Protein AF-A0A177FBN2-F1 (afdb_monomer_lite)

Structure (mmCIF, N/CA/C/O backbone):
data_AF-A0A177FBN2-F1
#
_entry.id   AF-A0A177FBN2-F1
#
loop_
_atom_site.group_PDB
_atom_site.id
_atom_site.type_symbol
_atom_site.label_atom_id
_atom_site.label_alt_id
_atom_site.label_comp_id
_atom_site.label_asym_id
_atom_site.label_entity_id
_atom_site.label_seq_id
_atom_site.pdbx_PDB_ins_code
_atom_site.Cartn_x
_atom_site.Cartn_y
_atom_site.Cartn_z
_atom_site.occupancy
_atom_site.B_iso_or_equiv
_atom_site.auth_seq_id
_atom_site.auth_comp_id
_atom_site.auth_asym_id
_atom_site.auth_atom_id
_atom_site.pdbx_PDB_model_num
ATOM 1 N N . MET A 1 1 ? -65.971 -14.114 -20.742 1.00 37.38 1 MET A N 1
ATOM 2 C CA . MET A 1 1 ? -65.536 -14.608 -22.069 1.00 37.38 1 MET A CA 1
ATOM 3 C C . MET A 1 1 ? -64.655 -13.515 -22.660 1.00 37.38 1 MET A C 1
ATOM 5 O O . MET A 1 1 ? -65.211 -12.532 -23.110 1.00 37.38 1 MET A O 1
ATOM 9 N N . PHE A 1 2 ? -63.348 -13.408 -22.409 1.00 27.00 2 PHE A N 1
ATOM 10 C CA . PHE A 1 2 ? -62.204 -14.331 -22.541 1.00 27.00 2 PHE A CA 1
ATOM 11 C C . PHE A 1 2 ? -61.881 -14.776 -23.981 1.00 27.00 2 PHE A C 1
ATOM 13 O O . PHE A 1 2 ? -62.728 -15.379 -24.631 1.00 27.00 2 PHE A O 1
ATOM 20 N N . LEU A 1 3 ? -60.601 -14.549 -24.332 1.00 24.91 3 LEU A N 1
ATOM 21 C CA . LEU A 1 3 ? -59.779 -14.965 -25.489 1.00 24.91 3 LEU A CA 1
ATOM 22 C C . LEU A 1 3 ? -59.923 -14.142 -26.793 1.00 24.91 3 LEU A C 1
ATOM 24 O O . LEU A 1 3 ? -61.030 -13.845 -27.205 1.00 24.91 3 LEU A O 1
ATOM 28 N N . SER A 1 4 ? -58.847 -13.750 -27.499 1.00 26.38 4 SER A N 1
ATOM 29 C CA . SER A 1 4 ? -57.495 -14.338 -27.543 1.00 26.38 4 SER A CA 1
ATOM 30 C C . SER A 1 4 ? -56.337 -13.319 -27.594 1.00 26.38 4 SER A C 1
ATOM 32 O O . SER A 1 4 ? -56.206 -12.544 -28.540 1.00 26.38 4 SER A O 1
ATOM 34 N N . LEU A 1 5 ? -55.447 -13.434 -26.603 1.00 25.95 5 LEU A N 1
ATOM 35 C CA . LEU A 1 5 ? -54.017 -13.112 -26.645 1.00 25.95 5 LEU A CA 1
ATOM 36 C C . LEU A 1 5 ? -53.255 -14.399 -27.022 1.00 25.95 5 LEU A C 1
ATOM 38 O O . LEU A 1 5 ? -53.471 -15.408 -26.359 1.00 25.95 5 LEU A O 1
ATOM 42 N N . LEU A 1 6 ? -52.371 -14.356 -28.022 1.00 25.41 6 LEU A N 1
ATOM 43 C CA . LEU A 1 6 ? -51.267 -15.296 -28.339 1.00 25.41 6 LEU A CA 1
ATOM 44 C C . LEU A 1 6 ? -50.594 -14.703 -29.597 1.00 25.41 6 LEU A C 1
ATOM 46 O O . LEU A 1 6 ? -51.305 -14.321 -30.512 1.00 25.41 6 LEU A O 1
ATOM 50 N N . MET A 1 7 ? -49.290 -14.540 -29.785 1.00 26.50 7 MET A N 1
ATOM 51 C CA . MET A 1 7 ? -48.069 -14.848 -29.054 1.00 26.50 7 MET A CA 1
ATOM 52 C C . MET A 1 7 ? -47.031 -13.813 -29.490 1.00 26.50 7 MET A C 1
ATOM 54 O O . MET A 1 7 ? -46.873 -13.593 -30.687 1.00 26.50 7 MET A O 1
ATOM 58 N N . SER A 1 8 ? -46.285 -13.240 -28.550 1.00 24.89 8 SER A N 1
ATOM 59 C CA . SER A 1 8 ? -44.907 -12.762 -28.756 1.00 24.89 8 SER A CA 1
ATOM 60 C C . SER A 1 8 ? -44.283 -12.527 -27.379 1.00 24.89 8 SER A C 1
ATOM 62 O O . SER A 1 8 ? -43.926 -11.414 -27.009 1.00 24.89 8 SER A O 1
ATOM 64 N N . LEU A 1 9 ? -44.209 -13.596 -26.580 1.00 24.64 9 LEU A N 1
ATOM 65 C CA . LEU A 1 9 ? -43.276 -13.656 -25.458 1.00 24.64 9 LEU A CA 1
ATOM 66 C C . LEU A 1 9 ? -41.882 -13.860 -26.057 1.00 24.64 9 LEU A C 1
ATOM 68 O O . LEU A 1 9 ? -41.428 -14.987 -26.241 1.00 24.64 9 LEU A O 1
ATOM 72 N N . VAL A 1 10 ? -41.204 -12.757 -26.369 1.00 27.52 10 VAL A N 1
ATOM 73 C CA . VAL A 1 10 ? -39.744 -12.753 -26.331 1.00 27.52 10 VAL A CA 1
ATOM 74 C C . VAL A 1 10 ? -39.397 -12.810 -24.850 1.00 27.52 10 VAL A C 1
ATOM 76 O O . VAL A 1 10 ? -39.456 -11.808 -24.141 1.00 27.52 10 VAL A O 1
ATOM 79 N N . PHE A 1 11 ? -39.106 -14.017 -24.370 1.00 25.59 11 PHE A N 1
ATOM 80 C CA . PHE A 1 11 ? -38.281 -14.211 -23.188 1.00 25.59 11 PHE A CA 1
ATOM 81 C C . PHE A 1 11 ? -36.959 -13.475 -23.454 1.00 25.59 11 PHE A C 1
ATOM 83 O O . PHE A 1 11 ? -36.039 -14.031 -24.048 1.00 25.59 11 PHE A O 1
ATOM 90 N N . MET A 1 12 ? -36.863 -12.202 -23.063 1.00 27.52 12 MET A N 1
ATOM 91 C CA . MET A 1 12 ? -35.560 -11.623 -22.772 1.00 27.52 12 MET A CA 1
ATOM 92 C C . MET A 1 12 ? -35.062 -12.385 -21.552 1.00 27.52 12 MET A C 1
ATOM 94 O O . MET A 1 12 ? -35.533 -12.174 -20.436 1.00 27.52 12 MET A O 1
ATOM 98 N N . CYS A 1 13 ? -34.181 -13.352 -21.795 1.00 26.28 13 CYS A N 1
ATOM 99 C CA . CYS A 1 13 ? -33.355 -13.953 -20.766 1.00 26.28 13 CYS A CA 1
ATOM 100 C C . CYS A 1 13 ? -32.630 -12.811 -20.050 1.00 26.28 13 CYS A C 1
ATOM 102 O O . CYS A 1 13 ? -31.662 -12.261 -20.566 1.00 26.28 13 CYS A O 1
ATOM 104 N N . PHE A 1 14 ? -33.152 -12.410 -18.894 1.00 32.56 14 PHE A N 1
ATOM 105 C CA . PHE A 1 14 ? -32.469 -11.489 -18.002 1.00 32.56 14 PHE A CA 1
ATOM 106 C C . PHE A 1 14 ? -31.128 -12.123 -17.617 1.00 32.56 14 PHE A C 1
ATOM 108 O O . PHE A 1 14 ? -31.117 -13.318 -17.292 1.00 32.56 14 PHE A O 1
ATOM 115 N N . PRO A 1 15 ? -30.009 -11.377 -17.625 1.00 34.72 15 PRO A N 1
ATOM 116 C CA . PRO A 1 15 ? -28.814 -11.861 -16.964 1.00 34.72 15 PRO A CA 1
ATOM 117 C C . PRO A 1 15 ? -29.203 -12.073 -15.502 1.00 34.72 15 PRO A C 1
ATOM 119 O O . PRO A 1 15 ? -29.602 -11.144 -14.797 1.00 34.72 15 PRO A O 1
ATOM 122 N N . ARG A 1 16 ? -29.186 -13.337 -15.065 1.00 33.78 16 ARG A N 1
ATOM 123 C CA . ARG A 1 16 ? -29.132 -13.661 -13.643 1.00 33.78 16 ARG A CA 1
ATOM 124 C C . ARG A 1 16 ? -27.975 -12.833 -13.099 1.00 33.78 16 ARG A C 1
ATOM 126 O O . ARG A 1 16 ? -26.845 -13.094 -13.492 1.00 33.78 16 ARG A O 1
ATOM 133 N N . VAL A 1 17 ? -28.251 -11.884 -12.206 1.00 38.69 17 VAL A N 1
ATOM 134 C CA . VAL A 1 17 ? -27.228 -11.408 -11.274 1.00 38.69 17 VAL A CA 1
ATOM 135 C C . VAL A 1 17 ? -26.750 -12.672 -10.575 1.00 38.69 17 VAL A C 1
ATOM 137 O O . VAL A 1 17 ? -27.493 -13.281 -9.798 1.00 38.69 17 VAL A O 1
ATOM 140 N N . SER A 1 18 ? -25.585 -13.164 -10.983 1.00 35.69 18 SER A N 1
ATOM 141 C CA . SER A 1 18 ? -24.995 -14.359 -10.413 1.00 35.69 18 SER A CA 1
ATOM 142 C C . SER A 1 18 ? -24.556 -13.979 -9.009 1.00 35.69 18 SER A C 1
ATOM 144 O O . SER A 1 18 ? -23.452 -13.502 -8.779 1.00 35.69 18 SER A O 1
ATOM 146 N N . LEU A 1 19 ? -25.458 -14.143 -8.043 1.00 41.44 19 LEU A N 1
ATOM 147 C CA . LEU A 1 19 ? -25.104 -14.169 -6.633 1.00 41.44 19 LEU A CA 1
ATOM 148 C C . LEU A 1 19 ? -24.322 -15.466 -6.407 1.00 41.44 19 LEU A C 1
ATOM 150 O O . LEU A 1 19 ? -24.864 -16.458 -5.919 1.00 41.44 19 LEU A O 1
ATOM 154 N N . GLY A 1 20 ? -23.050 -15.471 -6.811 1.00 39.94 20 GLY A N 1
ATOM 155 C CA . GLY A 1 20 ? -22.091 -16.462 -6.354 1.00 39.94 20 GLY A CA 1
ATOM 156 C C . GLY A 1 20 ? -22.155 -16.481 -4.831 1.00 39.94 20 GLY A C 1
ATOM 157 O O . GLY A 1 20 ? -21.970 -15.449 -4.178 1.00 39.94 20 GLY A O 1
ATOM 158 N N . ALA A 1 21 ? -22.531 -17.628 -4.265 1.00 34.75 21 ALA A N 1
ATOM 159 C CA . ALA A 1 21 ? -22.763 -17.778 -2.838 1.00 34.75 21 ALA A CA 1
ATOM 160 C C . ALA A 1 21 ? -21.523 -17.317 -2.058 1.00 34.75 21 ALA A C 1
ATOM 162 O O . ALA A 1 21 ? -20.511 -17.998 -2.103 1.00 34.75 21 ALA A O 1
ATOM 163 N N . GLY A 1 22 ? -21.624 -16.173 -1.365 1.00 42.03 22 GLY A N 1
ATOM 164 C CA . GLY A 1 22 ? -20.609 -15.608 -0.464 1.00 42.03 22 GLY A CA 1
ATOM 165 C C . GLY A 1 22 ? -19.814 -14.391 -0.966 1.00 42.03 22 GLY A C 1
ATOM 166 O O . GLY A 1 22 ? -18.918 -13.926 -0.269 1.00 42.03 22 GLY A O 1
ATOM 167 N N . ILE A 1 23 ? -20.212 -13.762 -2.077 1.00 53.28 23 ILE A N 1
ATOM 168 C CA . ILE A 1 23 ? -19.689 -12.439 -2.496 1.00 53.28 23 ILE A CA 1
ATOM 169 C C . ILE A 1 23 ? -20.241 -11.277 -1.617 1.00 53.28 23 ILE A C 1
ATOM 171 O O . ILE A 1 23 ? -19.756 -10.146 -1.666 1.00 53.28 23 ILE A O 1
ATOM 175 N N . GLY A 1 24 ? -21.178 -11.570 -0.706 1.00 50.56 24 GLY A N 1
ATOM 176 C CA . GLY A 1 24 ? -21.883 -10.595 0.137 1.00 50.56 24 GLY A CA 1
ATOM 177 C C . GLY A 1 24 ? -23.186 -10.124 -0.517 1.00 50.56 24 GLY A C 1
ATOM 178 O O . GLY A 1 24 ? -23.316 -10.145 -1.738 1.00 50.56 24 GLY A O 1
ATOM 179 N N . ALA A 1 25 ? -24.185 -9.750 0.289 1.00 49.19 25 ALA A N 1
ATOM 180 C CA . ALA A 1 25 ? -25.454 -9.247 -0.236 1.00 49.19 25 ALA A CA 1
ATOM 181 C C . ALA A 1 25 ? -25.237 -7.876 -0.898 1.00 49.19 25 ALA A C 1
ATOM 183 O O . ALA A 1 25 ? -24.783 -6.937 -0.244 1.00 49.19 25 ALA A O 1
ATOM 184 N N . GLN A 1 26 ? -25.556 -7.774 -2.188 1.00 55.19 26 GLN A N 1
ATOM 185 C CA . GLN A 1 26 ? -25.648 -6.495 -2.888 1.00 55.19 26 GLN A CA 1
ATOM 186 C C . GLN A 1 26 ? -26.871 -5.721 -2.369 1.00 55.19 26 GLN A C 1
ATOM 188 O O . GLN A 1 26 ? -27.867 -6.349 -1.999 1.00 55.19 26 GLN A O 1
ATOM 193 N N . PRO A 1 27 ? -26.824 -4.380 -2.318 1.00 54.41 27 PRO A N 1
ATOM 194 C CA . PRO A 1 27 ? -28.021 -3.597 -2.038 1.00 54.41 27 PRO A CA 1
ATOM 195 C C . PRO A 1 27 ? -29.106 -3.894 -3.083 1.00 54.41 27 PRO A C 1
ATOM 197 O O . PRO A 1 27 ? -28.801 -4.052 -4.264 1.00 54.41 27 PRO A O 1
ATOM 200 N N . ASP A 1 28 ? -30.371 -3.918 -2.661 1.00 52.78 28 ASP A N 1
ATOM 201 C CA . ASP A 1 28 ? -31.498 -3.924 -3.595 1.00 52.78 28 ASP A CA 1
ATOM 202 C C . ASP A 1 28 ? -31.496 -2.596 -4.364 1.00 52.78 28 ASP A C 1
ATOM 204 O O . ASP A 1 28 ? -31.909 -1.550 -3.856 1.00 52.78 28 ASP A O 1
ATOM 208 N N . LEU A 1 29 ? -30.971 -2.619 -5.588 1.00 56.66 29 LEU A N 1
ATOM 209 C CA . LEU A 1 29 ? -30.950 -1.458 -6.468 1.00 56.66 29 LEU A CA 1
ATOM 210 C C . LEU A 1 29 ? -32.233 -1.388 -7.288 1.00 56.66 29 LEU A C 1
ATOM 212 O O . LEU A 1 29 ? -32.781 -2.401 -7.724 1.00 56.66 29 LEU A O 1
ATOM 216 N N . SER A 1 30 ? -32.698 -0.166 -7.554 1.00 56.22 30 SER A N 1
ATOM 217 C CA . SER A 1 30 ? -33.786 0.020 -8.513 1.00 56.22 30 SER A CA 1
ATOM 218 C C . SER A 1 30 ? -33.363 -0.496 -9.893 1.00 56.22 30 SER A C 1
ATOM 220 O O . SER A 1 30 ? -32.233 -0.268 -10.332 1.00 56.22 30 SER A O 1
ATOM 222 N N . LEU A 1 31 ? -34.287 -1.150 -10.604 1.00 57.41 31 LEU A N 1
ATOM 223 C CA . LEU A 1 31 ? -34.055 -1.655 -11.964 1.00 57.41 31 LEU A CA 1
ATOM 224 C C . LEU A 1 31 ? -33.533 -0.564 -12.911 1.00 57.41 31 LEU A C 1
ATOM 226 O O . LEU A 1 31 ? -32.680 -0.834 -13.751 1.00 57.41 31 LEU A O 1
ATOM 230 N N . THR A 1 32 ? -34.004 0.672 -12.745 1.00 66.38 32 THR A N 1
ATOM 231 C CA . THR A 1 32 ? -33.563 1.827 -13.535 1.00 66.38 32 THR A CA 1
ATOM 232 C C . THR A 1 32 ? -32.079 2.130 -13.332 1.00 66.38 32 THR A C 1
ATOM 234 O O . THR A 1 32 ? -31.371 2.387 -14.303 1.00 66.38 32 THR A O 1
ATOM 237 N N . LEU A 1 33 ? -31.594 2.069 -12.088 1.00 67.25 33 LEU A N 1
ATOM 238 C CA . LEU A 1 33 ? -30.191 2.329 -11.764 1.00 67.25 33 LEU A CA 1
ATOM 239 C C . LEU A 1 33 ? -29.288 1.192 -12.259 1.00 67.25 33 LEU A C 1
ATOM 241 O O . LEU A 1 33 ? -28.255 1.452 -12.866 1.00 67.25 33 LEU A O 1
ATOM 245 N N . LEU A 1 34 ? -29.723 -0.063 -12.100 1.00 68.19 34 LEU A N 1
ATOM 246 C CA . LEU A 1 34 ? -29.026 -1.230 -12.657 1.00 68.19 34 LEU A CA 1
ATOM 247 C C . LEU A 1 34 ? -28.831 -1.102 -14.175 1.00 68.19 34 LEU A C 1
ATOM 249 O O . LEU A 1 34 ? -27.730 -1.284 -14.685 1.00 68.19 34 LEU A O 1
ATOM 253 N N . GLN A 1 35 ? -29.894 -0.739 -14.895 1.00 72.00 35 GLN A N 1
ATOM 254 C CA . GLN A 1 35 ? -29.862 -0.593 -16.352 1.00 72.00 35 GLN A CA 1
ATOM 255 C C . GLN A 1 35 ? -29.018 0.592 -16.827 1.00 72.00 35 GLN A C 1
ATOM 257 O O . GLN A 1 35 ? -28.449 0.530 -17.917 1.00 72.00 35 GLN A O 1
ATOM 262 N N . ALA A 1 36 ? -28.961 1.682 -16.057 1.00 80.00 36 ALA A N 1
ATOM 263 C CA . ALA A 1 36 ? -28.166 2.858 -16.402 1.00 80.00 36 ALA A CA 1
ATOM 264 C C . ALA A 1 36 ? -26.655 2.580 -16.330 1.00 80.00 36 ALA A C 1
ATOM 266 O O . ALA A 1 36 ? -25.904 3.124 -17.136 1.00 80.00 36 ALA A O 1
ATOM 267 N N . HIS A 1 37 ? -26.235 1.691 -15.425 1.00 85.12 37 HIS A N 1
ATOM 268 C CA . HIS A 1 37 ? -24.829 1.374 -15.157 1.00 85.12 37 HIS A CA 1
ATOM 269 C C . HIS A 1 37 ? -24.381 0.007 -15.702 1.00 85.12 37 HIS A C 1
ATOM 271 O O . HIS A 1 37 ? -23.349 -0.514 -15.280 1.00 85.12 37 HIS A O 1
ATOM 277 N N . GLN A 1 38 ? -25.131 -0.582 -16.640 1.00 86.81 38 GLN A N 1
ATOM 278 C CA . GLN A 1 38 ? -24.740 -1.821 -17.313 1.00 86.81 38 GLN A CA 1
ATOM 279 C C . GLN A 1 38 ? -23.838 -1.525 -18.518 1.00 86.81 38 GLN A C 1
ATOM 281 O O . GLN A 1 38 ? -24.274 -0.933 -19.507 1.00 86.81 38 GLN A O 1
ATOM 286 N N . VAL A 1 39 ? -22.585 -1.962 -18.455 1.00 87.69 39 VAL A N 1
ATOM 287 C CA . VAL A 1 39 ? -21.543 -1.732 -19.463 1.00 87.69 39 VAL A CA 1
ATOM 288 C C . VAL A 1 39 ? -21.314 -3.027 -20.256 1.00 87.69 39 VAL A C 1
ATOM 290 O O . VAL A 1 39 ? -21.358 -4.103 -19.673 1.00 87.69 39 VAL A O 1
ATOM 293 N N . PRO A 1 40 ? -21.121 -2.968 -21.588 1.00 84.12 40 PRO A N 1
ATOM 294 C CA . PRO A 1 40 ? -21.074 -1.788 -22.452 1.00 84.12 40 PRO A CA 1
ATOM 295 C C . PRO A 1 40 ? -22.442 -1.386 -23.023 1.00 84.12 40 PRO A C 1
ATOM 297 O O . PRO A 1 40 ? -22.502 -0.525 -23.900 1.00 84.12 40 PRO A O 1
ATOM 300 N N . LEU A 1 41 ? -23.543 -2.004 -22.570 1.00 84.12 41 LEU A N 1
ATOM 301 C CA . LEU A 1 41 ? -24.893 -1.710 -23.073 1.00 84.12 41 LEU A CA 1
ATOM 302 C C . LEU A 1 41 ? -25.222 -0.210 -22.980 1.00 84.12 41 LEU A C 1
ATOM 304 O O . LEU A 1 41 ? -25.883 0.354 -23.857 1.00 84.12 41 LEU A O 1
ATOM 308 N N . ARG A 1 42 ? -24.732 0.440 -21.925 1.00 87.88 42 ARG A N 1
ATOM 309 C CA . ARG A 1 42 ? -24.698 1.888 -21.750 1.00 87.88 42 ARG A CA 1
ATOM 310 C C . ARG A 1 42 ? -23.252 2.391 -21.729 1.00 87.88 42 ARG A C 1
ATOM 312 O O . ARG A 1 42 ? -22.348 1.655 -21.330 1.00 87.88 42 ARG A O 1
ATOM 319 N N . PRO A 1 43 ? -23.017 3.653 -22.141 1.00 87.75 43 PRO A N 1
ATOM 320 C CA . PRO A 1 43 ? -21.713 4.279 -21.976 1.00 87.75 43 PRO A CA 1
ATOM 321 C C . PRO A 1 43 ? -21.295 4.251 -20.506 1.00 87.75 43 PRO A C 1
ATOM 323 O O . PRO A 1 43 ? -22.067 4.669 -19.646 1.00 87.75 43 PRO A O 1
ATOM 326 N N . ILE A 1 44 ? -20.069 3.803 -20.233 1.00 91.94 44 ILE A N 1
ATOM 327 C CA . ILE A 1 44 ? -19.509 3.878 -18.885 1.00 91.94 44 ILE A CA 1
ATOM 328 C C . ILE A 1 44 ? -19.459 5.336 -18.416 1.00 91.94 44 ILE A C 1
ATOM 330 O O . ILE A 1 44 ? -19.057 6.235 -19.163 1.00 91.94 44 ILE A O 1
ATOM 334 N N . GLN A 1 45 ? -19.859 5.567 -17.169 1.00 92.06 45 GLN A N 1
ATOM 335 C CA . GLN A 1 45 ? -19.662 6.845 -16.507 1.00 92.06 45 GLN A CA 1
ATOM 336 C C . GLN A 1 45 ? -18.331 6.823 -15.762 1.00 92.06 45 GLN A C 1
ATOM 338 O O . GLN A 1 45 ? -18.088 5.966 -14.914 1.00 92.06 45 GLN A O 1
ATOM 343 N N . LEU A 1 46 ? -17.475 7.784 -16.096 1.00 93.00 46 LEU A N 1
ATOM 344 C CA . LEU A 1 46 ? -16.198 8.006 -15.438 1.00 93.00 46 LEU A CA 1
ATOM 345 C C . LEU A 1 46 ? -16.059 9.483 -15.079 1.00 93.00 46 LEU A C 1
ATOM 347 O O . LEU A 1 46 ? -16.616 10.345 -15.765 1.00 93.00 46 LEU A O 1
ATOM 351 N N . ARG A 1 47 ? -15.283 9.765 -14.037 1.00 92.69 47 ARG A N 1
ATOM 352 C CA . ARG A 1 47 ? -14.859 11.116 -13.651 1.00 92.69 47 ARG A CA 1
ATOM 353 C C . ARG A 1 47 ? -13.345 11.171 -13.473 1.00 92.69 47 ARG A C 1
ATOM 355 O O . ARG A 1 47 ? -12.710 10.135 -13.306 1.00 92.69 47 ARG A O 1
ATOM 362 N N . THR A 1 48 ? -12.767 12.366 -13.478 1.00 92.38 48 THR A N 1
ATOM 363 C CA . THR A 1 48 ? -11.411 12.543 -12.949 1.00 92.38 48 THR A CA 1
ATOM 364 C C . THR A 1 48 ? -11.436 12.471 -11.415 1.00 92.38 48 THR A C 1
ATOM 366 O O . THR A 1 48 ? -12.478 12.770 -10.816 1.00 92.38 48 THR A O 1
ATOM 369 N N . PRO A 1 49 ? -10.350 12.006 -10.763 1.00 91.25 49 PRO A N 1
ATOM 370 C CA . PRO A 1 49 ? -10.261 11.984 -9.309 1.00 91.25 49 PRO A CA 1
ATOM 371 C C . PRO A 1 49 ? -10.551 13.374 -8.730 1.00 91.25 49 PRO A C 1
ATOM 373 O O . PRO A 1 49 ? -9.949 14.346 -9.199 1.00 91.25 49 PRO A O 1
ATOM 376 N N . PRO A 1 50 ? -11.440 13.498 -7.730 1.00 88.06 50 PRO A N 1
ATOM 377 C CA . PRO A 1 50 ? -11.648 14.745 -6.995 1.00 88.06 50 PRO A CA 1
ATOM 378 C C . PRO A 1 50 ? -10.358 15.471 -6.577 1.00 88.06 50 PRO A C 1
ATOM 380 O O . PRO A 1 50 ? -10.316 16.696 -6.657 1.00 88.06 50 PRO A O 1
ATOM 383 N N . THR A 1 51 ? -9.284 14.750 -6.236 1.00 87.25 51 THR A N 1
ATOM 384 C CA . THR A 1 51 ? -7.964 15.324 -5.906 1.00 87.25 51 THR A CA 1
ATOM 385 C C . THR A 1 51 ? -7.376 16.207 -7.015 1.00 87.25 51 THR A C 1
ATOM 387 O O . THR A 1 51 ? -6.586 17.110 -6.735 1.00 87.25 51 THR A O 1
ATOM 390 N N . PHE A 1 52 ? -7.755 16.003 -8.280 1.00 87.31 52 PHE A N 1
ATOM 391 C CA . PHE A 1 52 ? -7.278 16.835 -9.390 1.00 87.31 52 PHE A CA 1
ATOM 392 C C . PHE A 1 52 ? -7.969 18.203 -9.463 1.00 87.31 52 PHE A C 1
ATOM 394 O O . PHE A 1 52 ? -7.515 19.062 -10.215 1.00 87.31 52 PHE A O 1
ATOM 401 N N . ASN A 1 53 ? -9.017 18.439 -8.661 1.00 83.44 53 ASN A N 1
ATOM 402 C CA . ASN A 1 53 ? -9.758 19.703 -8.593 1.00 83.44 53 ASN A CA 1
ATOM 403 C C . ASN A 1 53 ? -10.249 20.206 -9.966 1.00 83.44 53 ASN A C 1
ATOM 405 O O . ASN A 1 53 ? -10.324 21.410 -10.217 1.00 83.44 53 ASN A O 1
ATOM 409 N N . GLU A 1 54 ? -10.587 19.283 -10.866 1.00 83.25 54 GLU A N 1
ATOM 410 C CA . GLU A 1 54 ? -11.125 19.600 -12.185 1.00 83.25 54 GLU A CA 1
ATOM 411 C C . GLU A 1 54 ? -12.654 19.718 -12.145 1.00 83.25 54 GLU A C 1
ATOM 413 O O . GLU A 1 54 ? -13.345 18.961 -11.459 1.00 83.25 54 GLU A O 1
ATOM 418 N N . THR A 1 55 ? -13.209 20.650 -12.922 1.00 77.69 55 THR A N 1
ATOM 419 C CA . THR A 1 55 ? -14.663 20.786 -13.058 1.00 77.69 55 THR A CA 1
ATOM 420 C C . THR A 1 55 ? -15.227 19.590 -13.833 1.00 77.69 55 THR A C 1
ATOM 422 O O . THR A 1 55 ? -14.836 19.388 -14.988 1.00 77.69 55 THR A O 1
ATOM 425 N N . PRO A 1 56 ? -16.180 18.819 -13.274 1.00 73.56 56 PRO A N 1
ATOM 426 C CA . PRO A 1 56 ? -16.767 17.689 -13.981 1.00 73.56 56 PRO A CA 1
ATOM 427 C C . PRO A 1 56 ? -17.458 18.145 -15.269 1.00 73.56 56 PRO A C 1
ATOM 429 O O . PRO A 1 56 ? -18.280 19.061 -15.257 1.00 73.56 56 PRO A O 1
ATOM 432 N N . SER A 1 57 ? -17.176 17.471 -16.385 1.00 71.19 57 SER A N 1
ATOM 433 C CA . SER A 1 57 ? -17.854 17.734 -17.665 1.00 71.19 57 SER A CA 1
ATOM 434 C C . SER A 1 57 ? -19.320 17.283 -17.667 1.00 71.19 57 SER A C 1
ATOM 436 O O . SER A 1 57 ? -20.117 17.743 -18.487 1.00 71.19 57 SER A O 1
ATOM 438 N N . LYS A 1 58 ? -19.685 16.381 -16.748 1.00 78.69 58 LYS A N 1
ATOM 439 C CA . LYS A 1 58 ? -21.041 15.882 -16.505 1.00 78.69 58 LYS A CA 1
ATOM 440 C C . LYS A 1 58 ? -21.267 15.687 -15.002 1.00 78.69 58 LYS A C 1
ATOM 442 O O . LYS A 1 58 ? -20.298 15.416 -14.291 1.00 78.69 58 LYS A O 1
ATOM 447 N N . PRO A 1 59 ? -22.521 15.769 -14.521 1.00 83.62 59 PRO A N 1
ATOM 448 C CA . PRO A 1 59 ? -22.863 15.337 -13.171 1.00 83.62 59 PRO A CA 1
ATOM 449 C C . PRO A 1 59 ? -22.407 13.893 -12.921 1.00 83.62 59 PRO A C 1
ATOM 451 O O . PRO A 1 59 ? -22.515 13.037 -13.803 1.00 83.62 59 PRO A O 1
ATOM 454 N N . TRP A 1 60 ? -21.868 13.652 -11.729 1.00 86.56 60 TRP A N 1
ATOM 455 C CA . TRP A 1 60 ? -21.457 12.329 -11.269 1.00 86.56 60 TRP A CA 1
ATOM 456 C C . TRP A 1 60 ? -22.629 11.630 -10.589 1.00 86.56 60 TRP A C 1
ATOM 458 O O . TRP A 1 60 ? -23.200 12.197 -9.655 1.00 86.56 60 TRP A O 1
ATOM 468 N N . ASP A 1 61 ? -22.940 10.404 -11.009 1.00 87.75 61 ASP A N 1
ATOM 469 C CA . ASP A 1 61 ? -23.904 9.570 -10.300 1.00 87.75 61 ASP A CA 1
ATOM 470 C C . ASP A 1 61 ? -23.171 8.807 -9.183 1.00 87.75 61 ASP A C 1
ATOM 472 O O . ASP A 1 61 ? -22.312 7.955 -9.455 1.00 87.75 61 ASP A O 1
ATOM 476 N N . PRO A 1 62 ? -23.451 9.125 -7.904 1.00 83.50 62 PRO A N 1
ATOM 477 C CA . PRO A 1 62 ? -22.772 8.488 -6.789 1.00 83.50 62 PRO A CA 1
ATOM 478 C C . PRO A 1 62 ? -23.130 7.004 -6.714 1.00 83.50 62 PRO A C 1
ATOM 480 O O . PRO A 1 62 ? -24.241 6.596 -7.060 1.00 83.50 62 PRO A O 1
ATOM 483 N N . MET A 1 63 ? -22.199 6.200 -6.193 1.00 84.12 63 MET A N 1
ATOM 484 C CA . MET A 1 63 ? -22.487 4.797 -5.912 1.00 84.12 63 MET A CA 1
ATOM 485 C C . MET A 1 63 ? -23.681 4.672 -4.958 1.00 84.12 63 MET A C 1
ATOM 487 O O . MET A 1 63 ? -23.802 5.461 -4.012 1.00 84.12 63 MET A O 1
ATOM 491 N N . PRO A 1 64 ? -24.525 3.647 -5.139 1.00 77.81 64 PRO A N 1
ATOM 492 C CA . PRO A 1 64 ? -25.595 3.361 -4.207 1.00 77.81 64 PRO A CA 1
ATOM 493 C C . PRO A 1 64 ? -25.054 3.081 -2.801 1.00 77.81 64 PRO A C 1
ATOM 495 O O . PRO A 1 64 ? -23.957 2.523 -2.657 1.00 77.81 64 PRO A O 1
ATOM 498 N N . PRO A 1 65 ? -25.842 3.361 -1.750 1.00 74.38 65 PRO A N 1
ATOM 499 C CA . PRO A 1 65 ? -25.510 2.916 -0.406 1.00 74.38 65 PRO A CA 1
ATOM 500 C C . PRO A 1 65 ? -25.196 1.416 -0.392 1.00 74.38 65 PRO A C 1
ATOM 502 O O . PRO A 1 65 ? -25.921 0.620 -0.986 1.00 74.38 65 PRO A O 1
ATOM 505 N N . ASN A 1 66 ? -24.137 1.031 0.320 1.00 74.19 66 ASN A N 1
ATOM 506 C CA . ASN A 1 66 ? -23.672 -0.355 0.475 1.00 74.19 66 ASN A CA 1
ATOM 507 C C . ASN A 1 66 ? -23.080 -1.027 -0.765 1.00 74.19 66 ASN A C 1
ATOM 509 O O . ASN A 1 66 ? -22.733 -2.203 -0.673 1.00 74.19 66 ASN A O 1
ATOM 513 N N . TRP A 1 67 ? -22.918 -0.319 -1.886 1.00 79.31 67 TRP A N 1
ATOM 514 C CA . TRP A 1 67 ? -22.311 -0.879 -3.097 1.00 79.31 67 TRP A CA 1
ATOM 515 C C . TRP A 1 67 ? -20.999 -1.621 -2.816 1.00 79.31 67 TRP A C 1
ATOM 517 O O . TRP A 1 67 ? -20.775 -2.731 -3.300 1.00 79.31 67 TRP A O 1
ATOM 527 N N . PHE A 1 68 ? -20.164 -1.025 -1.966 1.00 83.19 68 PHE A N 1
ATOM 528 C CA . PHE A 1 68 ? -18.863 -1.553 -1.592 1.00 83.19 68 PHE A CA 1
ATOM 529 C C . PHE A 1 68 ? -18.889 -2.762 -0.653 1.00 83.19 68 PHE A C 1
ATOM 531 O O . PHE A 1 68 ? -17.885 -3.458 -0.577 1.00 83.19 68 PHE A O 1
ATOM 538 N N . LEU A 1 69 ? -19.990 -3.066 0.041 1.00 85.25 69 LEU A N 1
ATOM 539 C CA . LEU A 1 69 ? -19.989 -4.144 1.036 1.00 85.25 69 LEU A CA 1
ATOM 540 C C . LEU A 1 69 ? -19.798 -5.527 0.397 1.00 85.25 69 LEU A C 1
ATOM 542 O O . LEU A 1 69 ? -20.364 -5.835 -0.648 1.00 85.25 69 LEU A O 1
ATOM 546 N N . GLY A 1 70 ? -19.054 -6.401 1.063 1.00 87.50 70 GLY A N 1
ATOM 547 C CA . GLY A 1 70 ? -18.752 -7.756 0.612 1.00 87.50 70 GLY A CA 1
ATOM 548 C C . GLY A 1 70 ? -17.376 -7.876 -0.037 1.00 87.50 70 GLY A C 1
ATOM 549 O O . GLY A 1 70 ? -16.492 -7.059 0.205 1.00 87.50 70 GLY A O 1
ATOM 550 N N . ASN A 1 71 ? -17.206 -8.933 -0.825 1.00 90.56 71 ASN A N 1
ATOM 551 C CA . ASN A 1 71 ? -15.925 -9.328 -1.401 1.00 90.56 71 ASN A CA 1
ATOM 552 C C . ASN A 1 71 ? -15.702 -8.692 -2.775 1.00 90.56 71 ASN A C 1
ATOM 554 O O . ASN A 1 71 ? -16.591 -8.735 -3.630 1.00 90.56 71 ASN A O 1
ATOM 558 N N . TRP A 1 72 ? -14.503 -8.156 -2.978 1.00 93.62 72 TRP A N 1
ATOM 559 C CA . TRP A 1 72 ? -14.009 -7.594 -4.228 1.00 93.62 72 TRP A CA 1
ATOM 560 C C . TRP A 1 72 ? -12.647 -8.184 -4.557 1.00 93.62 72 TRP A C 1
ATOM 562 O O . TRP A 1 72 ? -11.767 -8.252 -3.708 1.00 93.62 72 TRP A O 1
ATOM 572 N N . PHE A 1 73 ? -12.448 -8.578 -5.802 1.00 94.06 73 PHE A N 1
ATOM 573 C CA . PHE A 1 73 ? -11.154 -9.005 -6.302 1.00 94.06 73 PHE A CA 1
ATOM 574 C C . PHE A 1 73 ? -10.439 -7.813 -6.898 1.00 94.06 73 PHE A C 1
ATOM 576 O O . PHE A 1 73 ? -10.969 -7.168 -7.803 1.00 94.06 73 PHE A O 1
ATOM 583 N N . ILE A 1 74 ? -9.222 -7.551 -6.434 1.00 95.31 74 ILE A N 1
ATOM 584 C CA . ILE A 1 74 ? -8.355 -6.569 -7.078 1.00 95.31 74 ILE A CA 1
ATOM 585 C C . ILE A 1 74 ? -7.766 -7.254 -8.301 1.00 95.31 74 ILE A C 1
ATOM 587 O O . ILE A 1 74 ? -6.931 -8.141 -8.149 1.00 95.31 74 ILE A O 1
ATOM 591 N N . THR A 1 75 ? -8.268 -6.915 -9.490 1.00 96.50 75 THR A N 1
ATOM 592 C CA . THR A 1 75 ? -8.071 -7.710 -10.722 1.00 96.50 75 THR A CA 1
ATOM 593 C C . THR A 1 75 ? -7.119 -7.068 -11.716 1.00 96.50 75 THR A C 1
ATOM 595 O O . THR A 1 75 ? -6.448 -7.777 -12.464 1.00 96.50 75 THR A O 1
ATOM 598 N N . TYR A 1 76 ? -7.020 -5.740 -11.709 1.00 97.88 76 TYR A N 1
ATOM 599 C CA . TYR A 1 76 ? -6.029 -4.999 -12.479 1.00 97.88 76 TYR A CA 1
ATOM 600 C C . TYR A 1 76 ? -5.484 -3.857 -11.637 1.00 97.88 76 TYR A C 1
ATOM 602 O O . TYR A 1 76 ? -6.230 -3.261 -10.863 1.00 97.88 76 TYR A O 1
ATOM 610 N N . SER A 1 77 ? -4.195 -3.577 -11.779 1.00 95.81 77 SER A N 1
ATOM 611 C CA . SER A 1 77 ? -3.504 -2.546 -11.015 1.00 95.81 77 SER A CA 1
ATOM 612 C C . SER A 1 77 ? -2.156 -2.219 -11.653 1.00 95.81 77 SER A C 1
ATOM 614 O O . SER A 1 77 ? -1.502 -3.110 -12.199 1.00 95.81 77 SER A O 1
ATOM 616 N N . ASN A 1 78 ? -1.714 -0.968 -11.551 1.00 93.75 78 ASN A N 1
ATOM 617 C CA . ASN A 1 78 ? -0.318 -0.582 -11.787 1.00 93.75 78 ASN A CA 1
ATOM 618 C C . ASN A 1 78 ? 0.500 -0.474 -10.477 1.00 93.75 78 ASN A C 1
ATOM 620 O O . ASN A 1 78 ? 1.677 -0.123 -10.511 1.00 93.75 78 ASN A O 1
ATOM 624 N N . GLN A 1 79 ? -0.091 -0.780 -9.318 1.00 88.50 79 GLN A N 1
ATOM 625 C CA . GLN A 1 79 ? 0.599 -0.823 -8.031 1.00 88.50 79 GLN A CA 1
ATOM 626 C C . GLN A 1 79 ? 1.537 -2.038 -7.989 1.00 88.50 79 GLN A C 1
ATOM 628 O O . GLN A 1 79 ? 1.094 -3.187 -7.914 1.00 88.50 79 GLN A O 1
ATOM 633 N N . GLU A 1 80 ? 2.851 -1.799 -7.967 1.00 83.81 80 GLU A N 1
ATOM 634 C CA . GLU A 1 80 ? 3.872 -2.862 -7.943 1.00 83.81 80 GLU A CA 1
ATOM 635 C C . GLU A 1 80 ? 3.671 -3.858 -6.789 1.00 83.81 80 GLU A C 1
ATOM 637 O O . GLU A 1 80 ? 3.915 -5.058 -6.931 1.00 83.81 80 GLU A O 1
ATOM 642 N N . LEU A 1 81 ? 3.190 -3.377 -5.637 1.00 82.12 81 LEU A N 1
ATOM 643 C CA . LEU A 1 81 ? 2.933 -4.223 -4.474 1.00 82.12 81 LEU A CA 1
ATOM 644 C C . LEU A 1 81 ? 1.821 -5.248 -4.741 1.00 82.12 81 LEU A C 1
ATOM 646 O O . LEU A 1 81 ? 1.895 -6.369 -4.247 1.00 82.12 81 LEU A O 1
ATOM 650 N N . TYR A 1 82 ? 0.810 -4.906 -5.537 1.00 88.25 82 TYR A N 1
ATOM 651 C CA . TYR A 1 82 ? -0.289 -5.829 -5.828 1.00 88.25 82 TYR A CA 1
ATOM 652 C C . TYR A 1 82 ? 0.157 -6.954 -6.770 1.00 88.25 82 TYR A C 1
ATOM 654 O O . TYR A 1 82 ? -0.439 -8.026 -6.762 1.00 88.25 82 TYR A O 1
ATOM 662 N N . GLN A 1 83 ? 1.264 -6.767 -7.497 1.00 88.31 83 GLN A N 1
ATOM 663 C CA . GLN A 1 83 ? 1.834 -7.778 -8.395 1.00 88.31 83 GLN A CA 1
ATOM 664 C C . GLN A 1 83 ? 2.575 -8.904 -7.662 1.00 88.31 83 GLN A C 1
ATOM 666 O O . GLN A 1 83 ? 2.783 -9.976 -8.226 1.00 88.31 83 GLN A O 1
ATOM 671 N N . ILE A 1 84 ? 2.962 -8.700 -6.397 1.00 85.50 84 ILE A N 1
ATOM 672 C CA . ILE A 1 84 ? 3.542 -9.771 -5.568 1.00 85.50 84 ILE A CA 1
ATOM 673 C C . ILE A 1 84 ? 2.477 -10.574 -4.807 1.00 85.50 84 ILE A C 1
ATOM 675 O O . ILE A 1 84 ? 2.805 -11.564 -4.143 1.00 85.50 84 ILE A O 1
ATOM 679 N N . PHE A 1 85 ? 1.214 -10.155 -4.903 1.00 89.94 85 PHE A N 1
ATOM 680 C CA . PHE A 1 85 ? 0.063 -10.817 -4.307 1.00 89.94 85 PHE A CA 1
ATOM 681 C C . PHE A 1 85 ? -0.679 -11.629 -5.365 1.00 89.94 85 PHE A C 1
ATOM 683 O O . PHE A 1 85 ? -0.837 -11.194 -6.499 1.00 89.94 85 PHE A O 1
ATOM 690 N N . ARG A 1 86 ? -1.161 -12.811 -4.983 1.00 92.31 86 ARG A N 1
ATOM 691 C CA . ARG A 1 86 ? -2.085 -13.615 -5.781 1.00 92.31 86 ARG A CA 1
ATOM 692 C C . ARG A 1 86 ? -3.365 -13.901 -5.019 1.00 92.31 86 ARG A C 1
ATOM 694 O O . ARG A 1 86 ? -3.352 -13.956 -3.786 1.00 92.31 86 ARG A O 1
ATOM 701 N N . ASN A 1 87 ? -4.457 -14.093 -5.753 1.00 92.06 87 ASN A N 1
ATOM 702 C CA . ASN A 1 87 ? -5.785 -14.350 -5.190 1.00 92.06 87 ASN A CA 1
ATOM 703 C C . ASN A 1 87 ? -6.182 -13.286 -4.149 1.00 92.06 87 ASN A C 1
ATOM 705 O O . ASN A 1 87 ? -6.594 -13.601 -3.026 1.00 92.06 87 ASN A O 1
ATOM 709 N N . PHE A 1 88 ? -5.965 -12.022 -4.523 1.00 92.88 88 PHE A N 1
ATOM 710 C CA . PHE A 1 88 ? -6.112 -10.857 -3.660 1.00 92.88 88 PHE A CA 1
ATOM 711 C C . PHE A 1 88 ? -7.582 -10.413 -3.597 1.00 92.88 88 PHE A C 1
ATOM 713 O O . PHE A 1 88 ? -8.167 -9.981 -4.592 1.00 92.88 88 PHE A O 1
ATOM 720 N N . ILE A 1 89 ? -8.167 -10.545 -2.406 1.00 92.75 89 ILE A N 1
ATOM 721 C CA . ILE A 1 89 ? -9.559 -10.227 -2.096 1.00 92.75 89 ILE A CA 1
ATOM 722 C C . ILE A 1 89 ? -9.612 -9.120 -1.045 1.00 92.75 89 ILE A C 1
ATOM 724 O O . ILE A 1 89 ? -8.989 -9.221 0.014 1.00 92.75 89 ILE A O 1
ATOM 728 N N . TRP A 1 90 ? -10.416 -8.104 -1.323 1.00 92.00 90 TRP A N 1
ATOM 729 C CA . TRP A 1 90 ? -10.724 -6.973 -0.470 1.00 92.00 90 TRP A CA 1
ATOM 730 C C . TRP A 1 90 ? -12.172 -7.079 0.020 1.00 92.00 90 TRP A C 1
ATOM 732 O O . TRP A 1 90 ? -13.110 -7.119 -0.773 1.00 92.00 90 TRP A O 1
ATOM 742 N N . THR A 1 91 ? -12.356 -7.196 1.333 1.00 90.94 91 THR A N 1
ATOM 743 C CA . THR A 1 91 ? -13.652 -7.493 1.958 1.00 90.94 91 THR A CA 1
ATOM 744 C C . THR A 1 91 ? -14.096 -6.322 2.811 1.00 90.94 91 THR A C 1
ATOM 746 O O . THR A 1 91 ? -13.473 -6.061 3.837 1.00 90.94 91 THR A O 1
ATOM 749 N N . LEU A 1 92 ? -15.190 -5.657 2.446 1.00 88.06 92 LEU A N 1
ATOM 750 C CA . LEU A 1 92 ? -15.708 -4.521 3.208 1.00 88.06 92 LEU A CA 1
ATOM 751 C C . LEU A 1 92 ? -16.966 -4.901 3.972 1.00 88.06 92 LEU A C 1
ATOM 753 O O . LEU A 1 92 ? -17.880 -5.545 3.453 1.00 88.06 92 LEU A O 1
ATOM 757 N N . THR A 1 93 ? -17.046 -4.461 5.217 1.00 84.88 93 THR A N 1
ATOM 758 C CA . THR A 1 93 ? -18.212 -4.663 6.070 1.00 84.88 93 THR A CA 1
ATOM 759 C C . THR A 1 93 ? -18.530 -3.404 6.855 1.00 84.88 93 THR A C 1
ATOM 761 O O . THR A 1 93 ? -17.717 -2.488 6.971 1.00 84.88 93 THR A O 1
ATOM 764 N N . ARG A 1 94 ? -19.735 -3.362 7.419 1.00 80.06 94 ARG A N 1
ATOM 765 C CA . ARG A 1 94 ? -20.058 -2.343 8.411 1.00 80.06 94 ARG A CA 1
ATOM 766 C C . ARG A 1 94 ? -19.293 -2.656 9.694 1.00 80.06 94 ARG A C 1
ATOM 768 O O . ARG A 1 94 ? -19.350 -3.811 10.125 1.00 80.06 94 ARG A O 1
ATOM 775 N N . PRO A 1 95 ? -18.650 -1.663 10.324 1.00 72.50 95 PRO A N 1
ATOM 776 C CA . PRO A 1 95 ? -18.142 -1.848 11.669 1.00 72.50 95 PRO A CA 1
ATOM 777 C C . PRO A 1 95 ? -19.300 -2.232 12.603 1.00 72.50 95 PRO A C 1
ATOM 779 O O . PRO A 1 95 ? -20.449 -1.821 12.394 1.00 72.50 95 PRO A O 1
ATOM 782 N N . CYS A 1 96 ? -19.021 -3.029 13.627 1.00 65.94 96 CYS A N 1
ATOM 783 C CA . CYS A 1 96 ? -19.996 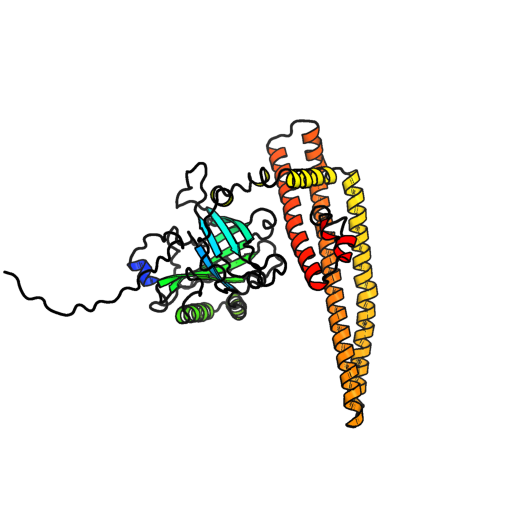-3.443 14.627 1.00 65.94 96 CYS A CA 1
ATOM 784 C C . CYS A 1 96 ? -19.357 -3.483 16.012 1.00 65.94 96 CYS A C 1
ATOM 786 O O . CYS A 1 96 ? -18.281 -4.045 16.177 1.00 65.94 96 CYS A O 1
ATOM 788 N N . ALA A 1 97 ? -20.054 -2.956 17.014 1.00 61.16 97 ALA A N 1
ATOM 789 C CA . ALA A 1 97 ? -19.671 -3.041 18.417 1.00 61.16 97 ALA A CA 1
ATOM 790 C C . ALA A 1 97 ? -20.769 -3.786 19.187 1.00 61.16 97 ALA A C 1
ATOM 792 O O . ALA A 1 97 ? -21.945 -3.453 19.051 1.00 61.16 97 ALA A O 1
ATOM 793 N N . ASN A 1 98 ? -20.401 -4.793 19.988 1.00 57.88 98 ASN A N 1
ATOM 794 C CA . ASN A 1 98 ? -21.334 -5.578 20.816 1.00 57.88 98 ASN A CA 1
ATOM 795 C C . ASN A 1 98 ? -22.574 -6.067 20.037 1.00 57.88 98 ASN A C 1
ATOM 797 O O . ASN A 1 98 ? -23.710 -5.778 20.410 1.00 57.88 98 ASN A O 1
ATOM 801 N N . ASP A 1 99 ? -22.341 -6.732 18.900 1.00 61.47 99 ASP A N 1
ATOM 802 C CA . ASP A 1 99 ? -23.365 -7.244 17.970 1.00 61.47 99 ASP A CA 1
ATOM 803 C C . ASP A 1 99 ? -24.298 -6.187 17.344 1.00 61.47 99 ASP A C 1
ATOM 805 O O . ASP A 1 99 ? -25.191 -6.519 16.564 1.00 61.47 99 ASP A O 1
ATOM 809 N N . SER A 1 100 ? -24.049 -4.902 17.603 1.00 62.00 100 SER A N 1
ATOM 810 C CA . SER A 1 100 ? -24.745 -3.773 16.990 1.00 62.00 100 SER A CA 1
ATOM 811 C C . SER A 1 100 ? -23.857 -3.133 15.929 1.00 62.00 100 SER A C 1
ATOM 813 O O . SER A 1 100 ? -22.807 -2.562 16.222 1.00 62.00 100 SER A O 1
ATOM 815 N N . CYS A 1 101 ? -24.263 -3.246 14.668 1.00 68.69 101 CYS A N 1
ATOM 816 C CA . CYS A 1 101 ? -23.529 -2.645 13.559 1.00 68.69 101 CYS A CA 1
ATOM 817 C C . CYS A 1 101 ? -23.873 -1.168 13.396 1.00 68.69 101 CYS A C 1
ATOM 819 O O . CYS A 1 101 ? -25.032 -0.775 13.554 1.00 68.69 101 CYS A O 1
ATOM 821 N N . TYR A 1 102 ? -22.874 -0.365 13.032 1.00 64.56 102 TYR A N 1
ATOM 822 C CA . TYR A 1 102 ? -23.084 1.043 12.730 1.00 64.56 102 TYR A CA 1
ATOM 823 C C . TYR A 1 102 ? -24.122 1.199 11.597 1.00 64.56 102 TYR A C 1
ATOM 825 O O . TYR A 1 102 ? -24.254 0.321 10.726 1.00 64.56 102 TYR A O 1
ATOM 833 N N . PRO A 1 103 ? -24.914 2.288 11.617 1.00 61.69 103 PRO A N 1
ATOM 834 C CA . PRO A 1 103 ? -25.942 2.529 10.612 1.00 61.69 103 PRO A CA 1
ATOM 835 C C . PRO A 1 103 ? -25.338 2.637 9.206 1.00 61.69 103 PRO A C 1
ATOM 837 O O . PRO A 1 103 ? -24.170 2.961 9.039 1.00 61.69 103 PRO A O 1
ATOM 840 N N . LEU A 1 104 ? -26.152 2.403 8.172 1.00 57.47 104 LEU A N 1
ATOM 841 C CA . LEU A 1 104 ? -25.719 2.425 6.759 1.00 57.47 104 LEU A CA 1
ATOM 842 C C . LEU A 1 104 ? -25.185 3.793 6.299 1.00 57.47 104 LEU A C 1
ATOM 844 O O . LEU A 1 104 ? -24.494 3.884 5.294 1.00 57.47 104 LEU A O 1
ATOM 848 N N . GLN A 1 105 ? -25.540 4.850 7.029 1.00 55.72 105 GLN A N 1
ATOM 849 C CA . GLN A 1 105 ? -25.090 6.225 6.809 1.00 55.72 105 GLN A CA 1
ATOM 850 C C . GLN A 1 105 ? -23.739 6.510 7.479 1.00 55.72 105 GLN A C 1
ATOM 852 O O . GLN A 1 105 ? -23.251 7.634 7.401 1.00 55.72 105 GLN A O 1
ATOM 857 N N . ALA A 1 106 ? -23.162 5.532 8.184 1.00 56.88 106 ALA A N 1
ATOM 858 C CA . ALA A 1 106 ? -21.868 5.695 8.816 1.00 56.88 106 ALA A CA 1
ATOM 859 C C . ALA A 1 106 ? -20.802 5.983 7.759 1.00 56.88 106 ALA A C 1
ATOM 861 O O . ALA A 1 106 ? -20.728 5.339 6.715 1.00 56.88 106 ALA A O 1
ATOM 862 N N . THR A 1 107 ? -19.934 6.930 8.084 1.00 70.62 107 THR A N 1
ATOM 863 C CA . THR A 1 107 ? -18.777 7.330 7.286 1.00 70.62 107 THR A CA 1
ATOM 864 C C . THR A 1 107 ? -17.654 6.299 7.323 1.00 70.62 107 THR A C 1
ATOM 866 O O . THR A 1 107 ? -16.570 6.598 6.856 1.00 70.62 107 THR A O 1
ATOM 869 N N . HIS A 1 108 ? -17.861 5.104 7.880 1.00 77.94 108 HIS A N 1
ATOM 870 C CA . HIS A 1 108 ? -16.788 4.150 8.147 1.00 77.94 108 HIS A CA 1
ATOM 871 C C . HIS A 1 108 ? -17.101 2.756 7.600 1.00 77.94 108 HIS A C 1
ATOM 873 O O . HIS A 1 108 ? -18.207 2.243 7.788 1.00 77.94 108 HIS A O 1
ATOM 879 N N . LEU A 1 109 ? -16.100 2.123 6.990 1.00 84.75 109 LEU A N 1
ATOM 880 C CA . LEU A 1 109 ? -16.116 0.729 6.555 1.00 84.75 109 LEU A CA 1
ATOM 881 C C . LEU A 1 109 ? -14.956 -0.020 7.218 1.00 84.75 109 LEU A C 1
ATOM 883 O O . LEU A 1 109 ? -13.836 0.477 7.296 1.00 84.75 109 LEU A O 1
ATOM 887 N N . ALA A 1 110 ? -15.252 -1.209 7.736 1.00 84.88 110 ALA A N 1
ATOM 888 C CA . ALA A 1 110 ? -14.267 -2.124 8.293 1.00 84.88 110 ALA A CA 1
ATOM 889 C C . ALA A 1 110 ? -13.831 -3.105 7.215 1.00 84.88 110 ALA A C 1
ATOM 891 O O . ALA A 1 110 ? -14.679 -3.719 6.552 1.00 84.88 110 ALA A O 1
ATOM 892 N N . THR A 1 111 ? -12.524 -3.287 7.088 1.00 88.25 111 THR A N 1
ATOM 893 C CA . THR A 1 111 ? -11.964 -3.902 5.897 1.00 88.25 111 THR A CA 1
ATOM 894 C C . THR A 1 111 ? -11.042 -5.061 6.243 1.00 88.25 111 THR A C 1
ATOM 896 O O . THR A 1 111 ? -10.206 -4.963 7.140 1.00 88.25 111 THR A O 1
ATOM 899 N N . LEU A 1 112 ? -11.192 -6.171 5.519 1.00 87.81 112 LEU A N 1
ATOM 900 C CA . LEU A 1 112 ? -10.320 -7.341 5.563 1.00 87.81 112 LEU A CA 1
ATOM 901 C C . LEU A 1 112 ? -9.767 -7.605 4.163 1.00 87.81 112 LEU A C 1
ATOM 903 O O . LEU A 1 112 ? -10.482 -8.003 3.245 1.00 87.81 112 LEU A O 1
ATOM 907 N N . THR A 1 113 ? -8.464 -7.443 4.033 1.00 89.50 113 THR A N 1
ATOM 908 C CA . THR A 1 113 ? -7.682 -7.836 2.869 1.00 89.50 113 THR A CA 1
ATOM 909 C C . THR A 1 113 ? -7.136 -9.239 3.087 1.00 89.50 113 THR A C 1
ATOM 911 O O . THR A 1 113 ? -6.507 -9.505 4.110 1.00 89.50 113 THR A O 1
ATOM 914 N N . THR A 1 114 ? -7.332 -10.138 2.123 1.00 88.38 114 THR A N 1
ATOM 915 C CA . THR A 1 114 ? -6.706 -11.466 2.125 1.00 88.38 114 THR A CA 1
ATOM 916 C C . THR A 1 114 ? -5.983 -11.734 0.817 1.00 88.38 114 THR A C 1
ATOM 918 O O . THR A 1 114 ? -6.507 -11.433 -0.253 1.00 88.38 114 THR A O 1
ATOM 921 N N . PHE A 1 115 ? -4.791 -12.315 0.890 1.00 89.69 115 PHE A N 1
ATOM 922 C CA . PHE A 1 115 ? -3.975 -12.616 -0.284 1.00 89.69 115 PHE A CA 1
ATOM 923 C C . PHE A 1 115 ? -3.004 -13.762 -0.002 1.00 89.69 115 PHE A C 1
ATOM 925 O O . PHE A 1 115 ? -2.730 -14.103 1.148 1.00 89.69 115 PHE A O 1
ATOM 932 N N . GLN A 1 116 ? -2.451 -14.338 -1.061 1.00 88.19 116 GLN A N 1
ATOM 933 C CA . GLN A 1 116 ? -1.292 -15.227 -1.008 1.00 88.19 116 GLN A CA 1
ATOM 934 C C . GLN A 1 116 ? -0.102 -14.525 -1.670 1.00 88.19 116 GLN A C 1
ATOM 936 O O . GLN A 1 116 ? -0.279 -13.622 -2.482 1.00 88.19 116 GLN A O 1
ATOM 941 N N . LEU A 1 117 ? 1.123 -14.920 -1.338 1.00 86.38 117 LEU A N 1
ATOM 942 C CA . LEU A 1 117 ? 2.325 -14.393 -1.989 1.00 86.38 117 LEU A CA 1
ATOM 943 C C . LEU A 1 117 ? 2.672 -15.253 -3.210 1.00 86.38 117 LEU A C 1
ATOM 945 O O . LEU A 1 117 ? 2.646 -16.478 -3.119 1.00 86.38 117 LEU A O 1
ATOM 949 N N . VAL A 1 118 ? 3.029 -14.625 -4.335 1.00 85.62 118 VAL A N 1
ATOM 950 C CA . VAL A 1 118 ? 3.327 -15.337 -5.598 1.00 85.62 118 VAL A CA 1
ATOM 951 C C . VAL A 1 118 ? 4.508 -16.312 -5.456 1.00 85.62 118 VAL A C 1
ATOM 953 O O . VAL A 1 118 ? 4.454 -17.408 -6.000 1.00 85.62 118 VAL A O 1
ATOM 956 N N . ASN A 1 119 ? 5.541 -15.946 -4.685 1.00 78.94 119 ASN A N 1
ATOM 957 C CA . ASN A 1 119 ? 6.807 -16.691 -4.576 1.00 78.94 119 ASN A CA 1
ATOM 958 C C . ASN A 1 119 ? 7.187 -17.047 -3.124 1.00 78.94 119 ASN A C 1
ATOM 960 O O . ASN A 1 119 ? 8.365 -17.029 -2.757 1.00 78.94 119 ASN A O 1
ATOM 964 N N . ASP A 1 120 ? 6.212 -17.333 -2.256 1.00 77.75 120 ASP A N 1
ATOM 965 C CA . ASP A 1 120 ? 6.525 -17.768 -0.889 1.00 77.75 120 ASP A CA 1
ATOM 966 C C . ASP A 1 120 ? 6.980 -19.232 -0.857 1.00 77.75 120 ASP A C 1
ATOM 968 O O . ASP A 1 120 ? 6.186 -20.162 -0.751 1.00 77.75 120 ASP A O 1
ATOM 972 N N . MET A 1 121 ? 8.295 -19.434 -0.910 1.00 75.44 121 MET A N 1
ATOM 973 C CA . MET A 1 121 ? 8.914 -20.763 -0.885 1.00 75.44 121 MET A CA 1
ATOM 974 C C . MET A 1 121 ? 8.741 -21.501 0.451 1.00 75.44 121 MET A C 1
ATOM 976 O O . MET A 1 121 ? 8.929 -22.714 0.505 1.00 75.44 121 MET A O 1
ATOM 980 N N . LYS A 1 122 ? 8.420 -20.794 1.544 1.00 72.62 122 LYS A N 1
ATOM 981 C CA . LYS A 1 122 ? 8.269 -21.399 2.878 1.00 72.62 122 LYS A CA 1
ATOM 982 C C . LYS A 1 122 ? 6.828 -21.813 3.143 1.00 72.62 122 LYS A C 1
ATOM 984 O O . LYS A 1 122 ? 6.595 -22.829 3.795 1.00 72.62 122 LYS A O 1
ATOM 989 N N . LYS A 1 123 ? 5.868 -21.016 2.672 1.00 74.06 123 LYS A N 1
ATOM 990 C CA . LYS A 1 123 ? 4.432 -21.249 2.845 1.00 74.06 123 LYS A CA 1
ATOM 991 C C . LYS A 1 123 ? 3.661 -20.886 1.565 1.00 74.06 123 LYS A C 1
ATOM 993 O O . LYS A 1 123 ? 2.865 -19.949 1.582 1.00 74.06 123 LYS A O 1
ATOM 998 N N . PRO A 1 124 ? 3.825 -21.649 0.470 1.00 76.94 124 PRO A N 1
ATOM 999 C CA . PRO A 1 124 ? 3.307 -21.273 -0.852 1.00 76.94 124 PRO A CA 1
ATOM 1000 C C . PRO A 1 124 ? 1.787 -21.067 -0.896 1.00 76.94 124 PRO A C 1
ATOM 1002 O O . PRO A 1 124 ? 1.292 -20.278 -1.696 1.00 76.94 124 PRO A O 1
ATOM 1005 N N . ASN A 1 125 ? 1.043 -21.720 -0.000 1.00 82.00 125 ASN A N 1
ATOM 1006 C CA . ASN A 1 125 ? -0.418 -21.632 0.065 1.00 82.00 125 ASN A CA 1
ATOM 1007 C C . ASN A 1 125 ? -0.931 -20.875 1.300 1.00 82.00 125 ASN A C 1
ATOM 1009 O O . ASN A 1 125 ? -2.132 -20.894 1.563 1.00 82.00 125 ASN A O 1
ATOM 1013 N N . ALA A 1 126 ? -0.058 -20.228 2.083 1.00 83.06 126 ALA A N 1
ATOM 1014 C CA . ALA A 1 126 ? -0.514 -19.461 3.236 1.00 83.06 126 ALA A CA 1
ATOM 1015 C C . ALA A 1 126 ? -1.319 -18.237 2.797 1.00 83.06 126 ALA A C 1
ATOM 1017 O O . ALA A 1 126 ? -0.849 -17.409 2.016 1.00 83.06 126 ALA A O 1
ATOM 1018 N N . THR A 1 127 ? -2.517 -18.116 3.363 1.00 83.81 127 THR A N 1
ATOM 1019 C CA . THR A 1 127 ? -3.351 -16.925 3.235 1.00 83.81 127 THR A CA 1
ATOM 1020 C C . THR A 1 127 ? -2.952 -15.925 4.308 1.00 83.81 127 THR A C 1
ATOM 1022 O O . THR A 1 127 ? -3.068 -16.187 5.507 1.00 83.81 127 THR A O 1
ATOM 1025 N N . TYR A 1 128 ? -2.487 -14.771 3.859 1.00 82.62 128 TYR A N 1
ATOM 1026 C CA . TYR A 1 128 ? -2.179 -13.617 4.683 1.00 82.62 128 TYR A CA 1
ATOM 1027 C C . TYR A 1 128 ? -3.417 -12.733 4.813 1.00 82.62 128 TYR A C 1
ATOM 1029 O O . TYR A 1 128 ? -4.260 -12.689 3.914 1.00 82.62 128 TYR A O 1
ATOM 1037 N N . MET A 1 129 ? -3.531 -12.047 5.949 1.00 83.38 129 MET A N 1
ATOM 1038 C CA . MET A 1 129 ? -4.653 -11.168 6.264 1.00 83.38 129 MET A CA 1
ATOM 1039 C C . MET A 1 129 ? -4.131 -9.806 6.715 1.00 83.38 129 MET A C 1
ATOM 1041 O O . MET A 1 129 ? -3.171 -9.734 7.482 1.00 83.38 129 MET A O 1
ATOM 1045 N N . ALA A 1 130 ? -4.785 -8.745 6.262 1.00 79.88 130 ALA A N 1
ATOM 1046 C CA . ALA A 1 130 ? -4.562 -7.376 6.699 1.00 79.88 130 ALA A CA 1
ATOM 1047 C C . ALA A 1 130 ? -5.912 -6.710 6.965 1.00 79.88 130 ALA A C 1
ATOM 1049 O O . ALA A 1 130 ? -6.895 -7.023 6.296 1.00 79.88 130 ALA A O 1
ATOM 1050 N N . TYR A 1 131 ? -5.960 -5.800 7.932 1.00 82.44 131 TYR A N 1
ATOM 1051 C CA . TYR A 1 131 ? -7.183 -5.094 8.302 1.00 82.44 131 TYR A CA 1
ATOM 1052 C C . TYR A 1 131 ? -7.006 -3.596 8.055 1.00 82.44 131 TYR A C 1
ATOM 1054 O O . TYR A 1 131 ? -5.886 -3.099 8.179 1.00 82.44 131 TYR A O 1
ATOM 1062 N N . SER A 1 132 ? -8.076 -2.880 7.712 1.00 82.19 132 SER A N 1
ATOM 1063 C CA . SER A 1 132 ? -8.077 -1.413 7.630 1.00 82.19 132 SER A CA 1
ATOM 1064 C C . SER A 1 132 ? -9.406 -0.820 8.089 1.00 82.19 132 SER A C 1
ATOM 1066 O O . SER A 1 132 ? -10.425 -1.514 8.175 1.00 82.19 132 SER A O 1
ATOM 1068 N N . LEU A 1 133 ? -9.380 0.467 8.434 1.00 84.06 133 LEU A N 1
ATOM 1069 C CA . LEU A 1 133 ? -10.563 1.305 8.601 1.00 84.06 133 LEU A CA 1
ATOM 1070 C C . LEU A 1 133 ? -10.605 2.316 7.463 1.00 84.06 133 LEU A C 1
ATOM 1072 O O . LEU A 1 133 ? -9.712 3.156 7.350 1.00 84.06 133 LEU A O 1
ATOM 1076 N N . ASP A 1 134 ? -11.666 2.267 6.670 1.00 87.06 134 ASP A N 1
ATOM 1077 C CA . ASP A 1 134 ? -11.877 3.211 5.585 1.00 87.06 134 ASP A CA 1
ATOM 1078 C C . ASP A 1 134 ? -12.885 4.266 6.040 1.00 87.06 134 ASP A C 1
ATOM 1080 O O . ASP A 1 134 ? -13.998 3.937 6.450 1.00 87.06 134 ASP A O 1
ATOM 1084 N N . THR A 1 135 ? -12.505 5.538 5.979 1.00 85.50 135 THR A N 1
ATOM 1085 C CA . THR A 1 135 ? -13.311 6.674 6.434 1.00 85.50 135 THR A CA 1
ATOM 1086 C C . THR A 1 135 ? -13.667 7.569 5.256 1.00 85.50 135 THR A C 1
ATOM 1088 O O . THR A 1 135 ? -12.786 8.127 4.609 1.00 85.50 135 THR A O 1
ATOM 1091 N N . ALA A 1 136 ? -14.958 7.710 4.975 1.00 84.81 136 ALA A N 1
ATOM 1092 C CA . ALA A 1 136 ? -15.494 8.572 3.937 1.00 84.81 136 ALA A CA 1
ATOM 1093 C C . ALA A 1 136 ? -15.123 10.036 4.196 1.00 84.81 136 ALA A C 1
ATOM 1095 O O . ALA A 1 136 ? -15.250 10.534 5.316 1.00 84.81 136 ALA A O 1
ATOM 1096 N N . VAL A 1 137 ? -14.713 10.735 3.142 1.00 83.25 137 VAL A N 1
ATOM 1097 C CA . VAL A 1 137 ? -14.395 12.166 3.201 1.00 83.25 137 VAL A CA 1
ATOM 1098 C C . VAL A 1 137 ? -15.694 12.969 3.109 1.00 83.25 137 VAL A C 1
ATOM 1100 O O . VAL A 1 137 ? -16.389 12.901 2.096 1.00 83.25 137 VAL A O 1
ATOM 1103 N N . SER A 1 138 ? -16.030 13.714 4.169 1.00 65.00 138 SER A N 1
ATOM 1104 C CA . SER A 1 138 ? -17.329 14.395 4.344 1.00 65.00 138 SER A CA 1
ATOM 1105 C C . SER A 1 138 ? -17.664 15.413 3.253 1.00 65.00 138 SER A C 1
ATOM 1107 O O . SER A 1 138 ? -18.837 15.601 2.934 1.00 65.00 138 SER A O 1
ATOM 1109 N N . ASP A 1 139 ? -16.640 16.034 2.668 1.00 60.09 139 ASP A N 1
ATOM 1110 C CA . ASP A 1 139 ? -16.784 17.156 1.734 1.00 60.09 139 ASP A CA 1
ATOM 1111 C C . ASP A 1 139 ? -16.612 16.721 0.267 1.00 60.09 139 ASP A C 1
ATOM 1113 O O . ASP A 1 139 ? -16.722 17.531 -0.655 1.00 60.09 139 ASP A O 1
ATOM 1117 N N . ALA A 1 140 ? -16.346 15.433 0.029 1.00 59.25 140 ALA A N 1
ATOM 1118 C CA . ALA A 1 140 ? -16.129 14.896 -1.303 1.00 59.25 140 ALA A CA 1
ATOM 1119 C C . ALA A 1 140 ? -17.438 14.405 -1.937 1.00 59.25 140 ALA A C 1
ATOM 1121 O O . ALA A 1 140 ? -18.273 13.755 -1.307 1.00 59.25 140 ALA A O 1
ATOM 1122 N N . VAL A 1 141 ? -17.587 14.645 -3.243 1.00 64.56 141 VAL A N 1
ATOM 1123 C CA . VAL A 1 141 ? -18.634 14.006 -4.049 1.00 64.56 141 VAL A CA 1
ATOM 1124 C C . VAL A 1 141 ? -18.432 12.488 -3.956 1.00 64.56 141 VAL A C 1
ATOM 1126 O O . VAL A 1 141 ? -17.384 11.996 -4.381 1.00 64.56 141 VAL A O 1
ATOM 1129 N N . GLY A 1 142 ? -19.422 11.790 -3.383 1.00 74.00 142 GLY A N 1
ATOM 1130 C CA . GLY A 1 142 ? -19.330 10.438 -2.814 1.00 74.00 142 GLY A CA 1
ATOM 1131 C C . GLY A 1 142 ? -18.434 9.424 -3.538 1.00 74.00 142 GLY A C 1
ATOM 1132 O O . GLY A 1 142 ? -18.299 9.430 -4.762 1.00 74.00 142 GLY A O 1
ATOM 1133 N N . GLY A 1 143 ? -17.848 8.514 -2.753 1.00 83.19 143 GLY A N 1
ATOM 1134 C CA . GLY A 1 143 ? -16.891 7.514 -3.232 1.00 83.19 143 GLY A CA 1
ATOM 1135 C C . GLY A 1 143 ? -15.426 7.879 -2.994 1.00 83.19 143 GLY A C 1
ATOM 1136 O O . GLY A 1 143 ? -14.582 7.441 -3.765 1.00 83.19 143 GLY A O 1
ATOM 1137 N N . VAL A 1 144 ? -15.125 8.690 -1.979 1.00 89.69 144 VAL A N 1
ATOM 1138 C CA . VAL A 1 144 ? -13.753 9.024 -1.564 1.00 89.69 144 VAL A CA 1
ATOM 1139 C C . VAL A 1 144 ? -13.564 8.621 -0.112 1.00 89.69 144 VAL A C 1
ATOM 1141 O O . VAL A 1 144 ? -14.394 8.972 0.731 1.00 89.69 144 VAL A O 1
ATOM 1144 N N . TYR A 1 145 ? -12.484 7.897 0.170 1.00 89.38 145 TYR A N 1
ATOM 1145 C CA . TYR A 1 145 ? -12.215 7.340 1.488 1.00 89.38 145 TYR A CA 1
ATOM 1146 C C . TYR A 1 145 ? -10.733 7.442 1.842 1.00 89.38 145 TYR A C 1
ATOM 1148 O O . TYR A 1 145 ? -9.866 7.160 1.018 1.00 89.38 145 TYR A O 1
ATOM 1156 N N . HIS A 1 146 ? -10.451 7.779 3.095 1.00 87.94 146 HIS A N 1
ATOM 1157 C CA . HIS A 1 146 ? -9.148 7.569 3.713 1.00 87.94 146 HIS A CA 1
ATOM 1158 C C . HIS A 1 146 ? -9.107 6.166 4.305 1.00 87.94 146 HIS A C 1
ATOM 1160 O O . HIS A 1 146 ? -9.864 5.871 5.227 1.00 87.94 146 HIS A O 1
ATOM 1166 N N . SER A 1 147 ? -8.235 5.308 3.792 1.00 86.88 147 SER A N 1
ATOM 1167 C CA . SER A 1 147 ? -7.994 3.984 4.351 1.00 86.88 147 SER A CA 1
ATOM 1168 C C . SER A 1 147 ? -6.763 4.024 5.249 1.00 86.88 147 SER A C 1
ATOM 1170 O O . SER A 1 147 ? -5.682 4.487 4.875 1.00 86.88 147 SER A O 1
ATOM 1172 N N . VAL A 1 148 ? -6.949 3.544 6.475 1.00 80.62 148 VAL A N 1
ATOM 1173 C CA . VAL A 1 148 ? -5.897 3.413 7.478 1.00 80.62 148 VAL A CA 1
ATOM 1174 C C . VAL A 1 148 ? -5.756 1.929 7.803 1.00 80.62 148 VAL A C 1
ATOM 1176 O O . VAL A 1 148 ? -6.590 1.379 8.531 1.00 80.62 148 VAL A O 1
ATOM 1179 N N . PRO A 1 149 ? -4.741 1.241 7.248 1.00 71.88 149 PRO A N 1
ATOM 1180 C CA . PRO A 1 149 ? -4.460 -0.136 7.615 1.00 71.88 149 PRO A CA 1
ATOM 1181 C C . PRO A 1 149 ? -4.047 -0.248 9.082 1.00 71.88 149 PRO A C 1
ATOM 1183 O O . PRO A 1 149 ? -3.548 0.698 9.688 1.00 71.88 149 PRO A O 1
ATOM 1186 N N . THR A 1 150 ? -4.233 -1.419 9.674 1.00 63.34 150 THR A N 1
ATOM 1187 C CA . THR A 1 150 ? -3.883 -1.659 11.073 1.00 63.34 150 THR A CA 1
ATOM 1188 C C . THR A 1 150 ? -2.460 -2.214 11.221 1.00 63.34 150 THR A C 1
ATOM 1190 O O . THR A 1 150 ? -1.832 -2.684 10.266 1.00 63.34 150 THR A O 1
ATOM 1193 N N . ALA A 1 151 ? -1.939 -2.186 12.453 1.00 54.28 151 ALA A N 1
ATOM 1194 C CA . ALA A 1 151 ? -0.671 -2.810 12.843 1.00 54.28 151 ALA A CA 1
ATOM 1195 C C . ALA A 1 151 ? 0.542 -2.361 12.000 1.00 54.28 151 ALA A C 1
ATOM 1197 O O . ALA A 1 151 ? 0.715 -1.183 11.693 1.00 54.28 151 ALA A O 1
ATOM 1198 N N . SER A 1 152 ? 1.396 -3.314 11.609 1.00 51.41 152 SER A N 1
ATOM 1199 C CA . SER A 1 152 ? 2.592 -3.093 10.794 1.00 51.41 152 SER A CA 1
ATOM 1200 C C . SER A 1 152 ? 2.305 -2.584 9.376 1.00 51.41 152 SER A C 1
ATOM 1202 O O . SER A 1 152 ? 3.227 -2.526 8.571 1.00 51.41 152 SER A O 1
ATOM 1204 N N . LEU A 1 153 ? 1.054 -2.271 9.031 1.00 59.22 153 LEU A N 1
ATOM 1205 C CA . LEU A 1 153 ? 0.681 -1.659 7.760 1.00 59.22 153 LEU A CA 1
ATOM 1206 C C . LEU A 1 153 ? 0.122 -0.240 7.930 1.00 59.22 153 LEU A C 1
ATOM 1208 O O . LEU A 1 153 ? -0.166 0.389 6.923 1.00 59.22 153 LEU A O 1
ATOM 1212 N N . ALA A 1 154 ? 0.032 0.309 9.149 1.00 60.75 154 ALA A N 1
ATOM 1213 C CA . ALA A 1 154 ? -0.539 1.642 9.391 1.00 60.75 154 ALA A CA 1
ATOM 1214 C C . ALA A 1 154 ? 0.156 2.781 8.627 1.00 60.75 154 ALA A C 1
ATOM 1216 O O . ALA A 1 154 ? -0.492 3.731 8.199 1.00 60.75 154 ALA A O 1
ATOM 1217 N N . ALA A 1 155 ? 1.463 2.654 8.381 1.00 56.78 155 ALA A N 1
ATOM 1218 C CA . ALA A 1 155 ? 2.225 3.595 7.556 1.00 56.78 155 ALA A CA 1
ATOM 1219 C C . ALA A 1 155 ? 1.910 3.508 6.045 1.00 56.78 155 ALA A C 1
ATOM 1221 O O . ALA A 1 155 ? 2.439 4.296 5.269 1.00 56.78 155 ALA A O 1
ATOM 1222 N N . GLN A 1 156 ? 1.091 2.540 5.622 1.00 65.31 156 GLN A N 1
ATOM 1223 C CA . GLN A 1 156 ? 0.579 2.377 4.255 1.00 65.31 156 GLN A CA 1
ATOM 1224 C C . GLN A 1 156 ? -0.825 2.980 4.118 1.00 65.31 156 GLN A C 1
ATOM 1226 O O . GLN A 1 156 ? -1.643 2.491 3.342 1.00 65.31 156 GLN A O 1
ATOM 1231 N N . ASN A 1 157 ? -1.136 3.999 4.919 1.00 75.88 157 ASN A N 1
ATOM 1232 C CA . ASN A 1 157 ? -2.374 4.740 4.762 1.00 75.88 157 ASN A CA 1
ATOM 1233 C C . ASN A 1 157 ? -2.446 5.371 3.368 1.00 75.88 157 ASN A C 1
ATOM 1235 O O . ASN A 1 157 ? -1.446 5.777 2.768 1.00 75.88 157 ASN A O 1
ATOM 1239 N N . ASN A 1 158 ? -3.654 5.432 2.840 1.00 85.50 158 ASN A N 1
ATOM 1240 C CA . ASN A 1 158 ? -3.922 5.871 1.485 1.00 85.50 158 ASN A CA 1
ATOM 1241 C C . ASN A 1 158 ? -5.283 6.561 1.419 1.00 85.50 158 ASN A C 1
ATOM 1243 O O . ASN A 1 158 ? -6.140 6.409 2.289 1.00 85.50 158 ASN A O 1
ATOM 1247 N N . THR A 1 159 ? -5.477 7.350 0.375 1.00 89.94 159 THR A N 1
ATOM 1248 C CA . THR A 1 159 ? -6.784 7.856 -0.019 1.00 89.94 159 THR A CA 1
ATOM 1249 C C . THR A 1 159 ? -7.158 7.174 -1.312 1.00 89.94 159 THR A C 1
ATOM 1251 O O . THR A 1 159 ? -6.380 7.205 -2.261 1.00 89.94 159 THR A O 1
ATOM 1254 N N . TYR A 1 160 ? -8.335 6.565 -1.354 1.00 91.81 160 TYR A N 1
ATOM 1255 C CA . TYR A 1 160 ? -8.857 5.990 -2.578 1.00 91.81 160 TYR A CA 1
ATOM 1256 C C . TYR A 1 160 ? -10.119 6.720 -3.028 1.00 91.81 160 TYR A C 1
ATOM 1258 O O . TYR A 1 160 ? -10.992 7.086 -2.237 1.00 91.81 160 TYR A O 1
ATOM 1266 N N . GLU A 1 161 ? -10.192 6.946 -4.330 1.00 93.31 161 GLU A N 1
ATOM 1267 C CA . GLU A 1 161 ? -11.203 7.743 -5.001 1.00 93.31 161 GLU A CA 1
ATOM 1268 C C . GLU A 1 161 ? -11.828 6.902 -6.107 1.00 93.31 161 GLU A C 1
ATOM 1270 O O . GLU A 1 161 ? -11.177 6.525 -7.079 1.00 93.31 161 GLU A O 1
ATOM 1275 N N . VAL A 1 162 ? -13.117 6.604 -5.985 1.00 94.06 162 VAL A N 1
ATOM 1276 C CA . VAL A 1 162 ? -13.852 5.923 -7.047 1.00 94.06 162 VAL A CA 1
ATOM 1277 C C . VAL A 1 162 ? -14.048 6.877 -8.203 1.00 94.06 162 VAL A C 1
ATOM 1279 O O . VAL A 1 162 ? -14.686 7.927 -8.066 1.00 94.06 162 VAL A O 1
ATOM 1282 N N . ILE A 1 163 ? -13.535 6.469 -9.355 1.00 94.75 163 ILE A N 1
ATOM 1283 C CA . ILE A 1 163 ? -13.649 7.215 -10.603 1.00 94.75 163 ILE A CA 1
ATOM 1284 C C . ILE A 1 163 ? -14.581 6.544 -11.610 1.00 94.75 163 ILE A C 1
ATOM 1286 O O . ILE A 1 163 ? -14.966 7.185 -12.582 1.00 94.75 163 ILE A O 1
ATOM 1290 N N . GLY A 1 164 ? -14.977 5.291 -11.366 1.00 94.75 164 GLY A N 1
ATOM 1291 C CA . GLY A 1 164 ? -15.928 4.533 -12.178 1.00 94.75 164 GLY A CA 1
ATOM 1292 C C . GLY A 1 164 ? -16.550 3.382 -11.404 1.00 94.75 164 GLY A C 1
ATOM 1293 O O . GLY A 1 164 ? -15.902 2.796 -10.542 1.00 94.75 164 GLY A O 1
ATOM 1294 N N . TRP A 1 165 ? -17.796 3.038 -11.711 1.00 94.25 165 TRP A N 1
ATO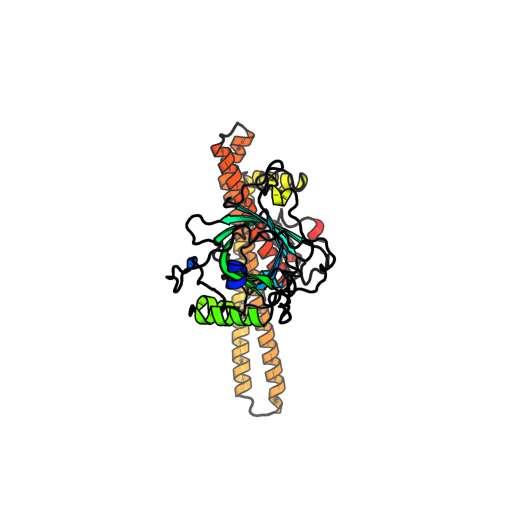M 1295 C CA . TRP A 1 165 ? -18.469 1.868 -11.148 1.00 94.25 165 TRP A CA 1
ATOM 1296 C C . TRP A 1 165 ? -19.614 1.418 -12.058 1.00 94.25 165 TRP A C 1
ATOM 1298 O O . TRP A 1 165 ? -20.119 2.199 -12.871 1.00 94.25 165 TRP A O 1
ATOM 1308 N N . GLY A 1 166 ? -20.027 0.161 -11.921 1.00 92.31 166 GLY A N 1
ATOM 1309 C CA . GLY A 1 166 ? -21.183 -0.367 -12.634 1.00 92.31 166 GLY A CA 1
ATOM 1310 C C . GLY A 1 166 ? -21.231 -1.885 -12.639 1.00 92.31 166 GLY A C 1
ATOM 1311 O O . GLY A 1 166 ? -20.608 -2.541 -11.806 1.00 92.31 166 GLY A O 1
ATOM 1312 N N . TYR A 1 167 ? -21.974 -2.425 -13.595 1.00 90.50 167 TYR A N 1
ATOM 1313 C CA . TYR A 1 167 ? -22.051 -3.851 -13.882 1.00 90.50 167 TYR A CA 1
ATOM 1314 C C . TYR A 1 167 ? -21.476 -4.125 -15.261 1.00 90.50 167 TYR A C 1
ATOM 1316 O O . TYR A 1 167 ? -21.704 -3.348 -16.188 1.00 90.50 167 TYR A O 1
ATOM 1324 N N . ASP A 1 168 ? -20.744 -5.219 -15.398 1.00 91.06 168 ASP A N 1
ATOM 1325 C CA . ASP A 1 168 ? -20.228 -5.665 -16.684 1.00 91.06 168 ASP A CA 1
ATOM 1326 C C . ASP A 1 168 ? -21.307 -6.369 -17.533 1.00 91.06 168 ASP A C 1
ATOM 1328 O O . ASP A 1 168 ? -22.490 -6.431 -17.164 1.00 91.06 168 ASP A O 1
ATOM 1332 N N . SER A 1 169 ? -20.918 -6.903 -18.694 1.00 87.44 169 SER A N 1
ATOM 1333 C CA . SER A 1 169 ? -21.872 -7.512 -19.627 1.00 87.44 169 SER A CA 1
ATOM 1334 C C . SER A 1 169 ? -22.420 -8.859 -19.150 1.00 87.44 169 SER A C 1
ATOM 1336 O O . SER A 1 169 ? -23.469 -9.294 -19.633 1.00 87.44 169 SER A O 1
ATOM 1338 N N . HIS A 1 170 ? -21.779 -9.486 -18.162 1.00 86.12 170 HIS A N 1
ATOM 1339 C CA . HIS A 1 170 ? -22.282 -10.670 -17.466 1.00 86.12 170 HIS A CA 1
ATOM 1340 C C . HIS A 1 170 ? -23.115 -10.324 -16.222 1.00 86.12 170 HIS A C 1
ATOM 1342 O O . HIS A 1 170 ? -23.790 -11.198 -15.676 1.00 86.12 170 HIS A O 1
ATOM 1348 N N . GLY A 1 171 ? -23.148 -9.051 -15.825 1.00 83.00 171 GLY A N 1
ATOM 1349 C CA . GLY A 1 171 ? -23.872 -8.578 -14.650 1.00 83.00 171 GLY A CA 1
ATOM 1350 C C . GLY A 1 171 ? -23.058 -8.663 -13.360 1.00 83.00 171 GLY A C 1
ATOM 1351 O O . GLY A 1 171 ? -23.645 -8.573 -12.280 1.00 83.00 171 GLY A O 1
ATOM 1352 N N . ASP A 1 172 ? -21.736 -8.814 -13.452 1.00 86.31 172 ASP A N 1
ATOM 1353 C CA . ASP A 1 172 ? -20.833 -8.743 -12.308 1.00 86.31 172 ASP A CA 1
ATOM 1354 C C . ASP A 1 172 ? -20.470 -7.282 -12.017 1.00 86.31 172 ASP A C 1
ATOM 1356 O O . ASP A 1 172 ? -20.177 -6.487 -12.912 1.00 86.31 172 ASP A O 1
ATOM 1360 N N . GLY A 1 173 ? -20.520 -6.895 -10.741 1.00 90.50 173 GLY A N 1
ATOM 1361 C CA . GLY A 1 173 ? -20.189 -5.532 -10.328 1.00 90.50 173 GLY A CA 1
ATOM 1362 C C . GLY A 1 173 ? -18.694 -5.236 -10.477 1.00 90.50 173 GLY A C 1
ATOM 1363 O O . GLY A 1 173 ? -17.859 -6.078 -10.145 1.00 90.50 173 GLY A O 1
ATOM 1364 N N . PHE A 1 174 ? -18.348 -4.019 -10.889 1.00 94.69 174 PHE A N 1
ATOM 1365 C CA . PHE A 1 174 ? -16.971 -3.525 -10.930 1.00 94.69 174 PHE A CA 1
ATOM 1366 C C . PHE A 1 174 ? -16.857 -2.115 -10.337 1.00 94.69 174 PHE A C 1
ATOM 1368 O O . PHE A 1 174 ? -17.829 -1.354 -10.283 1.00 94.69 174 PHE A O 1
ATOM 1375 N N . VAL A 1 175 ? -15.644 -1.756 -9.921 1.00 95.69 175 VAL A N 1
ATOM 1376 C CA . VAL A 1 175 ? -15.250 -0.382 -9.584 1.00 95.69 175 VAL A CA 1
ATOM 1377 C C . VAL A 1 175 ? -13.865 -0.080 -10.146 1.00 95.69 175 VAL A C 1
ATOM 1379 O O . VAL A 1 175 ? -13.022 -0.966 -10.270 1.00 95.69 175 VAL A O 1
ATOM 1382 N N . VAL A 1 176 ? -13.644 1.185 -10.482 1.00 97.31 176 VAL A N 1
ATOM 1383 C CA . VAL A 1 176 ? -12.360 1.741 -10.904 1.00 97.31 176 VAL A CA 1
ATOM 1384 C C . VAL A 1 176 ? -11.954 2.774 -9.866 1.00 97.31 176 VAL A C 1
ATOM 1386 O O . VAL A 1 176 ? -12.716 3.702 -9.573 1.00 97.31 176 VAL A O 1
ATOM 1389 N N . VAL A 1 177 ? -10.769 2.592 -9.302 1.00 96.19 177 VAL A N 1
ATOM 1390 C CA . VAL A 1 177 ? -10.288 3.306 -8.126 1.00 96.19 177 VAL A CA 1
ATOM 1391 C C . VAL A 1 177 ? -8.967 3.981 -8.456 1.00 96.19 177 VAL A C 1
ATOM 1393 O O . VAL A 1 177 ? -8.074 3.360 -9.018 1.00 96.19 177 VAL A O 1
ATOM 1396 N N . TYR A 1 178 ? -8.861 5.261 -8.124 1.00 95.31 178 TYR A N 1
ATOM 1397 C CA . TYR A 1 178 ? -7.606 5.995 -8.101 1.00 95.31 178 TYR A CA 1
ATOM 1398 C C . TYR A 1 178 ? -7.119 6.065 -6.655 1.00 95.31 178 TYR A C 1
ATOM 1400 O O . TYR A 1 178 ? -7.855 6.533 -5.787 1.00 95.31 178 TYR A O 1
ATOM 1408 N N . GLU A 1 179 ? -5.916 5.580 -6.378 1.00 91.88 179 GLU A N 1
ATOM 1409 C CA . GLU A 1 179 ? -5.375 5.469 -5.024 1.00 91.88 179 GLU A CA 1
ATOM 1410 C C . GLU A 1 179 ? -4.120 6.342 -4.877 1.00 91.88 179 GLU A C 1
ATOM 1412 O O . GLU A 1 179 ? -3.216 6.328 -5.712 1.00 91.88 179 GLU A O 1
ATOM 1417 N N . THR A 1 180 ? -4.062 7.125 -3.799 1.00 87.88 180 THR A N 1
ATOM 1418 C CA . THR A 1 180 ? -2.925 7.980 -3.439 1.00 87.88 180 THR A CA 1
ATOM 1419 C C . THR A 1 180 ? -2.402 7.612 -2.050 1.00 87.88 180 THR A C 1
ATOM 1421 O O . THR A 1 180 ? -3.129 7.719 -1.062 1.00 87.88 180 THR A O 1
ATOM 1424 N N . PRO A 1 181 ? -1.137 7.191 -1.925 1.00 77.12 181 PRO A N 1
ATOM 1425 C CA . PRO A 1 181 ? -0.500 6.945 -0.632 1.00 77.12 181 PRO A CA 1
ATOM 1426 C C . PRO A 1 181 ? -0.405 8.238 0.193 1.00 77.12 181 PRO A C 1
ATOM 1428 O O . PRO A 1 181 ? -0.069 9.288 -0.354 1.00 77.12 181 PRO A O 1
ATOM 1431 N N . ALA A 1 182 ? -0.641 8.189 1.509 1.00 60.00 182 ALA A N 1
ATOM 1432 C CA . ALA A 1 182 ? -0.512 9.383 2.354 1.00 60.00 182 ALA A CA 1
ATOM 1433 C C . ALA A 1 182 ? 0.961 9.746 2.637 1.00 60.00 182 ALA A C 1
ATOM 1435 O O . ALA A 1 182 ? 1.281 10.910 2.884 1.00 60.00 182 ALA A O 1
ATOM 1436 N N . ALA A 1 183 ? 1.876 8.772 2.561 1.00 53.16 183 ALA A N 1
ATOM 1437 C CA . ALA A 1 183 ? 3.316 9.011 2.566 1.00 53.16 183 ALA A CA 1
ATOM 1438 C C . ALA A 1 183 ? 3.813 9.296 1.135 1.00 53.16 183 ALA A C 1
ATOM 1440 O O . ALA A 1 183 ? 3.747 8.439 0.255 1.00 53.16 183 ALA A O 1
ATOM 1441 N N . SER A 1 184 ? 4.354 10.498 0.918 1.00 45.94 184 SER A N 1
ATOM 1442 C CA . SER A 1 184 ? 4.685 11.130 -0.375 1.00 45.94 184 SER A CA 1
ATOM 1443 C C . SER A 1 184 ? 5.813 10.487 -1.209 1.00 45.94 184 SER A C 1
ATOM 1445 O O . SER A 1 184 ? 6.449 11.164 -2.016 1.00 45.94 184 SER A O 1
ATOM 1447 N N . GLN A 1 185 ? 6.094 9.192 -1.031 1.00 44.97 185 GLN A N 1
ATOM 1448 C CA . GLN A 1 185 ? 7.187 8.482 -1.712 1.00 44.97 185 GLN A CA 1
ATOM 1449 C C . GLN A 1 185 ? 6.734 7.389 -2.694 1.00 44.97 185 GLN A C 1
ATOM 1451 O O . GLN A 1 185 ? 7.587 6.779 -3.335 1.00 44.97 185 GLN A O 1
ATOM 1456 N N . SER A 1 186 ? 5.431 7.140 -2.845 1.00 55.00 186 SER A N 1
ATOM 1457 C CA . SER A 1 186 ? 4.892 6.221 -3.861 1.00 55.00 186 SER A CA 1
ATOM 1458 C C . SER A 1 186 ? 4.031 6.956 -4.883 1.00 55.00 186 SER A C 1
ATOM 1460 O O . SER A 1 186 ? 3.325 7.906 -4.552 1.00 55.00 186 SER A O 1
ATOM 1462 N N . VAL A 1 187 ? 4.128 6.511 -6.137 1.00 75.69 187 VAL A N 1
ATOM 1463 C CA . VAL A 1 187 ? 3.301 6.984 -7.253 1.00 75.69 187 VAL A CA 1
ATOM 1464 C C . VAL A 1 187 ? 1.854 6.555 -6.995 1.00 75.69 187 VAL A C 1
ATOM 1466 O O . VAL A 1 187 ? 1.628 5.491 -6.422 1.00 75.69 187 VAL A O 1
ATOM 1469 N N . ALA A 1 188 ? 0.886 7.387 -7.380 1.00 89.31 188 ALA A N 1
ATOM 1470 C CA . ALA A 1 188 ? -0.526 7.014 -7.347 1.00 89.31 188 ALA A CA 1
ATOM 1471 C C . ALA A 1 188 ? -0.788 5.753 -8.189 1.00 89.31 188 ALA A C 1
ATOM 1473 O O . ALA A 1 188 ? -0.051 5.483 -9.143 1.00 89.31 188 ALA A O 1
ATOM 1474 N N . SER A 1 189 ? -1.849 5.014 -7.878 1.00 92.56 189 SER A N 1
ATOM 1475 C CA . SER A 1 189 ? -2.277 3.861 -8.669 1.00 92.56 189 SER A CA 1
ATOM 1476 C C . SER A 1 189 ? -3.676 4.030 -9.238 1.00 92.56 189 SER A C 1
ATOM 1478 O O . SER A 1 189 ? -4.489 4.841 -8.791 1.00 92.56 189 SER A O 1
ATOM 1480 N N . LEU A 1 190 ? -3.919 3.264 -10.294 1.00 96.44 190 LEU A N 1
ATOM 1481 C CA . LEU A 1 190 ? -5.209 3.054 -10.904 1.00 96.44 190 LEU A CA 1
ATOM 1482 C C . LEU A 1 190 ? -5.519 1.562 -10.828 1.00 96.44 190 LEU A C 1
ATOM 1484 O O . LEU A 1 190 ? -4.808 0.729 -11.395 1.00 96.44 190 LEU A O 1
ATOM 1488 N N . ASP A 1 191 ? -6.610 1.241 -10.153 1.00 96.56 191 ASP A N 1
ATOM 1489 C CA . ASP A 1 191 ? -6.964 -0.119 -9.799 1.00 96.56 191 ASP A CA 1
ATOM 1490 C C . ASP A 1 191 ? -8.383 -0.456 -10.264 1.00 96.56 191 ASP A C 1
ATOM 1492 O O . ASP A 1 191 ? -9.292 0.377 -10.234 1.00 96.56 191 ASP A O 1
ATOM 1496 N N . ILE A 1 192 ? -8.587 -1.693 -10.717 1.00 97.94 192 ILE A N 1
ATOM 1497 C CA . ILE A 1 192 ? -9.890 -2.198 -11.157 1.00 97.94 192 ILE A CA 1
ATOM 1498 C C . ILE A 1 192 ? -10.266 -3.384 -10.287 1.00 97.94 192 ILE A C 1
ATOM 1500 O O . ILE A 1 192 ? -9.607 -4.437 -10.307 1.00 97.94 192 ILE A O 1
ATOM 1504 N N . PHE A 1 193 ? -11.355 -3.222 -9.541 1.00 96.56 193 PHE A N 1
ATOM 1505 C CA . PHE A 1 193 ? -11.904 -4.281 -8.712 1.00 96.56 193 PHE A CA 1
ATOM 1506 C C . PHE A 1 193 ? -13.151 -4.866 -9.366 1.00 96.56 193 PHE A C 1
ATOM 1508 O O . PHE A 1 193 ? -13.943 -4.147 -9.975 1.00 96.56 193 PHE A O 1
ATOM 1515 N N . SER A 1 194 ? -13.340 -6.172 -9.217 1.00 95.19 194 SER A N 1
ATOM 1516 C CA . SER A 1 194 ? -14.513 -6.883 -9.725 1.00 95.19 194 SER A CA 1
ATOM 1517 C C . SER A 1 194 ? -15.100 -7.793 -8.660 1.00 95.19 194 SER A C 1
ATOM 1519 O O . SER A 1 194 ? -14.403 -8.245 -7.754 1.00 95.19 194 SER A O 1
ATOM 1521 N N . ARG A 1 195 ? -16.394 -8.078 -8.768 1.00 89.81 195 ARG A N 1
ATOM 1522 C CA . ARG A 1 195 ? -17.052 -9.152 -8.020 1.00 89.81 195 ARG A CA 1
ATOM 1523 C C . ARG A 1 195 ? -16.722 -10.534 -8.578 1.00 89.81 195 ARG A C 1
ATOM 1525 O O . ARG A 1 195 ? -16.863 -11.514 -7.854 1.00 89.81 195 ARG A O 1
ATOM 1532 N N . ALA A 1 196 ? -16.237 -10.610 -9.814 1.00 89.88 196 ALA A N 1
ATOM 1533 C CA . ALA A 1 196 ? -15.754 -11.838 -10.419 1.00 89.88 196 ALA A CA 1
ATOM 1534 C C . ALA A 1 196 ? -14.229 -11.977 -10.242 1.00 89.88 196 ALA A C 1
ATOM 1536 O O . ALA A 1 196 ? -13.492 -11.031 -10.539 1.00 89.88 196 ALA A O 1
ATOM 1537 N N . PRO A 1 197 ? -13.716 -13.159 -9.846 1.00 89.81 197 PRO A N 1
ATOM 1538 C CA . PRO A 1 197 ? -12.271 -13.403 -9.741 1.00 89.81 197 PRO A CA 1
ATOM 1539 C C . PRO A 1 197 ? -11.550 -13.262 -11.087 1.00 89.81 197 PRO A C 1
ATOM 1541 O O . PRO A 1 197 ? -10.365 -12.932 -11.143 1.00 89.81 197 PRO A O 1
ATOM 1544 N N . SER A 1 198 ? -12.267 -13.466 -12.194 1.00 91.25 198 SER A N 1
ATOM 1545 C CA . SER A 1 198 ? -11.751 -13.253 -13.545 1.00 91.25 198 SER A CA 1
ATOM 1546 C C . SER A 1 198 ? -11.482 -11.784 -13.880 1.00 91.25 198 SER A C 1
ATOM 1548 O O . SER A 1 198 ? -10.752 -11.533 -14.837 1.00 91.25 198 SER A O 1
ATOM 1550 N N . GLY A 1 199 ? -12.021 -10.836 -13.107 1.00 94.00 199 GLY A N 1
ATOM 1551 C CA . GLY A 1 199 ? -12.119 -9.432 -13.499 1.00 94.00 199 GLY A CA 1
ATOM 1552 C C . GLY A 1 199 ? -13.375 -9.147 -14.328 1.00 94.00 199 GLY A C 1
ATOM 1553 O O . GLY A 1 199 ? -14.147 -10.074 -14.591 1.00 94.00 199 GLY A O 1
ATOM 1554 N N . PRO A 1 200 ? -13.605 -7.876 -14.709 1.00 96.00 200 PRO A N 1
ATOM 1555 C CA . PRO A 1 200 ? -14.701 -7.501 -15.599 1.00 96.00 200 PRO A CA 1
ATOM 1556 C C . PRO A 1 200 ? -14.544 -8.145 -16.980 1.00 96.00 200 PRO A C 1
ATOM 1558 O O . PRO A 1 200 ? -13.432 -8.472 -17.405 1.00 96.00 200 PRO A O 1
ATOM 1561 N N . THR A 1 201 ? -15.643 -8.273 -17.718 1.00 95.56 201 THR A N 1
ATOM 1562 C CA . THR A 1 201 ? -15.611 -8.718 -19.119 1.00 95.56 201 THR A CA 1
ATOM 1563 C C . THR A 1 201 ? -14.719 -7.834 -20.008 1.00 95.56 201 THR A C 1
ATOM 1565 O O . THR A 1 201 ? -14.541 -6.640 -19.763 1.00 95.56 201 THR A O 1
ATOM 1568 N N . ASN A 1 202 ? -14.151 -8.409 -21.077 1.00 96.94 202 ASN A N 1
ATOM 1569 C CA . ASN A 1 202 ? -13.206 -7.702 -21.959 1.00 96.94 202 ASN A CA 1
ATOM 1570 C C . ASN A 1 202 ? -13.798 -6.434 -22.594 1.00 96.94 202 ASN A C 1
ATOM 1572 O O . ASN A 1 202 ? -13.129 -5.409 -22.661 1.00 96.94 202 ASN A O 1
ATOM 1576 N N . ASP A 1 203 ? -15.060 -6.485 -23.016 1.00 96.44 203 ASP A N 1
ATOM 1577 C CA . ASP A 1 203 ? -15.784 -5.336 -23.565 1.00 96.44 203 ASP A CA 1
ATOM 1578 C C . ASP A 1 203 ? -15.970 -4.213 -22.528 1.00 96.44 203 ASP A C 1
ATOM 1580 O O . ASP A 1 203 ? -15.857 -3.030 -22.855 1.00 96.44 203 ASP A O 1
ATOM 1584 N N . THR A 1 204 ? -16.173 -4.574 -21.261 1.00 97.00 204 THR A N 1
ATOM 1585 C CA . THR A 1 204 ? -16.209 -3.634 -20.134 1.00 97.00 204 THR A CA 1
ATOM 1586 C C . THR A 1 204 ? -14.835 -3.035 -19.856 1.00 97.00 204 THR A C 1
ATOM 1588 O O . THR A 1 204 ? -14.724 -1.824 -19.676 1.00 97.00 204 THR A O 1
ATOM 1591 N N . LEU A 1 205 ? -13.770 -3.840 -19.881 1.00 97.19 205 LEU A N 1
ATOM 1592 C CA . LEU A 1 205 ? -12.395 -3.352 -19.736 1.00 97.19 205 LEU A CA 1
ATOM 1593 C C . LEU A 1 205 ? -12.008 -2.377 -20.856 1.00 97.19 205 LEU A C 1
ATOM 1595 O O . LEU A 1 205 ? -11.400 -1.340 -20.584 1.00 97.19 205 LEU A O 1
ATOM 1599 N N . ASP A 1 206 ? -12.389 -2.666 -22.098 1.00 97.12 206 ASP A N 1
ATOM 1600 C CA . ASP A 1 206 ? -12.152 -1.775 -23.237 1.00 97.12 206 ASP A CA 1
ATOM 1601 C C . ASP A 1 206 ? -12.940 -0.467 -23.103 1.00 97.12 206 ASP A C 1
ATOM 1603 O O . ASP A 1 206 ? -12.414 0.613 -23.405 1.00 97.12 206 ASP A O 1
ATOM 1607 N N . ALA A 1 207 ? -14.174 -0.535 -22.589 1.00 97.38 207 ALA A N 1
ATOM 1608 C CA . ALA A 1 207 ? -14.973 0.642 -22.270 1.00 97.38 207 ALA A CA 1
ATOM 1609 C C . ALA A 1 207 ? -14.331 1.488 -21.157 1.00 97.38 207 ALA A C 1
ATOM 1611 O O . ALA A 1 207 ? -14.260 2.708 -21.310 1.00 97.38 207 ALA A O 1
ATOM 1612 N N . ILE A 1 208 ? -13.810 0.865 -20.090 1.00 97.62 208 ILE A N 1
ATOM 1613 C CA . ILE A 1 208 ? -13.059 1.544 -19.019 1.00 97.62 208 ILE A CA 1
ATOM 1614 C C . ILE A 1 208 ? -11.845 2.268 -19.609 1.00 97.62 208 ILE A C 1
ATOM 1616 O O . ILE A 1 208 ? -11.719 3.481 -19.449 1.00 97.62 208 ILE A O 1
ATOM 1620 N N . LYS A 1 209 ? -10.988 1.559 -20.356 1.00 97.00 209 LYS A N 1
ATOM 1621 C CA . LYS A 1 209 ? -9.772 2.127 -20.966 1.00 97.00 209 LYS A CA 1
ATOM 1622 C C . LYS A 1 209 ? -10.089 3.301 -21.890 1.00 97.00 209 LYS A C 1
ATOM 1624 O O . LYS A 1 209 ? -9.527 4.386 -21.745 1.00 97.00 209 LYS A O 1
ATOM 1629 N N . SER A 1 210 ? -11.031 3.099 -22.809 1.00 96.50 210 SER A N 1
ATOM 1630 C CA . SER A 1 210 ? -11.460 4.129 -23.760 1.00 96.50 210 SER A CA 1
ATOM 1631 C C . SER A 1 210 ? -12.098 5.324 -23.054 1.00 96.50 210 SER A C 1
ATOM 1633 O O . SER A 1 210 ? -11.947 6.466 -23.484 1.00 96.50 210 SER A O 1
ATOM 1635 N N . GLY A 1 211 ? -12.845 5.070 -21.982 1.00 95.62 211 GLY A N 1
ATOM 1636 C CA . GLY A 1 211 ? -13.483 6.101 -21.183 1.00 95.62 211 GLY A CA 1
ATOM 1637 C C . GLY A 1 211 ? -12.465 6.965 -20.437 1.00 95.62 211 GLY A C 1
ATOM 1638 O O . GLY A 1 211 ? -12.573 8.187 -20.493 1.00 95.62 211 GLY A O 1
ATOM 1639 N N . ILE A 1 212 ? -11.438 6.358 -19.832 1.00 95.75 212 ILE A N 1
ATOM 1640 C CA . ILE A 1 212 ? -10.342 7.083 -19.169 1.00 95.75 212 ILE A CA 1
ATOM 1641 C C . ILE A 1 212 ? -9.577 7.943 -20.180 1.00 95.75 212 ILE A C 1
ATOM 1643 O O . ILE A 1 212 ? -9.336 9.119 -19.926 1.00 95.75 212 ILE A O 1
ATOM 1647 N N . GLN A 1 213 ? -9.271 7.410 -21.368 1.00 95.94 213 GLN A N 1
ATOM 1648 C CA . GLN A 1 213 ? -8.634 8.187 -22.440 1.00 95.94 213 GLN A CA 1
ATOM 1649 C C . GLN A 1 213 ? -9.466 9.410 -22.855 1.00 95.94 213 GLN A C 1
ATOM 1651 O O . GLN A 1 213 ? -8.919 10.488 -23.081 1.00 95.94 213 GLN A O 1
ATOM 1656 N N . LYS A 1 214 ? -10.797 9.271 -22.914 1.00 94.88 214 LYS A N 1
ATOM 1657 C CA . LYS A 1 214 ? -11.720 10.366 -23.258 1.00 94.88 214 LYS A CA 1
ATOM 1658 C C . LYS A 1 214 ? -11.821 11.455 -22.190 1.00 94.88 214 LYS A C 1
ATOM 1660 O O . LYS A 1 214 ? -12.288 12.541 -22.523 1.00 94.88 214 LYS A O 1
ATOM 1665 N N . LEU A 1 215 ? -11.397 11.198 -20.948 1.00 92.88 215 LEU A N 1
ATOM 1666 C CA . LEU A 1 215 ? -11.300 12.248 -19.928 1.00 92.88 215 LEU A CA 1
ATOM 1667 C C . LEU A 1 215 ? -10.223 13.283 -20.285 1.00 92.88 215 LEU A C 1
ATOM 1669 O O . LEU A 1 215 ? -10.310 14.418 -19.835 1.00 92.88 215 LEU A O 1
ATOM 1673 N N . GLY A 1 216 ? -9.223 12.912 -21.096 1.00 92.31 216 GLY A N 1
ATOM 1674 C CA . GLY A 1 216 ? -8.166 13.823 -21.545 1.00 92.31 216 GLY A CA 1
ATOM 1675 C C . GLY A 1 216 ? -7.147 14.206 -20.465 1.00 92.31 216 GLY A C 1
ATOM 1676 O O . GLY A 1 216 ? -6.292 15.051 -20.716 1.00 92.31 216 GLY A O 1
ATOM 1677 N N . ASN A 1 217 ? -7.206 13.591 -19.280 1.00 93.06 217 ASN A N 1
ATOM 1678 C CA . ASN A 1 217 ? -6.242 13.826 -18.211 1.00 93.06 217 ASN A CA 1
ATOM 1679 C C . ASN A 1 217 ? -4.980 12.970 -18.421 1.00 93.06 217 ASN A C 1
ATOM 1681 O O . ASN A 1 217 ? -5.035 11.739 -18.363 1.00 93.06 217 ASN A O 1
ATOM 1685 N N . GLN A 1 218 ? -3.839 13.627 -18.649 1.00 93.38 218 GLN A N 1
ATOM 1686 C CA . GLN A 1 218 ? -2.592 12.946 -19.003 1.00 93.38 218 GLN A CA 1
ATOM 1687 C C . GLN A 1 218 ? -2.066 12.039 -17.881 1.00 93.38 218 GLN A C 1
ATOM 1689 O O . GLN A 1 218 ? -1.628 10.931 -18.172 1.00 93.38 218 GLN A O 1
ATOM 1694 N N . SER A 1 219 ? -2.181 12.451 -16.615 1.00 90.88 219 SER A N 1
ATOM 1695 C CA . SER A 1 219 ? -1.725 11.655 -15.469 1.00 90.88 219 SER A CA 1
ATOM 1696 C C . SER A 1 219 ? -2.469 10.319 -15.368 1.00 90.88 219 SER A C 1
ATOM 1698 O O . SER A 1 219 ? -1.839 9.282 -15.188 1.00 90.88 219 SER A O 1
ATOM 1700 N N . LEU A 1 220 ? -3.796 10.308 -15.548 1.00 93.12 220 LEU A N 1
ATOM 1701 C CA . LEU A 1 220 ? -4.570 9.056 -15.584 1.00 93.12 220 LEU A CA 1
ATOM 1702 C C . LEU A 1 220 ? -4.229 8.198 -16.800 1.00 93.12 220 LEU A C 1
ATOM 1704 O O . LEU A 1 220 ? -4.157 6.977 -16.688 1.00 93.12 220 LEU A O 1
ATOM 1708 N N . ILE A 1 221 ? -4.047 8.828 -17.963 1.00 95.25 221 ILE A N 1
ATOM 1709 C CA . ILE A 1 221 ? -3.679 8.128 -19.198 1.00 95.25 221 ILE A CA 1
ATOM 1710 C C . ILE A 1 221 ? -2.316 7.452 -19.045 1.00 95.25 221 ILE A C 1
ATOM 1712 O O . ILE A 1 221 ? -2.132 6.348 -19.553 1.00 95.25 221 ILE A O 1
ATOM 1716 N N . ASP A 1 222 ? -1.376 8.092 -18.353 1.00 93.69 222 ASP A N 1
ATOM 1717 C CA . ASP A 1 222 ? -0.058 7.526 -18.092 1.00 93.69 222 ASP A CA 1
ATOM 1718 C C . ASP A 1 222 ? -0.140 6.349 -17.118 1.00 93.69 222 ASP A C 1
ATOM 1720 O O . ASP A 1 222 ? 0.371 5.283 -17.449 1.00 93.69 222 ASP A O 1
ATOM 1724 N N . LEU A 1 223 ? -0.881 6.475 -16.010 1.00 94.44 223 LEU A N 1
ATOM 1725 C CA . LEU A 1 223 ? -1.117 5.354 -15.087 1.00 94.44 223 LEU A CA 1
ATOM 1726 C C . LEU A 1 223 ? -1.771 4.158 -15.789 1.00 94.44 223 LEU A C 1
ATOM 1728 O O . LEU A 1 223 ? -1.363 3.018 -15.583 1.00 94.44 223 LEU A O 1
ATOM 1732 N N . LEU A 1 224 ? -2.754 4.412 -16.661 1.00 95.81 224 LEU A N 1
ATOM 1733 C CA . LEU A 1 224 ? -3.487 3.378 -17.392 1.00 95.81 224 LEU A CA 1
ATOM 1734 C C . LEU A 1 224 ? -2.585 2.491 -18.264 1.00 95.81 224 LEU A C 1
ATOM 1736 O O . LEU A 1 224 ? -2.921 1.325 -18.472 1.00 95.81 224 LEU A O 1
ATOM 1740 N N . LYS A 1 225 ? -1.465 3.014 -18.783 1.00 94.81 225 LYS A N 1
ATOM 1741 C CA . LYS A 1 225 ? -0.530 2.242 -19.627 1.00 94.81 225 LYS A CA 1
ATOM 1742 C C . LYS A 1 225 ? 0.095 1.074 -18.871 1.00 94.81 225 LYS A C 1
ATOM 1744 O O . LYS A 1 225 ? 0.336 0.031 -19.474 1.00 94.81 225 LYS A O 1
ATOM 1749 N N . ASP A 1 226 ? 0.289 1.253 -17.569 1.00 94.19 226 ASP A N 1
ATOM 1750 C CA . ASP A 1 226 ? 0.967 0.298 -16.698 1.00 94.19 226 ASP A CA 1
ATOM 1751 C C . ASP A 1 226 ? -0.019 -0.564 -15.893 1.00 94.19 226 ASP A C 1
ATOM 1753 O O . ASP A 1 226 ? 0.390 -1.433 -15.122 1.00 94.19 226 ASP A O 1
ATOM 1757 N N . VAL A 1 227 ? -1.332 -0.361 -16.072 1.00 96.25 227 VAL A N 1
ATOM 1758 C CA . VAL A 1 227 ? -2.359 -1.196 -15.441 1.00 96.25 227 VAL A CA 1
ATOM 1759 C C . VAL A 1 227 ? -2.351 -2.580 -16.079 1.00 96.25 227 VAL A C 1
ATOM 1761 O O . VAL A 1 227 ? -2.819 -2.787 -17.202 1.00 96.25 227 VAL A O 1
ATOM 1764 N N . ILE A 1 228 ? -1.862 -3.554 -15.318 1.00 96.12 228 ILE A N 1
ATOM 1765 C CA . ILE A 1 228 ? -1.793 -4.958 -15.716 1.00 96.12 228 ILE A CA 1
ATOM 1766 C C . ILE A 1 228 ? -2.652 -5.822 -14.800 1.00 96.12 228 ILE A C 1
ATOM 1768 O O . ILE A 1 228 ? -3.035 -5.425 -13.699 1.00 96.12 228 ILE A O 1
ATOM 1772 N N . ARG A 1 229 ? -2.987 -7.022 -15.276 1.00 96.44 229 ARG A N 1
ATOM 1773 C CA . ARG A 1 229 ? -3.783 -7.978 -14.507 1.00 96.44 229 ARG A CA 1
ATOM 1774 C C . ARG A 1 229 ? -2.990 -8.453 -13.291 1.00 96.44 229 ARG A C 1
ATOM 1776 O O . ARG A 1 229 ? -1.848 -8.877 -13.445 1.00 96.44 229 ARG A O 1
ATOM 1783 N N . THR A 1 230 ? -3.604 -8.421 -12.116 1.00 95.12 230 THR A N 1
ATOM 1784 C CA . THR A 1 230 ? -3.002 -8.979 -10.902 1.00 95.12 230 THR A CA 1
ATOM 1785 C C . THR A 1 230 ? -3.009 -10.514 -10.954 1.00 95.12 230 THR A C 1
ATOM 1787 O O . THR A 1 230 ? -3.883 -11.117 -11.592 1.00 95.12 230 THR A O 1
ATOM 1790 N N . PRO A 1 231 ? -2.056 -11.188 -10.290 1.00 94.50 231 PRO A N 1
ATOM 1791 C CA . PRO A 1 231 ? -2.032 -12.644 -10.243 1.00 94.50 231 PRO A CA 1
ATOM 1792 C C . PRO A 1 231 ? -3.312 -13.251 -9.630 1.00 94.50 231 PRO A C 1
ATOM 1794 O O . PRO A 1 231 ? -3.682 -12.991 -8.485 1.00 94.50 231 PRO A O 1
ATOM 1797 N N . GLN A 1 232 ? -3.975 -14.119 -10.389 1.00 89.38 232 GLN A N 1
ATOM 1798 C CA . GLN A 1 232 ? -5.115 -14.940 -9.968 1.00 89.38 232 GLN A CA 1
ATOM 1799 C C . GLN A 1 232 ? -4.917 -16.322 -10.583 1.00 89.38 232 GLN A C 1
ATOM 1801 O O . GLN A 1 232 ? -4.840 -16.438 -11.807 1.00 89.38 232 GLN A O 1
ATOM 1806 N N . ASP A 1 233 ? -4.787 -17.352 -9.754 1.00 88.56 233 ASP A N 1
ATOM 1807 C CA . ASP A 1 233 ? -4.511 -18.722 -10.212 1.00 88.56 233 ASP A CA 1
ATOM 1808 C C . ASP A 1 233 ? -5.597 -19.728 -9.810 1.00 88.56 233 ASP A C 1
ATOM 1810 O O . ASP A 1 233 ? -5.456 -20.922 -10.064 1.00 88.56 233 ASP A O 1
ATOM 1814 N N . GLY A 1 234 ? -6.674 -19.248 -9.181 1.00 85.12 234 GLY A N 1
ATOM 1815 C CA . GLY A 1 234 ? -7.788 -20.077 -8.727 1.00 85.12 234 GLY A CA 1
ATOM 1816 C C . GLY A 1 234 ? -7.453 -20.963 -7.525 1.00 85.12 234 GLY A C 1
ATOM 1817 O O . GLY A 1 234 ? -8.288 -21.745 -7.077 1.00 85.12 234 GLY A O 1
ATOM 1818 N N . GLY A 1 235 ? -6.262 -20.822 -6.928 1.00 84.75 235 GLY A N 1
ATOM 1819 C CA . GLY A 1 235 ? -5.830 -21.599 -5.763 1.00 84.75 235 GLY A CA 1
ATOM 1820 C C . GLY A 1 235 ? -6.714 -21.431 -4.521 1.00 84.75 235 GLY A C 1
ATOM 1821 O O . GLY A 1 235 ? -6.514 -22.144 -3.540 1.00 84.75 235 GLY A O 1
ATOM 1822 N N . ARG A 1 236 ? -7.683 -20.505 -4.563 1.00 83.88 236 ARG A N 1
ATOM 1823 C CA . ARG A 1 236 ? -8.662 -20.211 -3.508 1.00 83.88 236 ARG A CA 1
ATOM 1824 C C . ARG A 1 236 ? -10.122 -20.367 -3.955 1.00 83.88 236 ARG A C 1
ATOM 1826 O O . ARG A 1 236 ? -11.015 -20.000 -3.201 1.00 83.88 236 ARG A O 1
ATOM 1833 N N . ASP A 1 237 ? -10.396 -20.934 -5.132 1.00 81.12 237 ASP A N 1
ATOM 1834 C CA . ASP A 1 237 ? -11.765 -21.053 -5.677 1.00 81.12 237 ASP A CA 1
ATOM 1835 C C . ASP A 1 237 ? -12.690 -21.947 -4.830 1.00 81.12 237 ASP A C 1
ATOM 1837 O O . ASP A 1 237 ? -13.915 -21.886 -4.941 1.00 81.12 237 ASP A O 1
ATOM 1841 N N . HIS A 1 238 ? -12.107 -22.797 -3.983 1.00 79.88 238 HIS A N 1
ATOM 1842 C CA . HIS A 1 238 ? -12.826 -23.688 -3.071 1.00 79.88 238 HIS A CA 1
ATOM 1843 C C . HIS A 1 238 ? -12.730 -23.262 -1.603 1.00 79.88 238 HIS A C 1
ATOM 1845 O O . HIS A 1 238 ? -13.312 -23.922 -0.739 1.00 79.88 238 HIS A O 1
ATOM 1851 N N . ASP A 1 239 ? -12.011 -22.176 -1.312 1.00 79.69 239 ASP A N 1
ATOM 1852 C CA . ASP A 1 239 ? -11.960 -21.633 0.037 1.00 79.69 239 ASP A CA 1
ATOM 1853 C C . ASP A 1 239 ? -13.318 -21.013 0.389 1.00 79.69 239 ASP A C 1
ATOM 1855 O O . ASP A 1 239 ? -13.992 -20.427 -0.465 1.00 79.69 239 ASP A O 1
ATOM 1859 N N . PRO A 1 240 ? -13.728 -21.064 1.667 1.00 80.38 240 PRO A N 1
ATOM 1860 C CA . PRO A 1 240 ? -14.795 -20.203 2.136 1.00 80.38 240 PRO A CA 1
ATOM 1861 C C . PRO A 1 240 ? -14.443 -18.749 1.830 1.00 80.38 240 PRO A C 1
ATOM 1863 O O . PRO A 1 240 ? -13.323 -18.300 2.097 1.00 80.38 240 PRO A O 1
ATOM 1866 N N . TRP A 1 241 ? -15.417 -18.004 1.312 1.00 81.00 241 TRP A N 1
ATOM 1867 C CA . TRP A 1 241 ? -15.230 -16.582 1.083 1.00 81.00 241 TRP A CA 1
ATOM 1868 C C . TRP A 1 241 ? -14.766 -15.885 2.360 1.00 81.00 241 TRP A C 1
ATOM 1870 O O . TRP A 1 241 ? -15.312 -16.166 3.436 1.00 81.00 241 TRP A O 1
ATOM 1880 N N . PRO A 1 242 ? -13.787 -14.968 2.261 1.00 82.56 242 PRO A N 1
ATOM 1881 C CA . PRO A 1 242 ? -13.361 -14.196 3.406 1.00 82.56 242 PRO A CA 1
ATOM 1882 C C . PRO A 1 242 ? -14.564 -13.515 4.051 1.00 82.56 242 PRO A C 1
ATOM 1884 O O . PRO A 1 242 ? -15.404 -12.898 3.394 1.00 82.56 242 PRO A O 1
ATOM 1887 N N . ALA A 1 243 ? -14.650 -13.659 5.365 1.00 81.19 243 ALA A N 1
ATOM 1888 C CA . ALA A 1 243 ? -15.630 -12.974 6.176 1.00 81.19 243 ALA A CA 1
ATOM 1889 C C . ALA A 1 243 ? -14.879 -12.185 7.239 1.00 81.19 243 ALA A C 1
ATOM 1891 O O . ALA A 1 243 ? -13.970 -12.701 7.891 1.00 81.19 243 ALA A O 1
ATOM 1892 N N . CYS A 1 244 ? -15.284 -10.932 7.417 1.00 74.81 244 CYS A N 1
ATOM 1893 C CA . CYS A 1 244 ? -14.766 -10.070 8.466 1.00 74.81 244 CYS A CA 1
ATOM 1894 C C . CYS A 1 244 ? -14.992 -10.751 9.828 1.00 74.81 244 CYS A C 1
ATOM 1896 O O . CYS A 1 244 ? -16.136 -10.945 10.263 1.00 74.81 244 CYS A O 1
ATOM 1898 N N . ASN A 1 245 ? -13.890 -11.188 10.443 1.00 72.69 245 ASN A N 1
ATOM 1899 C CA . ASN A 1 245 ? -13.858 -11.827 11.757 1.00 72.69 245 ASN A CA 1
ATOM 1900 C C . ASN A 1 245 ? -14.096 -10.790 12.870 1.00 72.69 245 ASN A C 1
ATOM 1902 O O . ASN A 1 245 ? -14.280 -9.608 12.589 1.00 72.69 245 ASN A O 1
ATOM 1906 N N . ALA A 1 246 ? -14.102 -11.221 14.136 1.00 70.69 246 ALA A N 1
ATOM 1907 C CA . ALA A 1 246 ? -14.319 -10.314 15.266 1.00 70.69 246 ALA A CA 1
ATOM 1908 C C . ALA A 1 246 ? -13.362 -9.106 15.231 1.00 70.69 246 ALA A C 1
ATOM 1910 O O . ALA A 1 246 ? -13.835 -7.981 15.318 1.00 70.69 246 ALA A O 1
ATOM 1911 N N . THR A 1 247 ? -12.065 -9.338 14.988 1.00 69.12 247 THR A N 1
ATOM 1912 C CA . THR A 1 247 ? -11.029 -8.295 14.876 1.00 69.12 247 THR A CA 1
ATOM 1913 C C . THR A 1 247 ? -11.345 -7.259 13.801 1.00 69.12 247 THR A C 1
ATOM 1915 O O . THR A 1 247 ? -11.237 -6.061 14.039 1.00 69.12 247 THR A O 1
ATOM 1918 N N . CYS A 1 248 ? -11.757 -7.719 12.623 1.00 73.88 248 CYS A N 1
ATOM 1919 C CA . CYS A 1 248 ? -12.148 -6.858 11.518 1.00 73.88 248 CYS A CA 1
ATOM 1920 C C . CYS A 1 248 ? -13.436 -6.076 11.837 1.00 73.88 248 CYS A C 1
ATOM 1922 O O . CYS A 1 248 ? -13.500 -4.874 11.600 1.00 73.88 248 CYS A O 1
ATOM 1924 N N . ARG A 1 249 ? -14.460 -6.735 12.403 1.00 70.44 249 ARG A N 1
ATOM 1925 C CA . ARG A 1 249 ? -15.796 -6.142 12.607 1.00 70.44 249 ARG A CA 1
ATOM 1926 C C . ARG A 1 249 ? -15.789 -5.035 13.633 1.00 70.44 249 ARG A C 1
ATOM 1928 O O . ARG A 1 249 ? -16.415 -4.005 13.423 1.00 70.44 249 ARG A O 1
ATOM 1935 N N . THR A 1 250 ? -15.108 -5.257 14.743 1.00 62.16 250 THR A N 1
ATOM 1936 C CA . THR A 1 250 ? -14.998 -4.239 15.779 1.00 62.16 250 THR A CA 1
ATOM 1937 C C . THR A 1 250 ? -14.032 -3.130 15.352 1.00 62.16 250 THR A C 1
ATOM 1939 O O . THR A 1 250 ? -14.024 -2.072 15.970 1.00 62.16 250 THR A O 1
ATOM 1942 N N . ASN A 1 251 ? -13.248 -3.365 14.281 1.00 57.00 251 ASN A N 1
ATOM 1943 C CA . ASN A 1 251 ? -12.089 -2.580 13.842 1.00 57.00 251 ASN A CA 1
ATOM 1944 C C . ASN A 1 251 ? -11.251 -2.080 15.016 1.00 57.00 251 ASN A C 1
ATOM 1946 O O . ASN A 1 251 ? -10.675 -0.993 15.037 1.00 57.00 251 ASN A O 1
ATOM 1950 N N . ASP A 1 252 ? -11.233 -2.924 16.035 1.00 47.56 252 ASP A N 1
ATOM 1951 C CA . ASP A 1 252 ? -10.883 -2.588 17.394 1.00 47.56 252 ASP A CA 1
ATOM 1952 C C . ASP A 1 252 ? -9.384 -2.716 17.505 1.00 47.56 252 ASP A C 1
ATOM 1954 O O . ASP A 1 252 ? -8.902 -3.262 18.471 1.00 47.56 252 ASP A O 1
ATOM 1958 N N . TYR A 1 253 ? -8.623 -2.314 16.483 1.00 41.28 253 TYR A N 1
ATOM 1959 C CA . TYR A 1 253 ? -7.169 -2.377 16.501 1.00 41.28 253 TYR A CA 1
ATOM 1960 C C . TYR A 1 253 ? -6.559 -1.250 17.335 1.00 41.28 253 TYR A C 1
ATOM 1962 O O . TYR A 1 253 ? -5.458 -1.427 17.850 1.00 41.28 253 TYR A O 1
ATOM 1970 N N . HIS A 1 254 ? -7.332 -0.193 17.609 1.00 37.19 254 HIS A N 1
ATOM 1971 C CA . HIS A 1 254 ? -7.117 0.669 18.775 1.00 37.19 254 HIS A CA 1
ATOM 1972 C C . HIS A 1 254 ? -7.191 -0.117 20.108 1.00 37.19 254 HIS A C 1
ATOM 1974 O O . HIS A 1 254 ? -6.568 0.273 21.085 1.00 37.19 254 HIS A O 1
ATOM 1980 N N . LEU A 1 255 ? -7.870 -1.272 20.151 1.00 34.09 255 LEU A N 1
ATOM 1981 C CA . LEU A 1 255 ? -7.992 -2.168 21.316 1.00 34.09 255 LEU A CA 1
ATOM 1982 C C . LEU A 1 255 ? -7.353 -3.572 21.115 1.00 34.09 255 LEU A C 1
ATOM 1984 O O . LEU A 1 255 ? -7.257 -4.343 22.068 1.00 34.09 255 LEU A O 1
ATOM 1988 N N . TYR A 1 256 ? -6.860 -3.921 19.919 1.00 33.06 256 TYR A N 1
ATOM 1989 C CA . TYR A 1 256 ? -6.195 -5.187 19.562 1.00 33.06 256 TYR A CA 1
ATOM 1990 C C . TYR A 1 256 ? -4.681 -5.080 19.744 1.00 33.06 256 TYR A C 1
ATOM 1992 O O . TYR A 1 256 ? -4.045 -6.100 19.986 1.00 33.06 256 TYR A O 1
ATOM 2000 N N . LEU A 1 257 ? -4.137 -3.853 19.789 1.00 37.75 257 LEU A N 1
ATOM 2001 C CA . LEU A 1 257 ? -2.863 -3.547 20.464 1.00 37.75 257 LEU A CA 1
ATOM 2002 C C . LEU A 1 257 ? -2.838 -4.015 21.937 1.00 37.75 257 LEU A C 1
ATOM 2004 O O . LEU A 1 257 ? -1.792 -4.010 22.573 1.00 37.75 257 LEU A O 1
ATOM 2008 N N . ARG A 1 258 ? -3.993 -4.413 22.489 1.00 35.59 258 ARG A N 1
ATOM 2009 C CA . ARG A 1 258 ? -4.157 -4.964 23.836 1.00 35.59 258 ARG A CA 1
ATOM 2010 C C . ARG A 1 258 ? -4.212 -6.503 23.874 1.00 35.59 258 ARG A C 1
ATOM 2012 O O . ARG A 1 258 ? -4.424 -7.042 24.962 1.00 35.59 258 ARG A O 1
ATOM 2019 N N . ARG A 1 259 ? -4.166 -7.225 22.735 1.00 32.66 259 ARG A N 1
ATOM 2020 C CA . ARG A 1 259 ? -4.504 -8.673 22.682 1.00 32.66 259 ARG A CA 1
ATOM 2021 C C . ARG A 1 259 ? -3.697 -9.558 21.712 1.00 32.66 259 ARG A C 1
ATOM 2023 O O . ARG A 1 259 ? -3.915 -10.773 21.732 1.00 32.66 259 ARG A O 1
ATOM 2030 N N . ALA A 1 260 ? -2.774 -9.056 20.897 1.00 31.14 260 ALA A N 1
ATOM 2031 C CA . ALA A 1 260 ? -2.021 -9.861 19.932 1.00 31.14 260 ALA A CA 1
ATOM 2032 C C . ALA A 1 260 ? -0.694 -10.389 20.508 1.00 31.14 260 ALA A C 1
ATOM 2034 O O . ALA A 1 260 ? 0.392 -9.924 20.178 1.00 31.14 260 ALA A O 1
ATOM 2035 N N . GLY A 1 261 ? -0.777 -11.447 21.318 1.00 40.25 261 GLY A N 1
ATOM 2036 C CA . GLY A 1 261 ? 0.395 -12.192 21.783 1.00 40.25 261 GLY A CA 1
ATOM 2037 C C . GLY A 1 261 ? 1.165 -11.429 22.853 1.00 40.25 261 GLY A C 1
ATOM 2038 O O . GLY A 1 261 ? 2.166 -10.775 22.564 1.00 40.25 261 GLY A O 1
ATOM 2039 N N . LYS A 1 262 ? 0.694 -11.585 24.093 1.00 42.69 262 LYS A N 1
ATOM 2040 C CA . LYS A 1 262 ? 1.182 -10.935 25.313 1.00 42.69 262 LYS A CA 1
ATOM 2041 C C . LYS A 1 262 ? 2.714 -10.792 25.377 1.00 42.69 262 LYS A C 1
ATOM 2043 O O . LYS A 1 262 ? 3.199 -9.742 25.754 1.00 42.69 262 LYS A O 1
ATOM 2048 N N . GLU A 1 263 ? 3.470 -11.783 24.905 1.00 52.16 263 GLU A N 1
ATOM 2049 C CA . GLU A 1 263 ? 4.940 -11.761 24.908 1.00 52.16 263 GLU A CA 1
ATOM 2050 C C . GLU A 1 263 ? 5.578 -10.794 23.893 1.00 52.16 263 GLU A C 1
ATOM 2052 O O . GLU A 1 263 ? 6.564 -10.142 24.221 1.00 52.16 263 GLU A O 1
ATOM 2057 N N . SER A 1 264 ? 5.053 -10.672 22.666 1.00 53.72 264 SER A N 1
ATOM 2058 C CA . SER A 1 264 ? 5.639 -9.758 21.667 1.00 53.72 264 SER A CA 1
ATOM 2059 C C . SER A 1 264 ? 5.246 -8.304 21.928 1.00 53.72 264 SER A C 1
ATOM 2061 O O . SER A 1 264 ? 6.044 -7.399 21.702 1.00 53.72 264 SER A O 1
ATOM 2063 N N . GLU A 1 265 ? 4.042 -8.087 22.464 1.00 57.34 265 GLU A N 1
ATOM 2064 C CA . GLU A 1 265 ? 3.552 -6.770 22.877 1.00 57.34 265 GLU A CA 1
ATOM 2065 C C . GLU A 1 265 ? 4.293 -6.278 24.119 1.00 57.34 265 GLU A C 1
ATOM 2067 O O . GLU A 1 265 ? 4.806 -5.161 24.108 1.00 57.34 265 GLU A O 1
ATOM 2072 N N . GLU A 1 266 ? 4.443 -7.130 25.141 1.00 66.12 266 GLU A N 1
ATOM 2073 C CA . GLU A 1 266 ? 5.284 -6.830 26.303 1.00 66.12 266 GLU A CA 1
ATOM 2074 C C . GLU A 1 266 ? 6.724 -6.541 25.872 1.00 66.12 266 GLU A C 1
ATOM 2076 O O . GLU A 1 266 ? 7.326 -5.609 26.392 1.00 66.12 266 GLU A O 1
ATOM 2081 N N . LEU A 1 267 ? 7.268 -7.266 24.886 1.00 68.31 267 LEU A N 1
ATOM 2082 C CA . LEU A 1 267 ? 8.621 -7.018 24.386 1.00 68.31 267 LEU A CA 1
ATOM 2083 C C . LEU A 1 267 ? 8.743 -5.663 23.679 1.00 68.31 267 LEU A C 1
ATOM 2085 O O . LEU A 1 267 ? 9.697 -4.933 23.941 1.00 68.31 267 LEU A O 1
ATOM 2089 N N . VAL A 1 268 ? 7.819 -5.310 22.780 1.00 73.69 268 VAL A N 1
ATOM 2090 C CA . VAL A 1 268 ? 7.916 -4.033 22.052 1.00 73.69 268 VAL A CA 1
ATOM 2091 C C . VAL A 1 268 ? 7.599 -2.849 22.965 1.00 73.69 268 VAL A C 1
ATOM 2093 O O . VAL A 1 268 ? 8.267 -1.821 22.862 1.00 73.69 268 VAL A O 1
ATOM 2096 N N . GLN A 1 269 ? 6.658 -2.998 23.897 1.00 80.31 269 GLN A N 1
ATOM 2097 C CA . GLN A 1 269 ? 6.398 -2.009 24.942 1.00 80.31 269 GLN A CA 1
ATOM 2098 C C . GLN A 1 269 ? 7.619 -1.851 25.860 1.00 80.31 269 GLN A C 1
ATOM 2100 O O . GLN A 1 269 ? 8.100 -0.737 26.056 1.00 80.31 269 GLN A O 1
ATOM 2105 N N . ALA A 1 270 ? 8.198 -2.951 26.351 1.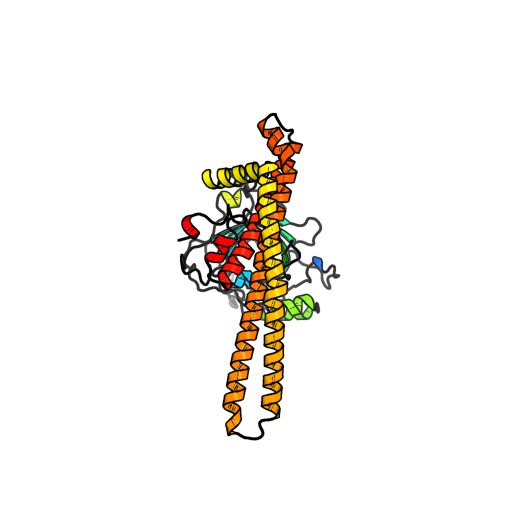00 82.38 270 ALA A N 1
ATOM 2106 C CA . ALA A 1 270 ? 9.413 -2.917 27.165 1.00 82.38 270 ALA A CA 1
ATOM 2107 C C . ALA A 1 270 ? 10.598 -2.316 26.400 1.00 82.38 270 ALA A C 1
ATOM 2109 O O . ALA A 1 270 ? 11.404 -1.592 26.984 1.00 82.38 270 ALA A O 1
ATOM 2110 N N . LEU A 1 271 ? 10.700 -2.570 25.092 1.00 83.88 271 LEU A N 1
ATOM 2111 C CA . LEU A 1 271 ? 11.706 -1.948 24.241 1.00 83.88 271 LEU A CA 1
ATOM 2112 C C . LEU A 1 271 ? 11.454 -0.447 24.102 1.00 83.88 271 LEU A C 1
ATOM 2114 O O . LEU A 1 271 ? 12.392 0.324 24.256 1.00 83.88 271 LEU A O 1
ATOM 2118 N N . PHE A 1 272 ? 10.222 -0.012 23.842 1.00 87.06 272 PHE A N 1
ATOM 2119 C CA . PHE A 1 272 ? 9.889 1.409 23.786 1.00 87.06 272 PHE A CA 1
ATOM 2120 C C . PHE A 1 272 ? 10.240 2.110 25.102 1.00 87.06 272 PHE A C 1
ATOM 2122 O O . PHE A 1 272 ? 10.905 3.141 25.089 1.00 87.06 272 PHE A O 1
ATOM 2129 N N . GLU A 1 273 ? 9.903 1.505 26.239 1.00 89.44 273 GLU A N 1
ATOM 2130 C CA . GLU A 1 273 ? 10.258 2.018 27.561 1.00 89.44 273 GLU A CA 1
ATOM 2131 C C . GLU A 1 273 ? 11.771 2.033 27.819 1.00 89.44 273 GLU A C 1
ATOM 2133 O O . GLU A 1 273 ? 12.288 2.983 28.412 1.00 89.44 273 GLU A O 1
ATOM 2138 N N . LEU A 1 274 ? 12.497 1.001 27.376 1.00 89.69 274 LEU A N 1
ATOM 2139 C CA . LEU A 1 274 ? 13.959 0.951 27.438 1.00 89.69 274 LEU A CA 1
ATOM 2140 C C . LEU A 1 274 ? 14.568 2.064 26.586 1.00 89.69 274 LEU A C 1
ATOM 2142 O O . LEU A 1 274 ? 15.481 2.751 27.030 1.00 89.69 274 LEU A O 1
ATOM 2146 N N . LEU A 1 275 ? 14.055 2.270 25.377 1.00 91.62 275 LEU A N 1
ATOM 2147 C CA . LEU A 1 275 ? 14.502 3.328 24.480 1.00 91.62 275 LEU A CA 1
ATOM 2148 C C . LEU A 1 275 ? 14.031 4.707 24.945 1.00 91.62 275 LEU A C 1
ATOM 2150 O O . LEU A 1 275 ? 14.625 5.702 24.559 1.00 91.62 275 LEU A O 1
ATOM 2154 N N . ALA A 1 276 ? 13.016 4.810 25.793 1.00 93.19 276 ALA A N 1
ATOM 2155 C CA . ALA A 1 276 ? 12.648 6.061 26.442 1.00 93.19 276 ALA A CA 1
ATOM 2156 C C . ALA A 1 276 ? 13.605 6.420 27.596 1.00 93.19 276 ALA A C 1
ATOM 2158 O O . ALA A 1 276 ? 13.610 7.558 28.064 1.00 93.19 276 ALA A O 1
ATOM 2159 N N . ASN A 1 277 ? 14.462 5.492 28.044 1.00 94.44 277 ASN A N 1
ATOM 2160 C CA . ASN A 1 277 ? 15.550 5.806 28.965 1.00 94.44 277 ASN A CA 1
ATOM 2161 C C . ASN A 1 277 ? 16.648 6.614 28.235 1.00 94.44 277 ASN A C 1
ATOM 2163 O O . ASN A 1 277 ? 17.241 6.094 27.287 1.00 94.44 277 ASN A O 1
ATOM 2167 N N . PRO A 1 278 ? 16.990 7.840 28.685 1.00 92.81 278 PRO A N 1
ATOM 2168 C CA . PRO A 1 278 ? 17.947 8.698 27.982 1.00 92.81 278 PRO A CA 1
ATOM 2169 C C . PRO A 1 278 ? 19.344 8.092 27.791 1.00 92.81 278 PRO A C 1
ATOM 2171 O O . PRO A 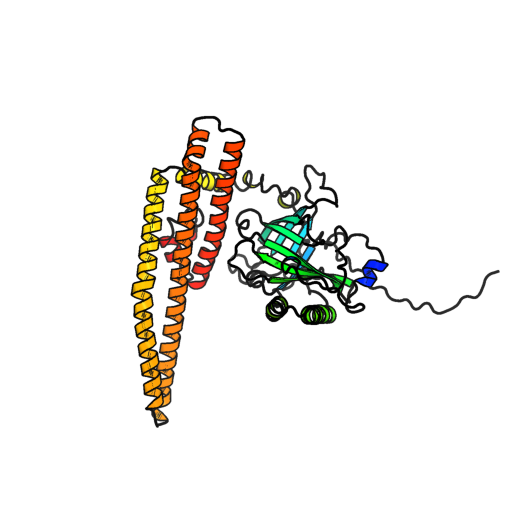1 278 ? 19.982 8.342 26.773 1.00 92.81 278 PRO A O 1
ATOM 2174 N N . GLU A 1 279 ? 19.832 7.293 28.742 1.00 92.44 279 GLU A N 1
ATOM 2175 C CA . GLU A 1 279 ? 21.176 6.704 28.689 1.00 92.44 279 GLU A CA 1
ATOM 2176 C C . GLU A 1 279 ? 21.247 5.558 27.671 1.00 92.44 279 GLU A C 1
ATOM 2178 O O . GLU A 1 279 ? 22.136 5.527 26.810 1.00 92.44 279 GLU A O 1
ATOM 2183 N N . ALA A 1 280 ? 20.265 4.651 27.716 1.00 90.19 280 ALA A N 1
ATOM 2184 C CA . ALA A 1 280 ? 20.128 3.580 26.732 1.00 90.19 280 ALA A CA 1
ATOM 2185 C C . ALA A 1 280 ? 19.905 4.160 25.328 1.00 90.19 280 ALA A C 1
ATOM 2187 O O . ALA A 1 280 ? 20.585 3.772 24.374 1.00 90.19 280 ALA A O 1
ATOM 2188 N N . ASN A 1 281 ? 19.017 5.151 25.214 1.00 94.25 281 ASN A N 1
ATOM 2189 C CA . ASN A 1 281 ? 18.735 5.835 23.962 1.00 94.25 281 ASN A CA 1
ATOM 2190 C C . ASN A 1 281 ? 19.985 6.501 23.381 1.00 94.25 281 ASN A C 1
ATOM 2192 O O . ASN A 1 281 ? 20.312 6.270 22.221 1.00 94.25 281 ASN A O 1
ATOM 2196 N N . HIS A 1 282 ? 20.720 7.274 24.185 1.00 93.50 282 HIS A N 1
ATOM 2197 C CA . HIS A 1 282 ? 21.939 7.951 23.747 1.00 93.50 282 HIS A CA 1
ATOM 2198 C C . HIS A 1 282 ? 22.992 6.958 23.238 1.00 93.50 282 HIS A C 1
ATOM 2200 O O . HIS A 1 282 ? 23.587 7.169 22.178 1.00 93.50 282 HIS A O 1
ATOM 2206 N N . THR A 1 283 ? 23.185 5.851 23.959 1.00 92.50 283 THR A N 1
ATOM 2207 C CA . THR A 1 283 ? 24.118 4.783 23.573 1.00 92.50 283 THR A CA 1
ATOM 2208 C C . THR A 1 283 ? 23.738 4.179 22.224 1.00 92.50 283 THR A C 1
ATOM 2210 O O . THR A 1 283 ? 24.580 4.021 21.340 1.00 92.50 283 THR A O 1
ATOM 2213 N N . ILE A 1 284 ? 22.455 3.890 22.030 1.00 90.38 284 ILE A N 1
ATOM 2214 C CA . ILE A 1 284 ? 21.965 3.302 20.789 1.00 90.38 284 ILE A CA 1
ATOM 2215 C C . ILE A 1 284 ? 22.011 4.315 19.637 1.00 90.38 284 ILE A C 1
ATOM 2217 O O . ILE A 1 284 ? 22.489 3.981 18.555 1.00 90.38 284 ILE A O 1
ATOM 2221 N N . GLN A 1 285 ? 21.603 5.568 19.856 1.00 93.25 285 GLN A N 1
ATOM 2222 C CA . GLN A 1 285 ? 21.723 6.630 18.853 1.00 93.25 285 GLN A CA 1
ATOM 2223 C C . GLN A 1 285 ? 23.168 6.809 18.394 1.00 93.25 285 GLN A C 1
ATOM 2225 O O . GLN A 1 285 ? 23.401 7.051 17.212 1.00 93.25 285 GLN A O 1
ATOM 2230 N N . PHE A 1 286 ? 24.138 6.705 19.307 1.00 94.12 286 PHE A N 1
ATOM 2231 C CA . PHE A 1 286 ? 25.552 6.748 18.955 1.00 94.12 286 PHE A CA 1
ATOM 2232 C C . PHE A 1 286 ? 25.911 5.616 17.984 1.00 94.12 286 PHE A C 1
ATOM 2234 O O . PHE A 1 286 ? 26.434 5.898 16.909 1.00 94.12 286 PHE A O 1
ATOM 2241 N N . ILE A 1 287 ? 25.543 4.370 18.303 1.00 91.25 287 ILE A N 1
ATOM 2242 C CA . ILE A 1 287 ? 25.781 3.202 17.439 1.00 91.25 287 ILE A CA 1
ATOM 2243 C C . ILE A 1 287 ? 25.165 3.406 16.047 1.00 91.25 287 ILE A C 1
ATOM 2245 O O . ILE A 1 287 ? 25.857 3.243 15.042 1.00 91.25 287 ILE A O 1
ATOM 2249 N N . VAL A 1 288 ? 23.892 3.807 15.983 1.00 93.69 288 VAL A N 1
ATOM 2250 C CA . VAL A 1 288 ? 23.169 4.012 14.716 1.00 93.69 288 VAL A CA 1
ATOM 2251 C C . VAL A 1 288 ? 23.794 5.145 13.896 1.00 93.69 288 VAL A C 1
ATOM 2253 O O . VAL A 1 288 ? 24.017 4.998 12.696 1.00 93.69 288 VAL A O 1
ATOM 2256 N N . ARG A 1 289 ? 24.158 6.271 14.527 1.00 95.25 289 ARG A N 1
ATOM 2257 C CA . ARG A 1 289 ? 24.850 7.379 13.843 1.00 95.25 289 ARG A CA 1
ATOM 2258 C C . ARG A 1 289 ? 26.209 6.954 13.300 1.00 95.25 289 ARG A C 1
ATOM 2260 O O . ARG A 1 289 ? 26.549 7.329 12.179 1.00 95.25 289 ARG A O 1
ATOM 2267 N N . THR A 1 290 ? 26.975 6.178 14.064 1.00 93.88 290 THR A N 1
ATOM 2268 C CA . THR A 1 290 ? 28.250 5.625 13.596 1.00 93.88 290 THR A CA 1
ATOM 2269 C C . THR A 1 290 ? 28.036 4.703 12.400 1.00 93.88 290 THR A C 1
ATOM 2271 O O . THR A 1 290 ? 28.778 4.809 11.425 1.00 93.88 290 THR A O 1
ATOM 2274 N N . ASN A 1 291 ? 27.001 3.858 12.417 1.00 93.06 291 ASN A N 1
ATOM 2275 C CA . ASN A 1 291 ? 26.682 2.991 11.285 1.00 93.06 291 ASN A CA 1
ATOM 2276 C C . ASN A 1 291 ? 26.355 3.806 10.021 1.00 93.06 291 ASN A C 1
ATOM 2278 O O . ASN A 1 291 ? 26.967 3.591 8.977 1.00 93.06 291 ASN A O 1
ATOM 2282 N N . ILE A 1 292 ? 25.501 4.832 10.135 1.00 94.69 292 ILE A N 1
ATOM 2283 C CA . ILE A 1 292 ? 25.195 5.761 9.030 1.00 94.69 292 ILE A CA 1
ATOM 2284 C C . ILE A 1 292 ? 26.474 6.397 8.470 1.00 94.69 292 ILE A C 1
ATOM 2286 O O . ILE A 1 292 ? 26.648 6.471 7.254 1.00 94.69 292 ILE A O 1
ATOM 2290 N N . GLN A 1 293 ? 27.380 6.858 9.337 1.00 95.12 293 GLN A N 1
ATOM 2291 C CA . GLN A 1 293 ? 28.646 7.460 8.909 1.00 95.12 293 GLN A CA 1
ATOM 2292 C C . GLN A 1 293 ? 29.516 6.470 8.129 1.00 95.12 293 GLN A C 1
ATOM 2294 O O . GLN A 1 293 ? 30.046 6.828 7.077 1.00 95.12 293 GLN A O 1
ATOM 2299 N N . VAL A 1 294 ? 29.638 5.229 8.609 1.00 93.75 294 VAL A N 1
ATOM 2300 C CA . VAL A 1 294 ? 30.397 4.172 7.927 1.00 93.75 294 VAL A CA 1
ATOM 2301 C C . VAL A 1 294 ? 29.774 3.844 6.572 1.00 93.75 294 VAL A C 1
ATOM 2303 O O . VAL A 1 294 ? 30.486 3.832 5.570 1.00 93.75 294 VAL A O 1
ATOM 2306 N N . LEU A 1 295 ? 28.456 3.643 6.510 1.00 93.12 295 LEU A N 1
ATOM 2307 C CA . LEU A 1 295 ? 27.744 3.319 5.271 1.00 93.12 295 LEU A CA 1
ATOM 2308 C C . LEU A 1 295 ? 27.858 4.441 4.232 1.00 93.12 295 LEU A C 1
ATOM 2310 O O . LEU A 1 295 ? 28.178 4.180 3.072 1.00 93.12 295 LEU A O 1
ATOM 2314 N N . ARG A 1 296 ? 27.689 5.702 4.647 1.00 93.50 296 ARG A N 1
ATOM 2315 C CA . ARG A 1 296 ? 27.875 6.863 3.761 1.00 93.50 296 ARG A CA 1
ATOM 2316 C C . ARG A 1 296 ? 29.317 6.984 3.280 1.00 93.50 296 ARG A C 1
ATOM 2318 O O . ARG A 1 296 ? 29.537 7.296 2.113 1.00 93.50 296 ARG A O 1
ATOM 2325 N N . LYS A 1 297 ? 30.301 6.695 4.136 1.00 92.81 297 LYS A N 1
ATOM 2326 C CA . LYS A 1 297 ? 31.714 6.669 3.739 1.00 92.81 297 LYS A CA 1
ATOM 2327 C C . LYS A 1 297 ? 31.989 5.566 2.713 1.00 92.81 297 LYS A C 1
ATOM 2329 O O . LYS A 1 297 ? 32.640 5.831 1.711 1.00 92.81 297 LYS A O 1
ATOM 2334 N N . LEU A 1 298 ? 31.445 4.361 2.900 1.00 90.56 298 LEU A N 1
ATOM 2335 C CA . LEU A 1 298 ? 31.545 3.275 1.914 1.00 90.56 298 LEU A CA 1
ATOM 2336 C C . LEU A 1 298 ? 30.906 3.664 0.574 1.00 90.56 298 LEU A C 1
ATOM 2338 O O . LEU A 1 298 ? 31.492 3.435 -0.483 1.00 90.56 298 LEU A O 1
ATOM 2342 N N . GLN A 1 299 ? 29.738 4.303 0.615 1.00 88.44 299 GLN A N 1
ATOM 2343 C CA . GLN A 1 299 ? 29.058 4.793 -0.579 1.00 88.44 299 GLN A CA 1
ATOM 2344 C C . GLN A 1 299 ? 29.894 5.855 -1.317 1.00 88.44 299 GLN A C 1
ATOM 2346 O O . GLN A 1 299 ? 30.009 5.814 -2.543 1.00 88.44 299 GLN A O 1
ATOM 2351 N N . GLN A 1 300 ? 30.502 6.788 -0.581 1.00 86.81 300 GLN A N 1
ATOM 2352 C CA . GLN A 1 300 ? 31.278 7.891 -1.151 1.00 86.81 300 GLN A CA 1
ATOM 2353 C C . GLN A 1 300 ? 32.675 7.491 -1.615 1.00 86.81 300 GLN A C 1
ATOM 2355 O O . GLN A 1 300 ? 33.115 7.978 -2.646 1.00 86.81 300 GLN A O 1
ATOM 2360 N N . GLU A 1 301 ? 33.385 6.646 -0.874 1.00 86.50 301 GLU A N 1
ATOM 2361 C CA . GLU A 1 301 ? 34.775 6.304 -1.183 1.00 86.50 301 GLU A CA 1
ATOM 2362 C C . GLU A 1 301 ? 34.839 5.049 -2.050 1.00 86.50 301 GLU A C 1
ATOM 2364 O O . GLU A 1 301 ? 35.425 5.055 -3.126 1.00 86.50 301 GLU A O 1
ATOM 2369 N N . VAL A 1 302 ? 34.173 3.967 -1.646 1.00 83.69 302 VAL A N 1
ATOM 2370 C CA . VAL A 1 302 ? 34.320 2.674 -2.328 1.00 83.69 302 VAL A CA 1
ATOM 2371 C C . VAL A 1 302 ? 33.487 2.628 -3.604 1.00 83.69 302 VAL A C 1
ATOM 2373 O O . VAL A 1 302 ? 34.009 2.296 -4.671 1.00 83.69 302 VAL A O 1
ATOM 2376 N N . CYS A 1 303 ? 32.199 2.971 -3.527 1.00 84.56 303 CYS A N 1
ATOM 2377 C CA . CYS A 1 303 ? 31.321 2.863 -4.692 1.00 84.56 303 CYS A CA 1
ATOM 2378 C C . CYS A 1 303 ? 31.617 3.927 -5.749 1.00 84.56 303 CYS A C 1
ATOM 2380 O O . CYS A 1 303 ? 31.625 3.619 -6.941 1.00 84.56 303 CYS A O 1
ATOM 2382 N N . HIS A 1 304 ? 31.903 5.161 -5.335 1.00 83.38 304 HIS A N 1
ATOM 2383 C CA . HIS A 1 304 ? 32.232 6.227 -6.275 1.00 83.38 304 HIS A CA 1
ATOM 2384 C C . HIS A 1 304 ? 33.565 5.977 -6.996 1.00 83.38 304 HIS A C 1
ATOM 2386 O O . HIS A 1 304 ? 33.641 6.150 -8.214 1.00 83.38 304 HIS A O 1
ATOM 2392 N N . ASP A 1 305 ? 34.609 5.529 -6.290 1.00 86.62 305 ASP A N 1
ATOM 2393 C CA . ASP A 1 305 ? 35.903 5.279 -6.929 1.00 86.62 305 ASP A CA 1
ATOM 2394 C C . ASP A 1 305 ? 35.866 4.041 -7.828 1.00 86.62 305 ASP A C 1
ATOM 2396 O O . ASP A 1 305 ? 36.388 4.084 -8.945 1.00 86.62 305 ASP A O 1
ATOM 2400 N N . ARG A 1 306 ? 35.155 2.977 -7.431 1.00 85.06 306 ARG A N 1
ATOM 2401 C CA . ARG A 1 306 ? 34.891 1.847 -8.337 1.00 85.06 306 ARG A CA 1
ATOM 2402 C C . ARG A 1 306 ? 34.110 2.277 -9.573 1.00 85.06 306 ARG A C 1
ATOM 2404 O O . ARG A 1 306 ? 34.449 1.857 -10.677 1.00 85.06 306 ARG A O 1
ATOM 2411 N N . TRP A 1 307 ? 33.126 3.162 -9.424 1.00 87.12 307 TRP A N 1
ATOM 2412 C CA . TRP A 1 307 ? 32.376 3.693 -10.560 1.00 87.12 307 TRP A CA 1
ATOM 2413 C C . TRP A 1 307 ? 33.266 4.460 -11.547 1.00 87.12 307 TRP A C 1
ATOM 2415 O O . TRP A 1 307 ? 33.124 4.292 -12.759 1.00 87.12 307 TRP A O 1
ATOM 2425 N N . LYS A 1 308 ? 34.239 5.246 -11.062 1.00 89.38 308 LYS A N 1
ATOM 2426 C CA . LYS A 1 308 ? 35.235 5.903 -11.931 1.00 89.38 308 LYS A CA 1
ATOM 2427 C C . LYS A 1 308 ? 36.054 4.885 -12.726 1.00 89.38 308 LYS A C 1
ATOM 2429 O O . LYS A 1 308 ? 36.291 5.103 -13.913 1.00 89.38 308 LYS A O 1
ATOM 2434 N N . VAL A 1 309 ? 36.462 3.780 -12.096 1.00 90.62 309 VAL A N 1
ATOM 2435 C CA . VAL A 1 309 ? 37.211 2.699 -12.761 1.00 90.62 309 VAL A CA 1
ATOM 2436 C C . VAL A 1 309 ? 36.368 2.033 -13.847 1.00 90.62 309 VAL A C 1
ATOM 2438 O O . VAL A 1 309 ? 36.855 1.867 -14.963 1.00 90.62 309 VAL A O 1
ATOM 2441 N N . VAL A 1 310 ? 35.104 1.706 -13.557 1.00 89.88 310 VAL A N 1
ATOM 2442 C CA . VAL A 1 310 ? 34.182 1.125 -14.548 1.00 89.88 310 VAL A CA 1
ATOM 2443 C C . VAL A 1 310 ? 33.982 2.082 -15.719 1.00 89.88 310 VAL A C 1
ATOM 2445 O O . VAL A 1 310 ? 34.151 1.676 -16.862 1.00 89.88 310 VAL A O 1
ATOM 2448 N N . LYS A 1 311 ? 33.728 3.370 -15.451 1.00 89.44 311 LYS A N 1
ATOM 2449 C CA . LYS A 1 311 ? 33.563 4.389 -16.498 1.00 89.44 311 LYS A CA 1
ATOM 2450 C C . LYS A 1 311 ? 34.797 4.500 -17.393 1.00 89.44 311 LYS A C 1
ATOM 2452 O O . LYS A 1 311 ? 34.653 4.629 -18.604 1.00 89.44 311 LYS A O 1
ATOM 2457 N N . LYS A 1 312 ? 36.000 4.443 -16.810 1.00 93.00 312 LYS A N 1
ATOM 2458 C CA . LYS A 1 312 ? 37.249 4.441 -17.579 1.00 93.00 312 LYS A CA 1
ATOM 2459 C C . LYS A 1 312 ? 37.331 3.213 -18.489 1.00 93.00 312 LYS A C 1
ATOM 2461 O O . LYS A 1 312 ? 37.522 3.384 -19.684 1.00 93.00 312 LYS A O 1
ATOM 2466 N N . LYS A 1 313 ? 37.085 2.010 -17.954 1.00 89.88 313 LYS A N 1
ATOM 2467 C CA . LYS A 1 313 ? 37.058 0.771 -18.750 1.00 89.88 313 LYS A CA 1
ATOM 2468 C C . LYS A 1 313 ? 36.041 0.830 -19.890 1.00 89.88 313 LYS A C 1
ATOM 2470 O O . LYS A 1 313 ? 36.354 0.409 -20.992 1.00 89.88 313 LYS A O 1
ATOM 2475 N N . THR A 1 314 ? 34.852 1.388 -19.656 1.00 89.25 314 THR A N 1
ATOM 2476 C CA . THR A 1 314 ? 33.844 1.572 -20.712 1.00 89.25 314 THR A CA 1
ATOM 2477 C C . THR A 1 314 ? 34.367 2.452 -21.844 1.00 89.25 314 THR A C 1
ATOM 2479 O O . THR A 1 314 ? 34.176 2.123 -23.008 1.00 89.25 314 THR A O 1
ATOM 2482 N N . ILE A 1 315 ? 35.048 3.552 -21.513 1.00 90.19 315 ILE A N 1
ATOM 2483 C CA . ILE A 1 315 ? 35.664 4.430 -22.511 1.00 90.19 315 ILE A CA 1
ATOM 2484 C C . ILE A 1 315 ? 36.762 3.680 -23.273 1.00 90.19 315 ILE A C 1
ATOM 2486 O O . ILE A 1 315 ? 36.795 3.767 -24.496 1.00 90.19 315 ILE A O 1
ATOM 2490 N N . ASP A 1 316 ? 37.616 2.926 -22.579 1.00 89.19 316 ASP A N 1
ATOM 2491 C CA . ASP A 1 316 ? 38.696 2.150 -23.202 1.00 89.19 316 ASP A CA 1
ATOM 2492 C C . ASP A 1 316 ? 38.138 1.099 -24.188 1.00 89.19 316 ASP A C 1
ATOM 2494 O O . ASP A 1 316 ? 38.648 0.969 -25.297 1.00 89.19 316 ASP A O 1
ATOM 2498 N N . VAL A 1 317 ? 37.042 0.410 -23.836 1.00 89.31 317 VAL A N 1
ATOM 2499 C CA . VAL A 1 317 ? 36.354 -0.549 -24.725 1.00 89.31 317 VAL A CA 1
ATOM 2500 C C . VAL A 1 317 ? 35.787 0.134 -25.972 1.00 89.31 317 VAL A C 1
ATOM 2502 O O . VAL A 1 317 ? 35.941 -0.398 -27.065 1.00 89.31 317 VAL A O 1
ATOM 2505 N N . ILE A 1 318 ? 35.186 1.323 -25.836 1.00 85.38 318 ILE A N 1
ATOM 2506 C CA . ILE A 1 318 ? 34.663 2.089 -26.983 1.00 85.38 318 ILE A CA 1
ATOM 2507 C C . ILE A 1 318 ? 35.790 2.475 -27.954 1.00 85.38 318 ILE A C 1
ATOM 2509 O O . ILE A 1 318 ? 35.596 2.407 -29.163 1.00 85.38 318 ILE A O 1
ATOM 2513 N N . HIS A 1 319 ? 36.964 2.860 -27.441 1.00 86.44 319 HIS A N 1
ATOM 2514 C CA . HIS A 1 319 ? 38.114 3.194 -28.290 1.00 86.44 319 HIS A CA 1
ATOM 2515 C C . HIS A 1 319 ? 38.693 1.952 -28.989 1.00 86.44 319 HIS A C 1
ATOM 2517 O O . HIS A 1 319 ? 39.024 2.008 -30.170 1.00 86.44 319 HIS A O 1
ATOM 2523 N N . LEU A 1 320 ? 38.774 0.815 -28.286 1.00 85.94 320 LEU A N 1
ATOM 2524 C CA . LEU A 1 320 ? 39.224 -0.452 -28.875 1.00 85.94 320 LEU A CA 1
ATOM 2525 C C . LEU A 1 320 ? 38.288 -0.947 -29.986 1.00 85.94 320 LEU A C 1
ATOM 2527 O O . LEU A 1 320 ? 38.768 -1.473 -30.986 1.00 85.94 320 LEU A O 1
ATOM 2531 N N . ASP A 1 321 ? 36.978 -0.757 -29.823 1.00 83.19 321 ASP A N 1
ATOM 2532 C CA . ASP A 1 321 ? 35.982 -1.072 -30.850 1.00 83.19 321 ASP A CA 1
ATOM 2533 C C . ASP A 1 321 ? 36.207 -0.224 -32.112 1.00 83.19 321 ASP A C 1
ATOM 2535 O O . ASP A 1 321 ? 36.293 -0.768 -33.214 1.00 83.19 321 ASP A O 1
ATOM 2539 N N . SER A 1 322 ? 36.428 1.090 -31.950 1.00 81.56 322 SER A N 1
ATOM 2540 C CA . SER A 1 322 ? 36.673 2.003 -33.077 1.00 81.56 322 SER A CA 1
ATOM 2541 C C . SER A 1 322 ? 37.981 1.754 -33.833 1.00 81.56 322 SER A C 1
ATOM 2543 O O . SER A 1 322 ? 38.046 2.061 -35.020 1.00 81.56 322 SER A O 1
ATOM 2545 N N . ASP A 1 323 ? 38.998 1.192 -33.173 1.00 79.75 323 ASP A N 1
ATOM 2546 C CA . ASP A 1 323 ? 40.317 0.926 -33.770 1.00 79.75 323 ASP A CA 1
ATOM 2547 C C . ASP A 1 323 ? 40.419 -0.474 -34.417 1.00 79.75 323 ASP A C 1
ATOM 2549 O O . ASP A 1 323 ? 41.408 -0.797 -35.082 1.00 79.75 323 ASP A O 1
ATOM 2553 N N . SER A 1 324 ? 39.410 -1.333 -34.236 1.00 73.50 324 SER A N 1
ATOM 2554 C CA . SER A 1 324 ? 39.423 -2.721 -34.712 1.00 73.50 324 SER A CA 1
ATOM 2555 C C . SER A 1 324 ? 38.905 -2.867 -36.156 1.00 73.50 324 SER A C 1
ATOM 2557 O O . SER A 1 324 ? 37.792 -3.315 -36.410 1.00 73.50 324 SER A O 1
ATOM 2559 N N . GLU A 1 325 ? 39.729 -2.532 -37.157 1.00 64.56 325 GLU A N 1
ATOM 2560 C CA . GLU A 1 325 ? 39.359 -2.644 -38.590 1.00 64.56 325 GLU A CA 1
ATOM 2561 C C . GLU A 1 325 ? 39.391 -4.087 -39.174 1.00 64.56 325 GLU A C 1
ATOM 2563 O O . GLU A 1 325 ? 39.492 -4.275 -40.387 1.00 64.56 325 GLU A O 1
ATOM 2568 N N . GLY A 1 326 ? 39.273 -5.145 -38.357 1.00 67.75 326 GLY A N 1
ATOM 2569 C CA . GLY A 1 326 ? 39.352 -6.542 -38.820 1.00 67.75 326 GLY A CA 1
ATOM 2570 C C . GLY A 1 326 ? 38.483 -7.532 -38.034 1.00 67.75 326 GLY A C 1
ATOM 2571 O O . GLY A 1 326 ? 38.300 -7.394 -36.827 1.00 67.75 326 GLY A O 1
ATOM 2572 N N . ASP A 1 327 ? 37.961 -8.557 -38.721 1.00 65.62 327 ASP A N 1
ATOM 2573 C CA . ASP A 1 327 ? 36.984 -9.525 -38.178 1.00 65.62 327 ASP A CA 1
ATOM 2574 C C . ASP A 1 327 ? 37.545 -10.403 -37.037 1.00 65.62 327 ASP A C 1
ATOM 2576 O O . ASP A 1 327 ? 36.794 -10.856 -36.176 1.00 65.62 327 ASP A O 1
ATOM 2580 N N . ASP A 1 328 ? 38.871 -10.562 -36.963 1.00 70.81 328 ASP A N 1
ATOM 2581 C CA . ASP A 1 328 ? 39.550 -11.371 -35.939 1.00 70.81 328 ASP A CA 1
ATOM 2582 C C . ASP A 1 328 ? 39.566 -10.716 -34.536 1.00 70.81 328 ASP A C 1
ATOM 2584 O O . ASP A 1 328 ? 39.776 -11.404 -33.537 1.00 70.81 328 ASP A O 1
ATOM 2588 N N . GLY A 1 329 ? 39.341 -9.396 -34.429 1.00 70.81 329 GLY A N 1
ATOM 2589 C CA . GLY A 1 329 ? 39.390 -8.649 -33.158 1.00 70.81 329 GLY A CA 1
ATOM 2590 C C . GLY A 1 329 ? 38.048 -8.510 -32.427 1.00 70.81 329 GLY A C 1
ATOM 2591 O O . GLY A 1 329 ? 38.024 -8.332 -31.205 1.00 70.81 329 GLY A O 1
ATOM 2592 N N . LYS A 1 330 ? 36.928 -8.639 -33.148 1.00 79.50 330 LYS A N 1
ATOM 2593 C CA . LYS A 1 330 ? 35.573 -8.411 -32.614 1.00 79.50 330 LYS A CA 1
ATOM 2594 C C . LYS A 1 330 ? 35.198 -9.298 -31.420 1.00 79.50 330 LYS A C 1
ATOM 2596 O O . LYS A 1 330 ? 34.683 -8.752 -30.445 1.00 79.50 330 LYS A O 1
ATOM 2601 N N . PRO A 1 331 ? 35.500 -10.614 -31.401 1.00 86.75 331 PRO A N 1
ATOM 2602 C CA . PRO A 1 331 ? 35.100 -11.467 -30.277 1.00 86.75 331 PRO A CA 1
ATOM 2603 C C . PRO A 1 331 ? 35.740 -11.048 -28.944 1.00 86.75 331 PRO A C 1
ATOM 2605 O O . PRO A 1 331 ? 35.148 -11.204 -27.873 1.00 86.75 331 PRO A O 1
ATOM 2608 N N . HIS A 1 332 ? 36.957 -10.495 -28.994 1.00 85.12 332 HIS A N 1
ATOM 2609 C CA . HIS A 1 332 ? 37.654 -10.019 -27.801 1.00 85.12 332 HIS A CA 1
ATOM 2610 C C . HIS A 1 332 ? 37.030 -8.728 -27.255 1.00 85.12 332 HIS A C 1
ATOM 2612 O O . HIS A 1 332 ? 36.803 -8.620 -26.049 1.00 85.12 332 HIS A O 1
ATOM 2618 N N . VAL A 1 333 ? 36.701 -7.779 -28.139 1.00 86.69 333 VAL A N 1
ATOM 2619 C CA . VAL A 1 333 ? 36.027 -6.522 -27.774 1.00 86.69 333 VAL A CA 1
ATOM 2620 C C . VAL A 1 333 ? 34.631 -6.796 -27.208 1.00 86.69 333 VAL A C 1
ATOM 2622 O O . VAL A 1 333 ? 34.281 -6.245 -26.165 1.00 86.69 333 VAL A O 1
ATOM 2625 N N . GLU A 1 334 ? 33.868 -7.708 -27.816 1.00 87.12 334 GLU A N 1
ATOM 2626 C CA . GLU A 1 334 ? 32.553 -8.129 -27.314 1.00 87.12 334 GLU A CA 1
ATOM 2627 C C . GLU A 1 334 ? 32.634 -8.723 -25.901 1.00 87.12 334 GLU A C 1
ATOM 2629 O O . GLU A 1 334 ? 31.829 -8.376 -25.034 1.00 87.12 334 GLU A O 1
ATOM 2634 N N . THR A 1 335 ? 33.638 -9.565 -25.638 1.00 92.19 335 THR A N 1
ATOM 2635 C CA . THR A 1 335 ? 33.862 -10.146 -24.305 1.00 92.19 335 THR A CA 1
ATOM 2636 C C . THR A 1 335 ? 34.147 -9.052 -23.269 1.00 92.19 335 THR A C 1
ATOM 2638 O O . THR A 1 335 ? 33.509 -9.007 -22.216 1.00 92.19 335 THR A O 1
ATOM 2641 N N . LEU A 1 336 ? 35.046 -8.111 -23.581 1.00 90.75 336 LEU A N 1
ATOM 2642 C CA . LEU A 1 336 ? 35.376 -6.987 -22.694 1.00 90.75 336 LEU A CA 1
ATOM 2643 C C . LEU A 1 336 ? 34.177 -6.055 -22.451 1.00 90.75 336 LEU A C 1
ATOM 2645 O O . LEU A 1 336 ? 34.004 -5.532 -21.343 1.00 90.75 336 LEU A O 1
ATOM 2649 N N . ALA A 1 337 ? 33.338 -5.850 -23.467 1.00 89.44 337 ALA A N 1
ATOM 2650 C CA . ALA A 1 337 ? 32.112 -5.071 -23.355 1.00 89.44 337 ALA A CA 1
ATOM 2651 C C . ALA A 1 337 ? 31.111 -5.739 -22.402 1.00 89.44 337 ALA A C 1
ATOM 2653 O O . ALA A 1 337 ? 30.580 -5.071 -21.512 1.00 89.44 337 ALA A O 1
ATOM 2654 N N . GLN A 1 338 ? 30.906 -7.054 -22.531 1.00 91.81 338 GLN A N 1
ATOM 2655 C CA . GLN A 1 338 ? 30.031 -7.824 -21.644 1.00 91.81 338 GLN A CA 1
ATOM 2656 C C . GLN A 1 338 ? 30.528 -7.809 -20.191 1.00 91.81 338 GLN A C 1
ATOM 2658 O O . GLN A 1 338 ? 29.746 -7.527 -19.283 1.00 91.81 338 GLN A O 1
ATOM 2663 N N . GLU A 1 339 ? 31.826 -8.024 -19.958 1.00 92.88 339 GLU A N 1
ATOM 2664 C CA . GLU A 1 339 ? 32.425 -7.947 -18.616 1.00 92.88 339 GLU A CA 1
ATOM 2665 C C . GLU A 1 339 ? 32.253 -6.555 -17.989 1.00 92.88 339 GLU A C 1
ATOM 2667 O O . GLU A 1 339 ? 31.930 -6.415 -16.803 1.00 92.88 339 GLU A O 1
ATOM 2672 N N . THR A 1 340 ? 32.444 -5.504 -18.789 1.00 91.50 340 THR A N 1
ATOM 2673 C CA . THR A 1 340 ? 32.298 -4.116 -18.336 1.00 91.50 340 THR A CA 1
ATOM 2674 C C . T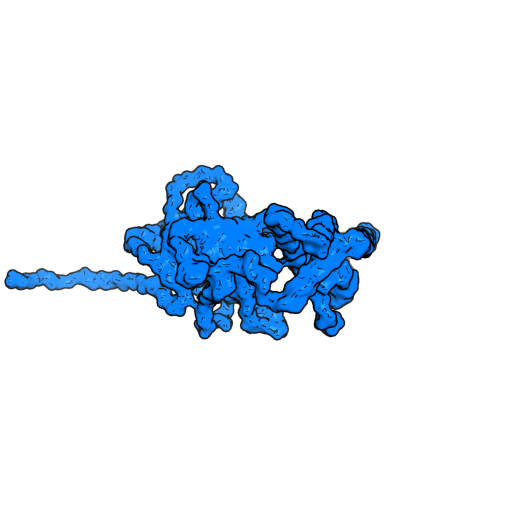HR A 1 340 ? 30.844 -3.781 -18.015 1.00 91.50 340 THR A C 1
ATOM 2676 O O . THR A 1 340 ? 30.581 -3.125 -17.003 1.00 91.50 340 THR A O 1
ATOM 2679 N N . LEU A 1 341 ? 29.899 -4.250 -18.836 1.00 89.75 341 LEU A N 1
ATOM 2680 C CA . LEU A 1 341 ? 28.466 -4.083 -18.599 1.00 89.75 341 LEU A CA 1
ATOM 2681 C C . LEU A 1 341 ? 28.045 -4.778 -17.301 1.00 89.75 341 LEU A C 1
ATOM 2683 O O . LEU A 1 341 ? 27.453 -4.133 -16.437 1.00 89.75 341 LEU A O 1
ATOM 2687 N N . HIS A 1 342 ? 28.437 -6.041 -17.126 1.00 91.31 342 HIS A N 1
ATOM 2688 C CA . HIS A 1 342 ? 28.156 -6.806 -15.915 1.00 91.31 342 HIS A CA 1
ATOM 2689 C C . HIS A 1 342 ? 28.706 -6.106 -14.663 1.00 91.31 342 HIS A C 1
ATOM 2691 O O . HIS A 1 342 ? 27.972 -5.862 -13.707 1.00 91.31 342 HIS A O 1
ATOM 2697 N N . THR A 1 343 ? 29.967 -5.660 -14.705 1.00 90.81 343 THR A N 1
ATOM 2698 C CA . THR A 1 343 ? 30.586 -4.915 -13.592 1.00 90.81 343 THR A CA 1
ATOM 2699 C C . THR A 1 343 ? 29.838 -3.604 -13.296 1.00 90.81 343 THR A C 1
ATOM 2701 O O . THR A 1 343 ? 29.717 -3.191 -12.140 1.00 90.81 343 THR A O 1
ATOM 2704 N N . SER A 1 344 ? 29.329 -2.921 -14.327 1.00 89.44 344 SER A N 1
ATOM 2705 C CA . SER A 1 344 ? 28.536 -1.697 -14.167 1.00 89.44 344 SER A CA 1
ATOM 2706 C C . SER A 1 344 ? 27.208 -1.963 -13.458 1.00 89.44 344 SER A C 1
ATOM 2708 O O . SER A 1 344 ? 26.836 -1.212 -12.553 1.00 89.44 344 SER A O 1
ATOM 2710 N N . GLU A 1 345 ? 26.508 -3.030 -13.837 1.00 89.19 345 GLU A N 1
ATOM 2711 C CA . GLU A 1 345 ? 25.249 -3.444 -13.212 1.00 89.19 345 GLU A CA 1
ATOM 2712 C C . GLU A 1 345 ? 25.450 -3.860 -11.755 1.00 89.19 345 GLU A C 1
ATOM 2714 O O . GLU A 1 345 ? 24.738 -3.371 -10.876 1.00 89.19 345 GLU A O 1
ATOM 2719 N N . GLU A 1 346 ? 26.473 -4.670 -11.469 1.00 89.19 346 GLU A N 1
ATOM 2720 C CA . GLU A 1 346 ? 26.837 -5.025 -10.096 1.00 89.19 346 GLU A CA 1
ATOM 2721 C C . GLU A 1 346 ? 27.116 -3.778 -9.248 1.00 89.19 346 GLU A C 1
ATOM 2723 O O . GLU A 1 346 ? 26.630 -3.658 -8.121 1.00 89.19 346 GLU A O 1
ATOM 2728 N N . GLN A 1 347 ? 27.853 -2.807 -9.793 1.00 88.75 347 GLN A N 1
ATOM 2729 C CA . GLN A 1 347 ? 28.187 -1.581 -9.073 1.00 88.75 347 GLN A CA 1
ATOM 2730 C C . GLN A 1 347 ? 26.952 -0.710 -8.784 1.00 88.75 347 GLN A C 1
ATOM 2732 O O . GLN A 1 347 ? 26.875 -0.104 -7.710 1.00 88.75 347 GLN A O 1
ATOM 2737 N N . LYS A 1 348 ? 25.976 -0.661 -9.703 1.00 88.12 348 LYS A N 1
ATOM 2738 C CA . LYS A 1 348 ? 24.679 0.004 -9.476 1.00 88.12 348 LYS A CA 1
ATOM 2739 C C . LYS A 1 348 ? 23.875 -0.702 -8.387 1.00 88.12 348 LYS A C 1
ATOM 2741 O O . LYS A 1 348 ? 23.362 -0.033 -7.491 1.00 88.12 348 LYS A O 1
ATOM 2746 N N . ASN A 1 349 ? 23.821 -2.033 -8.424 1.00 89.31 349 ASN A N 1
ATOM 2747 C CA . ASN A 1 349 ? 23.117 -2.828 -7.419 1.00 89.31 349 ASN A CA 1
ATOM 2748 C C . ASN A 1 349 ? 23.698 -2.598 -6.019 1.00 89.31 349 ASN A C 1
ATOM 2750 O O . ASN A 1 349 ? 22.948 -2.332 -5.082 1.00 89.31 349 ASN A O 1
ATOM 2754 N N . TRP A 1 350 ? 25.027 -2.601 -5.877 1.00 90.06 350 TRP A N 1
ATOM 2755 C CA . TRP A 1 350 ? 25.685 -2.308 -4.599 1.00 90.06 350 TRP A CA 1
ATOM 2756 C C . TRP A 1 350 ? 25.427 -0.888 -4.095 1.00 90.06 350 TRP A C 1
ATOM 2758 O O . TRP A 1 350 ? 25.219 -0.694 -2.897 1.00 90.06 350 TRP A O 1
ATOM 2768 N N . ALA A 1 351 ? 25.409 0.106 -4.986 1.00 89.44 351 ALA A N 1
ATOM 2769 C CA . ALA A 1 351 ? 25.074 1.476 -4.605 1.00 89.44 351 ALA A CA 1
ATOM 2770 C C . ALA A 1 351 ? 23.633 1.589 -4.076 1.00 89.44 351 ALA A C 1
ATOM 2772 O O . ALA A 1 351 ? 23.415 2.248 -3.059 1.00 89.44 351 ALA A O 1
ATOM 2773 N N . ALA A 1 352 ? 22.679 0.905 -4.716 1.00 89.50 352 ALA A N 1
ATOM 2774 C CA . ALA A 1 352 ? 21.286 0.855 -4.274 1.00 89.50 352 ALA A CA 1
ATOM 2775 C C . ALA A 1 352 ? 21.123 0.119 -2.930 1.00 89.50 352 ALA A C 1
ATOM 2777 O O . ALA A 1 352 ? 20.401 0.594 -2.055 1.00 89.50 352 ALA A O 1
ATOM 2778 N N . ILE A 1 353 ? 21.838 -0.996 -2.723 1.00 90.81 353 ILE A N 1
ATOM 2779 C CA . ILE A 1 353 ? 21.849 -1.717 -1.438 1.00 90.81 353 ILE A CA 1
ATOM 2780 C C . ILE A 1 353 ? 22.327 -0.798 -0.311 1.00 90.81 353 ILE A C 1
ATOM 2782 O O . ILE A 1 353 ? 21.653 -0.695 0.711 1.00 90.81 353 ILE A O 1
ATOM 2786 N N . LEU A 1 354 ? 23.451 -0.097 -0.500 1.00 92.19 354 LEU A N 1
ATOM 2787 C CA . LEU A 1 354 ? 23.975 0.829 0.509 1.00 92.19 354 LEU A CA 1
ATOM 2788 C C . LEU A 1 354 ? 23.004 1.975 0.804 1.00 92.19 354 LEU A C 1
ATOM 2790 O O . LEU A 1 354 ? 22.855 2.361 1.959 1.00 92.19 354 LEU A O 1
ATOM 2794 N N . GLU A 1 355 ? 22.323 2.505 -0.213 1.00 90.81 355 GLU A N 1
ATOM 2795 C CA . GLU A 1 355 ? 21.298 3.530 -0.012 1.00 90.81 355 GLU A CA 1
ATOM 2796 C C . GLU A 1 355 ? 20.152 3.013 0.872 1.00 90.81 355 GLU A C 1
ATOM 2798 O O . GLU A 1 355 ? 19.699 3.711 1.781 1.00 90.81 355 GLU A O 1
ATOM 2803 N N . PHE A 1 356 ? 19.703 1.778 0.650 1.00 90.69 356 PHE A N 1
ATOM 2804 C CA . PHE A 1 356 ? 18.661 1.164 1.470 1.00 90.69 356 PHE A CA 1
ATOM 2805 C C . PHE A 1 356 ? 19.140 0.845 2.891 1.00 90.69 356 PHE A C 1
ATOM 2807 O O . PHE A 1 356 ? 18.393 1.097 3.836 1.00 90.69 356 PHE A O 1
ATOM 2814 N N . GLU A 1 357 ? 20.377 0.367 3.069 1.00 93.19 357 GLU A N 1
ATOM 2815 C CA . GLU A 1 357 ? 20.977 0.175 4.400 1.00 93.19 357 GLU A CA 1
ATOM 2816 C C . GLU A 1 357 ? 21.040 1.504 5.178 1.00 93.19 357 GLU A C 1
ATOM 2818 O O . GLU A 1 357 ? 20.643 1.547 6.342 1.00 93.19 357 GLU A O 1
ATOM 2823 N N . VAL A 1 358 ? 21.429 2.613 4.531 1.00 93.50 358 VAL A N 1
ATOM 2824 C CA . VAL A 1 358 ? 21.411 3.952 5.153 1.00 93.50 358 VAL A CA 1
ATOM 2825 C C . VAL A 1 358 ? 19.995 4.356 5.571 1.00 93.50 358 VAL A C 1
ATOM 2827 O O . VAL A 1 358 ? 19.807 4.812 6.700 1.00 93.50 358 VAL A O 1
ATOM 2830 N N . LYS A 1 359 ? 18.987 4.150 4.709 1.00 91.62 359 LYS A N 1
ATOM 2831 C CA . LYS A 1 359 ? 17.581 4.459 5.030 1.00 91.62 359 LYS A CA 1
ATOM 2832 C C . LYS A 1 359 ? 17.082 3.674 6.244 1.00 91.62 359 LYS A C 1
ATOM 2834 O O . LYS A 1 359 ? 16.382 4.238 7.082 1.00 91.62 359 LYS A O 1
ATOM 2839 N N . ILE A 1 360 ? 17.456 2.400 6.378 1.00 90.19 360 ILE A N 1
ATOM 2840 C CA . ILE A 1 360 ? 17.101 1.577 7.548 1.00 90.19 360 ILE A CA 1
ATOM 2841 C C . ILE A 1 360 ? 17.647 2.202 8.833 1.00 90.19 360 ILE A C 1
ATOM 2843 O O . ILE A 1 360 ? 16.897 2.377 9.797 1.00 90.19 360 ILE A O 1
ATOM 2847 N N . SER A 1 361 ? 18.921 2.596 8.833 1.00 94.62 361 SER A N 1
ATOM 2848 C CA . SER A 1 361 ? 19.548 3.228 9.994 1.00 94.62 361 SER A CA 1
ATOM 2849 C C . SER A 1 361 ? 18.947 4.604 10.307 1.00 94.62 361 SER A C 1
ATOM 2851 O O . SER A 1 361 ? 18.762 4.955 11.471 1.00 94.62 361 SER A O 1
ATOM 2853 N N . GLU A 1 362 ? 18.571 5.385 9.294 1.00 93.75 362 GLU A N 1
ATOM 2854 C CA . GLU A 1 362 ? 17.875 6.665 9.484 1.00 93.75 362 GLU A CA 1
ATOM 2855 C C . GLU A 1 362 ? 16.484 6.482 10.105 1.00 93.75 362 GLU A C 1
ATOM 2857 O O . GLU A 1 362 ? 16.110 7.219 11.020 1.00 93.75 362 GLU A O 1
ATOM 2862 N N . ILE A 1 363 ? 15.744 5.455 9.683 1.00 88.69 363 ILE A N 1
ATOM 2863 C CA . ILE A 1 363 ? 14.458 5.097 10.291 1.00 88.69 363 ILE A CA 1
ATOM 2864 C C . ILE A 1 363 ? 14.650 4.655 11.747 1.00 88.69 363 ILE A C 1
ATOM 2866 O O . ILE A 1 363 ? 13.878 5.055 12.620 1.00 88.69 363 ILE A O 1
ATOM 2870 N N . ALA A 1 364 ? 15.697 3.877 12.043 1.00 92.00 364 ALA A N 1
ATOM 2871 C CA . ALA A 1 364 ? 16.036 3.511 13.418 1.00 92.00 364 ALA A CA 1
ATOM 2872 C C . ALA A 1 364 ? 16.318 4.751 14.275 1.00 92.00 364 ALA A C 1
ATOM 2874 O O . ALA A 1 364 ? 15.831 4.856 15.401 1.00 92.00 364 ALA A O 1
ATOM 2875 N N . LEU A 1 365 ? 17.036 5.731 13.721 1.00 94.75 365 LEU A N 1
ATOM 2876 C CA . LEU A 1 365 ? 17.308 6.997 14.394 1.00 94.75 365 LEU A CA 1
ATOM 2877 C C . LEU A 1 365 ? 16.026 7.791 14.678 1.00 94.75 365 LEU A C 1
ATOM 2879 O O . LEU A 1 365 ? 15.892 8.368 15.758 1.00 94.75 365 LEU A O 1
ATOM 2883 N N . GLN A 1 366 ? 15.066 7.779 13.754 1.00 93.69 366 GLN A N 1
ATOM 2884 C CA . GLN A 1 366 ? 13.772 8.427 13.951 1.00 93.69 366 GLN A CA 1
ATOM 2885 C C . GLN A 1 366 ? 12.950 7.751 15.059 1.00 93.69 366 GLN A C 1
ATOM 2887 O O . GLN A 1 366 ? 12.394 8.440 15.915 1.00 93.69 366 GLN A O 1
ATOM 2892 N N . ARG A 1 367 ? 12.944 6.413 15.123 1.00 92.56 367 ARG A N 1
ATOM 2893 C CA . ARG A 1 367 ? 12.319 5.659 16.228 1.00 92.56 367 ARG A CA 1
ATOM 2894 C C . ARG A 1 367 ? 12.921 6.032 17.582 1.00 92.56 367 ARG A C 1
ATOM 2896 O O . ARG A 1 367 ? 12.195 6.283 18.540 1.00 92.56 367 ARG A O 1
ATOM 2903 N N . LEU A 1 368 ? 14.250 6.122 17.653 1.00 94.56 368 LEU A N 1
ATOM 2904 C CA . LEU A 1 368 ? 14.958 6.525 18.872 1.00 94.56 368 LEU A CA 1
ATOM 2905 C C . LEU A 1 368 ? 14.609 7.953 19.287 1.00 94.56 368 LEU A C 1
ATOM 2907 O O . LEU A 1 368 ? 14.473 8.223 20.478 1.00 94.56 368 LEU A O 1
ATOM 2911 N N . ARG A 1 369 ? 14.439 8.865 18.329 1.00 94.44 369 ARG A N 1
ATOM 2912 C CA . ARG A 1 369 ? 14.014 10.235 18.614 1.00 94.44 369 ARG A CA 1
ATOM 2913 C C . ARG A 1 369 ? 12.628 10.270 19.261 1.00 94.44 369 ARG A C 1
ATOM 2915 O O . ARG A 1 369 ? 12.486 10.913 20.296 1.00 94.44 369 ARG A O 1
ATOM 2922 N N . ILE A 1 370 ? 11.658 9.545 18.703 1.00 90.50 370 ILE A N 1
ATOM 2923 C CA . ILE A 1 370 ? 10.287 9.474 19.240 1.00 90.50 370 ILE A CA 1
ATOM 2924 C C . ILE A 1 370 ? 10.297 8.915 20.668 1.00 90.50 370 ILE A C 1
ATOM 2926 O O . ILE A 1 370 ? 9.728 9.519 21.574 1.00 90.50 370 ILE A O 1
ATOM 2930 N N . ALA A 1 371 ? 11.018 7.813 20.902 1.00 93.62 371 ALA A N 1
ATOM 2931 C CA . ALA A 1 371 ? 11.147 7.239 22.242 1.00 93.62 371 ALA A CA 1
ATOM 2932 C C . ALA A 1 371 ? 11.802 8.221 23.235 1.00 93.62 371 ALA A C 1
ATOM 2934 O O . ALA A 1 371 ? 11.353 8.363 24.370 1.00 93.62 371 ALA A O 1
ATOM 2935 N N . ASN A 1 372 ? 12.823 8.968 22.802 1.00 95.44 372 ASN A N 1
ATOM 2936 C CA . ASN A 1 372 ? 13.462 9.990 23.632 1.00 95.44 372 ASN A CA 1
ATOM 2937 C C . ASN A 1 372 ? 12.516 11.161 23.960 1.00 95.44 372 ASN A C 1
ATOM 2939 O O . ASN A 1 372 ? 12.526 11.667 25.081 1.00 95.44 372 ASN A O 1
ATOM 2943 N N . GLU A 1 373 ? 11.676 11.581 23.012 1.00 94.69 373 GLU A N 1
ATOM 2944 C CA . GLU A 1 373 ? 10.637 12.599 23.229 1.00 94.69 373 GLU A CA 1
ATOM 2945 C C . GLU A 1 373 ? 9.544 12.115 24.204 1.00 94.69 373 GLU A C 1
ATOM 2947 O O . GLU A 1 373 ? 8.944 12.929 24.910 1.00 94.69 373 GLU A O 1
ATOM 2952 N N . ALA A 1 374 ? 9.319 10.800 24.300 1.00 93.69 374 ALA A N 1
ATOM 2953 C CA . ALA A 1 374 ? 8.410 10.176 25.264 1.00 93.69 374 ALA A CA 1
ATOM 2954 C C . ALA A 1 374 ? 9.025 9.969 26.666 1.00 93.69 374 ALA A C 1
ATOM 2956 O O . ALA A 1 374 ? 8.300 9.676 27.617 1.00 93.69 374 ALA A O 1
ATOM 2957 N N . SER A 1 375 ? 10.342 10.163 26.833 1.00 95.62 375 SER A N 1
ATOM 2958 C CA . SER A 1 375 ? 11.093 9.844 28.066 1.00 95.62 375 SER A CA 1
ATOM 2959 C C . SER A 1 375 ? 10.489 10.414 29.351 1.00 95.62 375 SER A C 1
ATOM 2961 O O . SER A 1 375 ? 10.415 9.724 30.371 1.00 95.62 375 SER A O 1
ATOM 2963 N N . VAL A 1 376 ? 10.031 11.668 29.311 1.00 94.44 376 VAL A N 1
ATOM 2964 C CA . VAL A 1 376 ? 9.436 12.349 30.469 1.00 94.44 376 VAL A CA 1
ATOM 2965 C C . VAL A 1 376 ? 8.112 11.699 30.864 1.00 94.44 376 VAL A C 1
ATOM 2967 O O . VAL A 1 376 ? 7.895 11.457 32.049 1.00 94.44 376 VAL A O 1
ATOM 2970 N N . LEU A 1 377 ? 7.257 11.389 29.886 1.00 92.88 377 LEU A N 1
ATOM 2971 C CA . LEU A 1 377 ? 5.940 10.795 30.120 1.00 92.88 377 LEU A CA 1
ATOM 2972 C C . LEU A 1 377 ? 6.060 9.347 30.596 1.00 92.88 377 LEU A C 1
ATOM 2974 O O . LEU A 1 377 ? 5.470 9.011 31.616 1.00 92.88 377 LEU A O 1
ATOM 2978 N N . VAL A 1 378 ? 6.917 8.541 29.960 1.00 91.88 378 VAL A N 1
ATOM 2979 C CA . VAL A 1 378 ? 7.205 7.161 30.392 1.00 91.88 378 VAL A CA 1
ATOM 2980 C C . VAL A 1 378 ? 7.733 7.133 31.829 1.00 91.88 378 VAL A C 1
ATOM 2982 O O . VAL A 1 378 ? 7.335 6.301 32.643 1.00 91.88 378 VAL A O 1
ATOM 2985 N N . ARG A 1 379 ? 8.634 8.058 32.187 1.00 92.94 379 ARG A N 1
ATOM 2986 C CA . ARG A 1 379 ? 9.153 8.138 33.559 1.00 92.94 379 ARG A CA 1
ATOM 2987 C C . ARG A 1 379 ? 8.070 8.562 34.547 1.00 92.94 379 ARG A C 1
ATOM 2989 O O . ARG A 1 379 ? 8.034 8.018 35.647 1.00 92.94 379 ARG A O 1
ATOM 2996 N N . LYS A 1 380 ? 7.222 9.520 34.160 1.00 93.00 380 LYS A N 1
ATOM 2997 C CA . LYS A 1 380 ? 6.122 10.025 34.987 1.00 93.00 380 LYS A CA 1
ATOM 2998 C C . LYS A 1 380 ? 5.087 8.936 35.252 1.00 93.00 380 LYS A C 1
ATOM 3000 O O . LYS A 1 380 ? 4.731 8.765 36.409 1.00 93.00 380 LYS A O 1
ATOM 3005 N N . GLU A 1 381 ? 4.689 8.176 34.234 1.00 91.25 381 GLU A N 1
ATOM 3006 C CA . GLU A 1 381 ? 3.764 7.037 34.331 1.00 91.25 381 GLU A CA 1
ATOM 3007 C C . GLU A 1 381 ? 4.257 5.971 35.322 1.00 91.25 381 GLU A C 1
ATOM 3009 O O . GLU A 1 381 ? 3.483 5.436 36.113 1.00 91.25 381 GLU A O 1
ATOM 3014 N N . LYS A 1 382 ? 5.572 5.712 35.354 1.00 88.31 382 LYS A N 1
ATOM 3015 C CA . LYS A 1 382 ? 6.177 4.741 36.282 1.00 88.31 382 LYS A CA 1
ATOM 3016 C C . LYS A 1 382 ? 6.241 5.208 37.735 1.00 88.31 382 LYS A C 1
ATOM 3018 O O . LYS A 1 382 ? 6.332 4.370 38.631 1.00 88.31 382 LYS A O 1
ATOM 3023 N N . THR A 1 383 ? 6.266 6.516 37.991 1.00 90.44 383 THR A N 1
ATOM 3024 C CA . THR A 1 383 ? 6.455 7.071 39.345 1.00 90.44 383 THR A CA 1
ATOM 3025 C C . THR A 1 383 ? 5.204 7.733 39.917 1.00 90.44 383 THR A C 1
ATOM 3027 O O . THR A 1 383 ? 5.146 7.984 41.120 1.00 90.44 383 THR A O 1
ATOM 3030 N N . SER A 1 384 ? 4.217 8.040 39.077 1.00 89.00 384 SER A N 1
ATOM 3031 C CA . SER A 1 384 ? 3.045 8.855 39.396 1.00 89.00 384 SER A CA 1
ATOM 3032 C C . SER A 1 384 ? 1.921 8.639 38.381 1.00 89.00 384 SER A C 1
ATOM 3034 O O . SER A 1 384 ? 2.145 8.153 37.280 1.00 89.00 384 SER A O 1
ATOM 3036 N N . SER A 1 385 ? 0.700 9.047 38.720 1.00 88.50 385 SER A N 1
ATOM 3037 C CA . SER A 1 385 ? -0.392 9.086 37.746 1.00 88.50 385 SER A CA 1
ATOM 3038 C C . SER A 1 385 ? -0.178 10.212 36.727 1.00 88.50 385 SER A C 1
ATOM 3040 O O . SER A 1 385 ? -0.003 11.373 37.113 1.00 88.50 385 SER A O 1
ATOM 3042 N N . ILE A 1 386 ? -0.227 9.878 35.441 1.00 92.75 386 ILE A N 1
ATOM 3043 C CA . ILE A 1 386 ? -0.334 10.844 34.338 1.00 92.75 386 ILE A CA 1
ATOM 3044 C C . ILE A 1 386 ? -1.794 11.283 34.148 1.00 92.75 386 ILE A C 1
ATOM 3046 O O . ILE A 1 386 ? -2.711 10.577 34.570 1.00 92.75 386 ILE A O 1
ATOM 3050 N N . SER A 1 387 ? -2.018 12.464 33.566 1.00 93.25 387 SER A N 1
ATOM 3051 C CA . SER A 1 387 ? -3.364 12.894 33.163 1.00 93.25 387 SER A CA 1
ATOM 3052 C C . SER A 1 387 ? -3.864 12.104 31.945 1.00 93.25 387 SER A C 1
ATOM 3054 O O . SER A 1 387 ? -3.086 11.440 31.263 1.00 93.25 387 SER A O 1
ATOM 3056 N N . GLU A 1 388 ? -5.1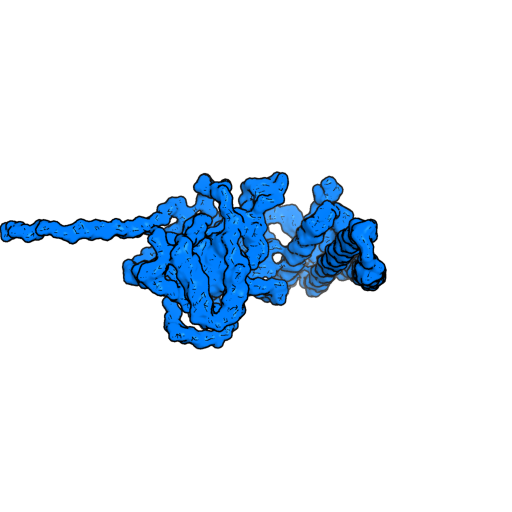62 12.199 31.651 1.00 78.12 388 GLU A N 1
ATOM 3057 C CA . GLU A 1 388 ? -5.766 11.595 30.453 1.00 78.12 388 GLU A CA 1
ATOM 3058 C C . GLU A 1 388 ? -5.115 12.125 29.162 1.00 78.12 388 GLU A C 1
ATOM 3060 O O . GLU A 1 388 ? -4.655 11.338 28.345 1.00 78.12 388 GLU A O 1
ATOM 3065 N N . GLU A 1 389 ? -4.924 13.444 29.047 1.00 83.31 389 GLU A N 1
ATOM 3066 C CA . GLU A 1 389 ? -4.220 14.077 27.916 1.00 83.31 389 GLU A CA 1
ATOM 3067 C C . GLU A 1 389 ? -2.761 13.593 27.775 1.00 83.31 389 GLU A C 1
ATOM 3069 O O . GLU A 1 389 ? -2.264 13.356 26.674 1.00 83.31 389 GLU A O 1
ATOM 3074 N N . GLU A 1 390 ? -2.046 13.421 28.892 1.00 84.12 390 GLU A N 1
ATOM 3075 C CA . GLU A 1 390 ? -0.680 12.885 28.883 1.00 84.12 390 GLU A CA 1
ATOM 3076 C C . GLU A 1 390 ? -0.643 11.411 28.463 1.00 84.12 390 GLU A C 1
ATOM 3078 O O . GLU A 1 390 ? 0.297 11.002 27.780 1.00 84.12 390 GLU A O 1
ATOM 3083 N N . SER A 1 391 ? -1.661 10.635 28.845 1.00 71.44 391 SER A N 1
ATOM 3084 C CA . SER A 1 391 ? -1.839 9.243 28.428 1.00 71.44 391 SER A CA 1
ATOM 3085 C C . SER A 1 391 ? -2.103 9.144 26.928 1.00 71.44 391 SER A C 1
ATOM 3087 O O . SER A 1 391 ? -1.424 8.380 26.249 1.00 71.44 391 SER A O 1
ATOM 3089 N N . GLU A 1 392 ? -3.021 9.951 26.393 1.00 63.25 392 GLU A N 1
ATOM 3090 C CA . GLU A 1 392 ? -3.307 10.012 24.953 1.00 63.25 392 GLU A CA 1
ATOM 3091 C C . GLU A 1 392 ? -2.062 10.412 24.152 1.00 63.25 392 GLU A C 1
ATOM 3093 O O . GLU A 1 392 ? -1.756 9.827 23.111 1.00 63.25 392 GLU A O 1
ATOM 3098 N N . ARG A 1 393 ? -1.284 11.378 24.656 1.00 75.56 393 ARG A N 1
ATOM 3099 C CA . ARG A 1 393 ? -0.034 11.793 24.011 1.00 75.56 393 ARG A CA 1
ATOM 3100 C C . ARG A 1 393 ? 1.022 10.690 24.028 1.00 75.56 393 ARG A C 1
ATOM 3102 O O . ARG A 1 393 ? 1.721 10.508 23.031 1.00 75.56 393 ARG A O 1
ATOM 3109 N N . LEU A 1 394 ? 1.168 9.979 25.146 1.00 72.56 394 LEU A N 1
ATOM 3110 C CA . LEU A 1 394 ? 2.098 8.856 25.257 1.00 72.56 394 LEU A CA 1
ATOM 3111 C C . LEU A 1 394 ? 1.699 7.713 24.311 1.00 72.56 394 LEU A C 1
ATOM 3113 O O . LEU A 1 394 ? 2.557 7.150 23.630 1.00 72.56 394 LEU A O 1
ATOM 3117 N N . GLU A 1 395 ? 0.401 7.427 24.213 1.00 72.25 395 GLU A N 1
ATOM 3118 C CA . GLU A 1 395 ? -0.151 6.447 23.279 1.00 72.25 395 GLU A CA 1
ATOM 3119 C C . GLU A 1 395 ? 0.111 6.849 21.820 1.00 72.25 395 GLU A C 1
ATOM 3121 O O . GLU A 1 395 ? 0.612 6.036 21.043 1.00 72.25 395 GLU A O 1
ATOM 3126 N N . ALA A 1 396 ? -0.111 8.116 21.457 1.00 62.41 396 ALA A N 1
ATOM 3127 C CA . ALA A 1 396 ? 0.210 8.630 20.126 1.00 62.41 396 ALA A CA 1
ATOM 3128 C C . ALA A 1 396 ? 1.705 8.474 19.786 1.00 62.41 396 ALA A C 1
ATOM 3130 O O . ALA A 1 396 ? 2.050 8.015 18.698 1.00 62.41 396 ALA A O 1
ATOM 3131 N N . GLN A 1 397 ? 2.605 8.770 20.731 1.00 74.69 397 GLN A N 1
ATOM 3132 C CA . GLN A 1 397 ? 4.048 8.575 20.538 1.00 74.69 397 GLN A CA 1
ATOM 3133 C C . GLN A 1 397 ? 4.423 7.095 20.368 1.00 74.69 397 GLN A C 1
ATOM 3135 O O . GLN A 1 397 ? 5.307 6.769 19.572 1.00 74.69 397 GLN A O 1
ATOM 3140 N N . PHE A 1 398 ? 3.762 6.188 21.088 1.00 77.25 398 PHE A N 1
ATOM 3141 C CA . PHE A 1 398 ? 3.967 4.751 20.915 1.00 77.25 398 PHE A CA 1
ATOM 3142 C C . PHE A 1 398 ? 3.468 4.263 19.547 1.00 77.25 398 PHE A C 1
ATOM 3144 O O . PHE A 1 398 ? 4.166 3.502 18.870 1.00 77.25 398 PHE A O 1
ATOM 3151 N N . ILE A 1 399 ? 2.306 4.745 19.096 1.00 66.62 399 ILE A N 1
ATOM 3152 C CA . ILE A 1 399 ? 1.769 4.469 17.755 1.00 66.62 399 ILE A CA 1
ATOM 3153 C C . ILE A 1 399 ? 2.745 4.961 16.678 1.00 66.62 399 ILE A C 1
ATOM 3155 O O . ILE A 1 399 ? 3.080 4.207 15.760 1.00 66.62 399 ILE A O 1
ATOM 3159 N N . ASP A 1 400 ? 3.275 6.175 16.821 1.00 68.50 400 ASP A N 1
ATOM 3160 C CA . ASP A 1 400 ? 4.280 6.720 15.909 1.00 68.50 400 ASP A CA 1
ATOM 3161 C C . ASP A 1 400 ? 5.563 5.882 15.913 1.00 68.50 400 ASP A C 1
ATOM 3163 O O . ASP A 1 400 ? 6.097 5.539 14.859 1.00 68.50 400 ASP A O 1
ATOM 3167 N N . PHE A 1 401 ? 6.054 5.469 17.082 1.00 78.62 401 PHE A N 1
ATOM 3168 C CA . PHE A 1 401 ? 7.218 4.586 17.182 1.00 78.62 401 PHE A CA 1
ATOM 3169 C C . PHE A 1 401 ? 7.018 3.257 16.427 1.00 78.62 401 PHE A C 1
ATOM 3171 O O . PHE A 1 401 ? 7.944 2.762 15.769 1.00 78.62 401 PHE A O 1
ATOM 3178 N N . GLN A 1 402 ? 5.810 2.692 16.493 1.00 72.62 402 GLN A N 1
ATOM 3179 C CA . GLN A 1 402 ? 5.434 1.458 15.801 1.00 72.62 402 GLN A CA 1
ATOM 3180 C C . GLN A 1 402 ? 5.238 1.654 14.293 1.00 72.62 402 GLN A C 1
ATOM 3182 O O . GLN A 1 402 ? 5.578 0.764 13.508 1.00 72.62 402 GLN A O 1
ATOM 3187 N N . SER A 1 403 ? 4.748 2.813 13.850 1.00 65.81 403 SER A N 1
ATOM 3188 C CA . SER A 1 403 ? 4.572 3.094 12.419 1.00 65.81 403 SER A CA 1
ATOM 3189 C C . SER A 1 403 ? 5.919 3.098 11.683 1.00 65.81 403 SER A C 1
ATOM 3191 O O . SER A 1 403 ? 6.055 2.516 10.606 1.00 65.81 403 SER A O 1
ATOM 3193 N N . TRP A 1 404 ? 6.977 3.613 12.312 1.00 77.00 404 TRP A N 1
ATOM 3194 C CA . TRP A 1 404 ? 8.330 3.558 11.754 1.00 77.00 404 TRP A CA 1
ATOM 3195 C C . TRP A 1 404 ? 8.922 2.144 11.715 1.00 77.00 404 TRP A C 1
ATOM 3197 O O . TRP A 1 404 ? 9.715 1.837 10.821 1.00 77.00 404 TRP A O 1
ATOM 3207 N N . ARG A 1 405 ? 8.517 1.246 12.624 1.00 75.00 405 ARG A N 1
ATOM 3208 C CA . ARG A 1 405 ? 8.892 -0.180 12.570 1.00 75.00 405 ARG A CA 1
ATOM 3209 C C . ARG A 1 405 ? 8.380 -0.839 11.286 1.00 75.00 405 ARG A C 1
ATOM 3211 O O . ARG A 1 405 ? 9.113 -1.596 10.654 1.00 75.00 405 ARG A O 1
ATOM 3218 N N . ALA A 1 406 ? 7.157 -0.522 10.864 1.00 62.31 406 ALA A N 1
ATOM 3219 C CA . ALA A 1 406 ? 6.592 -1.011 9.605 1.00 62.31 406 ALA A CA 1
ATOM 3220 C C . ALA A 1 406 ? 7.420 -0.583 8.385 1.00 62.31 406 ALA A C 1
ATOM 3222 O O . ALA A 1 406 ? 7.762 -1.406 7.531 1.00 62.31 406 ALA A O 1
ATOM 3223 N N . ILE A 1 407 ? 7.781 0.702 8.329 1.00 69.50 407 ILE A N 1
ATOM 3224 C CA . ILE A 1 407 ? 8.607 1.261 7.252 1.00 69.50 407 ILE A CA 1
ATOM 3225 C C . ILE A 1 407 ? 9.971 0.559 7.232 1.00 69.50 407 ILE A C 1
ATOM 3227 O O . ILE A 1 407 ? 10.437 0.137 6.174 1.00 69.50 407 ILE A O 1
ATOM 3231 N N . MET A 1 408 ? 10.581 0.358 8.402 1.00 76.94 408 MET A N 1
ATOM 3232 C CA . MET A 1 408 ? 11.849 -0.358 8.543 1.00 76.94 408 MET A CA 1
ATOM 3233 C C . MET A 1 408 ? 11.777 -1.791 7.991 1.00 76.94 408 MET A C 1
ATOM 3235 O O . MET A 1 408 ? 12.653 -2.189 7.225 1.00 76.94 408 MET A O 1
ATOM 3239 N N . ILE A 1 409 ? 10.715 -2.546 8.301 1.00 68.06 409 ILE A N 1
ATOM 3240 C CA . ILE A 1 409 ? 10.506 -3.912 7.787 1.00 68.06 409 ILE A CA 1
ATOM 3241 C C . ILE A 1 409 ? 10.478 -3.931 6.252 1.00 68.06 409 ILE A C 1
ATOM 3243 O O . ILE A 1 409 ? 11.085 -4.815 5.645 1.00 68.06 409 ILE A O 1
ATOM 3247 N N . ARG A 1 410 ? 9.826 -2.955 5.605 1.00 65.56 410 ARG A N 1
ATOM 3248 C CA . ARG A 1 410 ? 9.775 -2.867 4.133 1.00 65.56 410 ARG A CA 1
ATOM 3249 C C . ARG A 1 410 ? 11.176 -2.784 3.528 1.00 65.56 410 ARG A C 1
ATOM 3251 O O . ARG A 1 410 ? 11.484 -3.529 2.599 1.00 65.56 410 ARG A O 1
ATOM 3258 N N . TRP A 1 411 ? 12.026 -1.916 4.070 1.00 77.50 411 TRP A N 1
ATOM 3259 C CA . TRP A 1 411 ? 13.395 -1.752 3.580 1.00 77.50 411 TRP A CA 1
ATOM 3260 C C . TRP A 1 411 ? 14.271 -2.968 3.877 1.00 77.50 411 TRP A C 1
ATOM 3262 O O . TRP A 1 411 ? 15.008 -3.411 3.001 1.00 77.50 411 TRP A O 1
ATOM 3272 N N . VAL A 1 412 ? 14.130 -3.569 5.061 1.00 74.94 412 VAL A N 1
ATOM 3273 C CA . VAL A 1 412 ? 14.806 -4.827 5.424 1.00 74.94 412 VAL A CA 1
ATOM 3274 C C . VAL A 1 412 ? 14.463 -5.937 4.433 1.00 74.94 412 VAL A C 1
ATOM 3276 O O . VAL A 1 412 ? 15.356 -6.629 3.945 1.00 74.94 412 VAL A O 1
ATOM 3279 N N . LEU A 1 413 ? 13.181 -6.092 4.088 1.00 69.31 413 LEU A N 1
ATOM 3280 C CA . LEU A 1 413 ? 12.741 -7.076 3.100 1.00 69.31 413 LEU A CA 1
ATOM 3281 C C . LEU A 1 413 ? 13.300 -6.775 1.707 1.00 69.31 413 LEU A C 1
ATOM 3283 O O . LEU A 1 413 ? 13.688 -7.709 1.009 1.00 69.31 413 LEU A O 1
ATOM 3287 N N . GLN A 1 414 ? 13.374 -5.502 1.311 1.00 74.94 414 GLN A N 1
ATOM 3288 C CA . GLN A 1 414 ? 13.951 -5.104 0.027 1.00 74.94 414 GLN A CA 1
ATOM 3289 C C . GLN A 1 414 ? 15.446 -5.442 -0.050 1.00 74.94 414 GLN A C 1
ATOM 3291 O O . GLN A 1 414 ? 15.868 -6.106 -0.995 1.00 74.94 414 GLN A O 1
ATOM 3296 N N . VAL A 1 415 ? 16.235 -5.079 0.967 1.00 78.81 415 VAL A N 1
ATOM 3297 C CA . VAL A 1 415 ? 17.667 -5.425 1.036 1.00 78.81 415 VAL A CA 1
ATOM 3298 C C . VAL A 1 415 ? 17.860 -6.940 1.053 1.00 78.81 415 VAL A C 1
ATOM 3300 O O . VAL A 1 415 ? 18.722 -7.466 0.346 1.00 78.81 415 VAL A O 1
ATOM 3303 N N . ASN A 1 416 ? 17.023 -7.670 1.793 1.00 76.00 416 ASN A N 1
ATOM 3304 C CA . ASN A 1 416 ? 17.078 -9.127 1.827 1.00 76.00 416 ASN A CA 1
ATOM 3305 C C . ASN A 1 416 ? 16.762 -9.761 0.460 1.00 76.00 416 ASN A C 1
ATOM 3307 O O . ASN A 1 416 ? 17.409 -10.735 0.093 1.00 76.00 416 ASN A O 1
ATOM 3311 N N . ARG A 1 417 ? 15.827 -9.213 -0.332 1.00 75.25 417 ARG A N 1
ATOM 3312 C CA . ARG A 1 417 ? 15.581 -9.682 -1.713 1.00 75.25 417 ARG A CA 1
ATOM 3313 C C . ARG A 1 417 ? 16.781 -9.445 -2.623 1.00 75.25 417 ARG A C 1
ATOM 3315 O O . ARG A 1 417 ? 17.086 -10.297 -3.447 1.00 75.25 417 ARG A O 1
ATOM 3322 N N . MET A 1 418 ? 17.443 -8.299 -2.476 1.00 77.88 418 MET A N 1
ATOM 3323 C CA . MET A 1 418 ? 18.582 -7.927 -3.319 1.00 77.88 418 MET A CA 1
ATOM 3324 C C . MET A 1 418 ? 19.849 -8.715 -2.994 1.00 77.88 418 MET A C 1
ATOM 3326 O O . MET A 1 418 ? 20.680 -8.920 -3.870 1.00 77.88 418 MET A O 1
ATOM 3330 N N . THR A 1 419 ? 20.018 -9.125 -1.737 1.00 79.88 419 THR A N 1
ATOM 3331 C CA . THR A 1 419 ? 21.283 -9.699 -1.260 1.00 79.88 419 THR A CA 1
ATOM 3332 C C . THR A 1 419 ? 21.184 -11.167 -0.862 1.00 79.88 419 THR A C 1
ATOM 3334 O O . THR A 1 419 ? 22.207 -11.844 -0.814 1.00 79.88 419 THR A O 1
ATOM 3337 N N . GLY A 1 420 ? 19.991 -11.659 -0.507 1.00 67.94 420 GLY A N 1
ATOM 3338 C CA . GLY A 1 420 ? 19.802 -12.958 0.149 1.00 67.94 420 GLY A CA 1
ATOM 3339 C C . GLY A 1 420 ? 20.592 -13.115 1.458 1.00 67.94 420 GLY A C 1
ATOM 3340 O O . GLY A 1 420 ? 20.760 -14.235 1.940 1.00 67.94 420 GLY A O 1
ATOM 3341 N N . ASN A 1 421 ? 21.144 -12.021 2.002 1.00 66.25 421 ASN A N 1
ATOM 3342 C CA . ASN A 1 421 ? 22.321 -12.063 2.861 1.00 66.25 421 ASN A CA 1
ATOM 3343 C C . ASN A 1 421 ? 21.972 -11.939 4.353 1.00 66.25 421 ASN A C 1
ATOM 3345 O O . ASN A 1 421 ? 21.481 -10.909 4.817 1.00 66.25 421 ASN A O 1
ATOM 3349 N N . ARG A 1 422 ? 22.326 -12.963 5.136 1.00 64.50 422 ARG A N 1
ATOM 3350 C CA . ARG A 1 422 ? 22.195 -12.967 6.604 1.00 64.50 422 ARG A CA 1
ATOM 3351 C C . ARG A 1 422 ? 23.162 -12.011 7.307 1.00 64.50 422 ARG A C 1
ATOM 3353 O O . ARG A 1 422 ? 22.853 -11.516 8.389 1.00 64.50 422 ARG A O 1
ATOM 3360 N N . ASP A 1 423 ? 24.295 -11.688 6.688 1.00 73.12 423 ASP A N 1
ATOM 3361 C CA . ASP A 1 423 ? 25.275 -10.751 7.241 1.00 73.12 423 ASP A CA 1
ATOM 3362 C C . ASP A 1 423 ? 24.715 -9.332 7.345 1.00 73.12 423 ASP A C 1
ATOM 3364 O O . ASP A 1 423 ? 25.113 -8.585 8.238 1.00 73.12 423 ASP A O 1
ATOM 3368 N N . PHE A 1 424 ? 23.776 -8.955 6.470 1.00 80.81 424 PHE A N 1
ATOM 3369 C CA . PHE A 1 424 ? 23.063 -7.682 6.575 1.00 80.81 424 PHE A CA 1
ATOM 3370 C C . PHE A 1 424 ? 22.270 -7.606 7.889 1.00 80.81 424 PHE A C 1
ATOM 3372 O O . PHE A 1 424 ? 22.458 -6.667 8.663 1.00 80.81 424 PHE A O 1
ATOM 3379 N N . LEU A 1 425 ? 21.469 -8.631 8.204 1.00 72.12 425 LEU A N 1
ATOM 3380 C CA . LEU A 1 425 ? 20.700 -8.677 9.455 1.00 72.12 425 LEU A CA 1
ATOM 3381 C C . LEU A 1 425 ? 21.620 -8.604 10.678 1.00 72.12 425 LEU A C 1
ATOM 3383 O O . LEU A 1 425 ? 21.315 -7.914 11.649 1.00 72.12 425 LEU A O 1
ATOM 3387 N N . ARG A 1 426 ? 22.792 -9.245 10.601 1.00 74.81 426 ARG A N 1
ATOM 3388 C CA . ARG A 1 426 ? 23.806 -9.196 11.658 1.00 74.81 426 ARG A CA 1
ATOM 3389 C C . ARG A 1 426 ? 24.415 -7.802 11.835 1.00 74.81 426 ARG A C 1
ATOM 3391 O O . ARG A 1 426 ? 24.598 -7.374 12.976 1.00 74.81 426 ARG A O 1
ATOM 3398 N N . ARG A 1 427 ? 24.731 -7.087 10.746 1.00 80.38 427 ARG A N 1
ATOM 3399 C CA . ARG A 1 427 ? 25.250 -5.703 10.804 1.00 80.38 427 ARG A CA 1
ATOM 3400 C C . ARG A 1 427 ? 24.224 -4.740 11.401 1.00 80.38 427 ARG A C 1
ATOM 3402 O O . ARG A 1 427 ? 24.585 -3.909 12.227 1.00 80.38 427 ARG A O 1
ATOM 3409 N N . HIS A 1 428 ? 22.953 -4.920 11.053 1.00 82.00 428 HIS A N 1
ATOM 3410 C CA . HIS A 1 428 ? 21.847 -4.082 11.515 1.00 82.00 428 HIS A CA 1
ATOM 3411 C C . HIS A 1 428 ? 21.150 -4.617 12.778 1.00 82.00 428 HIS A C 1
ATOM 3413 O O . HIS A 1 428 ? 20.074 -4.150 13.139 1.00 82.00 428 HIS A O 1
ATOM 3419 N N . ARG A 1 429 ? 21.746 -5.561 13.518 1.00 79.44 429 ARG A N 1
ATOM 3420 C CA . ARG A 1 429 ? 21.118 -6.136 14.727 1.00 79.44 429 ARG A CA 1
ATOM 3421 C C . ARG A 1 429 ? 20.745 -5.086 15.782 1.00 79.44 429 ARG A C 1
ATOM 3423 O O . ARG A 1 429 ? 19.737 -5.226 16.460 1.00 79.44 429 ARG A O 1
ATOM 3430 N N . ASN A 1 430 ? 21.538 -4.014 15.866 1.00 79.25 430 ASN A N 1
ATOM 3431 C CA . ASN A 1 430 ? 21.315 -2.873 16.759 1.00 79.25 430 ASN A CA 1
ATOM 3432 C C . ASN A 1 430 ? 20.317 -1.854 16.179 1.00 79.25 430 ASN A C 1
ATOM 3434 O O . ASN A 1 430 ? 20.213 -0.725 16.632 1.00 79.25 430 ASN A O 1
ATOM 3438 N N . GLU A 1 431 ? 19.641 -2.178 15.096 1.00 83.69 431 GLU A N 1
ATOM 3439 C CA . GLU A 1 431 ? 18.598 -1.343 14.498 1.00 83.69 431 GLU A CA 1
ATOM 3440 C C . GLU A 1 431 ? 17.305 -2.152 14.375 1.00 83.69 431 GLU A C 1
ATOM 3442 O O . GLU A 1 431 ? 16.216 -1.589 14.434 1.00 83.69 431 GLU A O 1
ATOM 3447 N N . LEU A 1 432 ? 17.440 -3.480 14.292 1.00 76.31 432 LEU A N 1
ATOM 3448 C CA . LEU A 1 432 ? 16.386 -4.445 14.005 1.00 76.31 432 LEU A CA 1
ATOM 3449 C C . LEU A 1 432 ? 16.026 -5.349 15.199 1.00 76.31 432 LEU A C 1
ATOM 3451 O O . LEU A 1 432 ? 15.502 -6.441 14.994 1.00 76.31 432 LEU A O 1
ATOM 3455 N N . TRP A 1 433 ? 16.305 -4.925 16.431 1.00 70.69 433 TRP A N 1
ATOM 3456 C CA . TRP A 1 433 ? 16.129 -5.692 17.682 1.00 70.69 433 TRP A CA 1
ATOM 3457 C C . TRP A 1 433 ? 14.764 -6.370 17.833 1.00 70.69 433 TRP A C 1
ATOM 3459 O O . TRP A 1 433 ? 14.655 -7.459 18.383 1.00 70.69 433 TRP A O 1
ATOM 3469 N N . ASP A 1 434 ? 13.716 -5.702 17.360 1.00 66.69 434 ASP A N 1
ATOM 3470 C CA . ASP A 1 434 ? 12.324 -6.129 17.447 1.00 66.69 434 ASP A CA 1
ATOM 3471 C C . ASP A 1 434 ? 11.782 -6.691 16.125 1.00 66.69 434 ASP A C 1
ATOM 3473 O O . ASP A 1 434 ? 10.588 -6.967 16.002 1.00 66.69 434 ASP A O 1
ATOM 3477 N N . ILE A 1 435 ? 12.644 -6.830 15.118 1.00 64.19 435 ILE A N 1
ATOM 3478 C CA . ILE A 1 435 ? 12.326 -7.331 13.775 1.00 64.19 435 ILE A CA 1
ATOM 3479 C C . ILE A 1 435 ? 13.049 -8.658 13.520 1.00 64.19 435 ILE A C 1
ATOM 3481 O O . ILE A 1 435 ? 12.478 -9.571 12.923 1.00 64.19 435 ILE A O 1
ATOM 3485 N N . VAL A 1 436 ? 14.289 -8.789 13.991 1.00 57.03 436 VAL A N 1
ATOM 3486 C CA . VAL A 1 436 ? 15.128 -9.972 13.804 1.00 57.03 436 VAL A CA 1
ATOM 3487 C C . VAL A 1 436 ? 15.109 -10.796 15.087 1.00 57.03 436 VAL A C 1
ATOM 3489 O O . VAL A 1 436 ? 15.833 -10.516 16.035 1.00 57.03 436 VAL A O 1
ATOM 3492 N N . GLY A 1 437 ? 14.265 -11.828 15.126 1.00 53.03 437 GLY A N 1
ATOM 3493 C CA . GLY A 1 437 ? 14.337 -12.835 16.185 1.00 53.03 437 GLY A CA 1
ATOM 3494 C C . GLY A 1 437 ? 15.623 -13.665 16.076 1.00 53.03 437 GLY A C 1
ATOM 3495 O O . GLY A 1 437 ? 16.136 -13.860 14.974 1.00 53.03 437 GLY A O 1
ATOM 3496 N N . HIS A 1 438 ? 16.093 -14.232 17.194 1.00 41.03 438 HIS A N 1
ATOM 3497 C CA . HIS A 1 438 ? 17.265 -15.129 17.243 1.00 41.03 438 HIS A CA 1
ATOM 3498 C C . HIS A 1 438 ? 17.232 -16.271 16.203 1.00 41.03 438 HIS A C 1
ATOM 3500 O O . HIS A 1 438 ? 18.274 -16.764 15.788 1.00 41.03 438 HIS A O 1
ATOM 3506 N N . ASN A 1 439 ? 16.045 -16.658 15.722 1.00 38.47 439 ASN A N 1
ATOM 3507 C CA . ASN A 1 439 ? 15.856 -17.729 14.736 1.00 38.47 439 ASN A CA 1
ATOM 3508 C C . ASN A 1 439 ? 16.098 -17.311 13.269 1.00 38.47 439 ASN A C 1
ATOM 3510 O O . ASN A 1 439 ? 16.020 -18.161 12.385 1.00 38.47 439 ASN A O 1
ATOM 3514 N N . LEU A 1 440 ? 16.356 -16.030 12.981 1.00 36.81 440 LEU A N 1
ATOM 3515 C CA . LEU A 1 440 ? 16.697 -15.546 11.631 1.00 36.81 440 LEU A CA 1
ATOM 3516 C C . LEU A 1 440 ? 18.211 -15.564 11.349 1.00 36.81 440 LEU A C 1
ATOM 3518 O O . LEU A 1 440 ? 18.615 -15.358 10.205 1.00 36.81 440 LEU A O 1
ATOM 3522 N N . GLU A 1 441 ? 19.037 -15.852 12.361 1.00 34.59 441 GLU A N 1
ATOM 3523 C CA . GLU A 1 441 ? 20.487 -16.071 12.221 1.00 34.59 441 GLU A CA 1
ATOM 3524 C C . GLU A 1 441 ? 20.845 -17.503 11.770 1.00 34.59 441 GLU A C 1
ATOM 3526 O O . GLU A 1 441 ? 22.002 -17.769 11.448 1.00 34.59 441 GLU A O 1
ATOM 3531 N N . GLY A 1 442 ? 19.864 -18.415 11.745 1.00 31.59 442 GLY A N 1
ATOM 3532 C CA . GLY A 1 442 ? 20.051 -19.847 11.482 1.00 31.59 442 GLY A CA 1
ATOM 3533 C C . GLY A 1 442 ? 20.169 -20.180 10.019 1.00 31.59 442 GLY A C 1
ATOM 3534 O O . GLY A 1 442 ? 19.254 -19.780 9.263 1.00 31.59 442 GLY A O 1
#

Sequence (442 aa):
MFLSLLMSLVFMCFPRVSLGAGIGAQPDLSLTLLQAHQVPLRPIQLRTPPTFNETPSKPWDPMPPNWFLGNWFITYSNQELYQIFRNFIWTLTRPCANDSCYPLQATHLATLTTFQLVNDMKKPNATYMAYSLDTAVSDAVGGVYHSVPTASLAAQNNTYEVIGWGYDSHGDGFVVVYETPAASQSVASLDIFSRAPSGPTNDTLDAIKSGIQKLGNQSLIDLLKDVIRTPQDGGRDHDPWPACNATCRTNDYHLYLRRAGKESEELVQALFELLANPEANHTIQFIVRTNIQVLRKLQQEVCHDRWKVVKKKTIDVIHLDSDSEGDDGKPHVETLAQETLHTSEEQKNWAAILEFEVKISEIALQRLRIANEASVLVRKEKTSSISEEESERLEAQFIDFQSWRAIMIRWVLQVNRMTGNRDFLRRHRNELWDIVGHNLEG

Organism: NCBI:txid254056

Foldseek 3Di:
DDDDDDDDPPPPPDQPLPPPPFQDDAPPDDPVQQCCFEPPNPQFAFFDFVVVVDDTPDDDDADDQCRQAGKKAFWKKLPPVLQQWEPKIKHWDFAADPNRGDDSPAQKIQIKIWTAGCDPPPCRLDIDIWIWIWGHDPPDPPAKTWIQIFFLCRQQIKIKGWGGWHAYNSRKTKTWIWIGGPPPPDDIMIIIIISDNNGGDPSRVVSVLVVQVVNVDVSSPVRSVSIDTHHYDCSCVPPNGDDQDPCRNNVVSVCCLVPDDPVLSCVLVVVLLLLLPPVSLVVLLVLLVVLLVVLVCCLVPVLVVLLVVLVVLCVVLVVQVVVPPDPVCVVVSVVSNVVSVVSNVVSVLVSVLSVLLSVLSVLLSVLSVLSNVCNVLSVCVVVHDDDPVSVVVSVVSSVVSSNSLSVSVVSVVVSCVSPVDLVSCVSCCSSCVSPDDPVSND

Radius of gyration: 27.73 Å; chains: 1; bounding box: 106×44×78 Å

Secondary structure (DSSP, 8-state):
--------------------TTS-PPP---HHHHHHTBTTTSPPPB---GGG-PPPSS---PPPTTTT-EEEEEEEE--GGGGGEEEEEEEEE--EETTEEPPTT-SEEEEEEEEEETT-SS-TTPPEEEEEEEEE-TTSSSSEEEEEE-GGGGGG-EEEEEEEEEE-TTS-EEEEEEEEESSTTS--EEEEEESSTT-S-HHHHHHHHHHHHHH--HHHHHHHHT-EEPP--STTTTSPPP---HHHHHTTHHHHTTTS-HHHHHHHHHHHHHHTSHHHHHHHHHHHHHHHHHHHHIIIIIIHHHHHHHHHHHHHHHHHHHH--STTTHHHHHHHHHHHHHHHHHHHHHHHHHHHHHHHHHHHHHHHHHHHHHHHHHHHHHHSPPPHHHHHHHHHHHHHHHHHHHHHHHHHHHHHHHH--HHHHHHTTTT-TTTS-GGG--

pLDDT: mean 78.57, std 18.06, range [24.64, 97.94]